Protein AF-A0A7S3GQJ8-F1 (afdb_monomer_lite)

Radius of gyration: 24.55 Å; chains: 1; bounding box: 57×50×90 Å

Sequence (407 aa):
QQAPPASVTNMIQCAKVCIGAYTANCIKSTAESLAAAGSDSSPLVTLELAQLIYNLKPQGLDMITKSSITDWSFYKIDVTPMLPLECIANPFRLHSCMQQLSETLVMDAISIGSVMGYSLNDNNVAESAAIIASLMEVGIAYVTSESGKLMGLLPMERSLLVLNDPANIDREMGSTQTNNVWVDTSAATQSTTNATAVTAITGTEVPFVIPPALRKRSKDMLRVFRNNVKQPLSLRLNTNFDLAIQKLHEHHGTDCWVGLALQKVWKCMMQTSPPQLLIFELWYGEEMIAADFAHPVCNGRSVYVATRFNDRSAQYRNLMPGFMLALVVTKYFQEHGCCVWDLGTVNLCPLMRYKLDLTGEPLSRPVAQYELMRAHHTYISNDSVSKMGNLAAGVLISEISTAHLLS

Foldseek 3Di:
DDDPPPVVVVVLVVVLVCLLVVVVVVQVVVVVVCVVVVHPDDDLDDPVNSVLLSPQDADDQPDDDPVVVVVVVVPDPPDDPDDPPVLVVDVVSVVLVVVVVVVVSVVVSQVVVLSRWDAQDPVCLVVVLVNQQSCVQQVWFWFAAQRRTIHTHDFQWWQKAFQDDVVVVVVVVVVVPPPDPPDDDDDDDDDDDDDPDPPPPPDPQDDGDQGPLCPVVLVVLLVLCVPQQPAFKFKAKPPDLVVQVVQQCVQCPPNRRCYPSNSSSQVVQCPDQQRQWIWTFIDGHNDTFKIFTWGQYLLNLEIETNDMGGHCDPSCVSSVVVSLSVLLVSRVSVSLNRGMYIPTHDDPDPVRVVSCSRRPDIDGPSVVSVSSVVSNVVPPPDPPPPRSSCVRVVNDPDRPGSVVSSD

InterPro domains:
  IPR016181 Acyl-CoA N-acyltransferase [SSF55729] (265-362)
  IPR042203 Leucyl/phenylalanyl-tRNA-protein transferase, C-terminal [G3DSA:3.40.630.70] (208-390)

pLDDT: mean 70.15, std 23.51, range [29.27, 98.56]

Organism: NCBI:txid89044

Structure (mmCIF, N/CA/C/O backbone):
data_AF-A0A7S3GQJ8-F1
#
_entry.id   AF-A0A7S3GQJ8-F1
#
loop_
_atom_site.group_PDB
_atom_site.id
_atom_site.type_symbol
_atom_site.label_atom_id
_atom_site.label_alt_id
_atom_site.label_comp_id
_atom_site.label_asym_id
_atom_site.label_entity_id
_atom_site.label_seq_id
_atom_site.pdbx_PDB_ins_code
_atom_site.Cartn_x
_atom_site.Cartn_y
_atom_site.Cartn_z
_atom_site.occupancy
_atom_site.B_iso_or_equiv
_atom_site.auth_seq_id
_atom_site.auth_comp_id
_atom_site.auth_asym_id
_atom_site.auth_atom_id
_atom_site.pdbx_PDB_model_num
ATOM 1 N N . GLN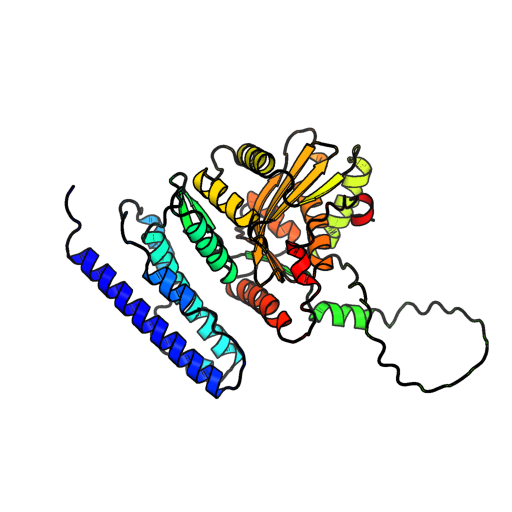 A 1 1 ? -10.091 5.442 -41.449 1.00 37.09 1 GLN A N 1
ATOM 2 C CA . GLN A 1 1 ? -8.892 5.030 -40.691 1.00 37.09 1 GLN A CA 1
ATOM 3 C C . GLN A 1 1 ? -7.687 5.247 -41.595 1.00 37.09 1 GLN A C 1
ATOM 5 O O . GLN A 1 1 ? -7.547 4.527 -42.573 1.00 37.09 1 GLN A O 1
ATOM 10 N N . GLN A 1 2 ? -6.905 6.304 -41.365 1.00 29.27 2 GLN A N 1
ATOM 11 C CA . GLN A 1 2 ? -5.643 6.519 -42.082 1.00 29.27 2 GLN A CA 1
ATOM 12 C C . GLN A 1 2 ? -4.543 5.733 -41.360 1.00 29.27 2 GLN A C 1
ATOM 14 O O . GLN A 1 2 ? -4.473 5.771 -40.133 1.00 29.27 2 GLN A O 1
ATOM 19 N N . ALA A 1 3 ? -3.730 4.987 -42.109 1.00 30.25 3 ALA A N 1
ATOM 20 C CA . ALA A 1 3 ? -2.567 4.302 -41.556 1.00 30.25 3 ALA A CA 1
ATOM 21 C C . ALA A 1 3 ? -1.566 5.338 -41.002 1.00 30.25 3 ALA A C 1
ATOM 23 O O . ALA A 1 3 ? -1.416 6.405 -41.607 1.00 30.25 3 ALA A O 1
ATOM 24 N N . PRO A 1 4 ? -0.888 5.058 -39.875 1.00 34.38 4 PRO A N 1
ATOM 25 C CA . PRO A 1 4 ? 0.094 5.980 -39.320 1.00 34.38 4 PRO A CA 1
ATOM 26 C C . PRO A 1 4 ? 1.238 6.214 -40.324 1.00 34.38 4 PRO A C 1
ATOM 28 O O . PRO A 1 4 ? 1.606 5.294 -41.061 1.00 34.38 4 PRO A O 1
ATOM 31 N N . PRO A 1 5 ? 1.809 7.432 -40.385 1.00 33.25 5 PRO A N 1
ATOM 32 C CA . PRO A 1 5 ? 2.881 7.749 -41.320 1.00 33.25 5 PRO A CA 1
ATOM 33 C C . PRO A 1 5 ? 4.102 6.860 -41.054 1.00 33.25 5 PRO A C 1
ATOM 35 O O . PRO A 1 5 ? 4.524 6.689 -39.909 1.00 33.25 5 PRO A O 1
ATOM 38 N N . ALA A 1 6 ? 4.695 6.330 -42.128 1.00 35.00 6 ALA A N 1
ATOM 39 C CA . ALA A 1 6 ? 5.816 5.384 -42.104 1.00 35.00 6 ALA A CA 1
ATOM 40 C C . ALA A 1 6 ? 7.031 5.838 -41.259 1.00 35.00 6 ALA A C 1
ATOM 42 O O . ALA A 1 6 ? 7.840 5.009 -40.847 1.00 35.00 6 ALA A O 1
ATOM 43 N N . SER A 1 7 ? 7.156 7.134 -40.947 1.00 42.56 7 SER A N 1
ATOM 44 C CA . SER A 1 7 ? 8.208 7.669 -40.075 1.00 42.56 7 SER A CA 1
ATOM 45 C C . SER A 1 7 ? 8.065 7.239 -38.610 1.00 42.56 7 SER A C 1
ATOM 47 O O . SER A 1 7 ? 9.073 6.986 -37.956 1.00 42.56 7 SER A O 1
ATOM 49 N N . VAL A 1 8 ? 6.841 7.097 -38.092 1.00 35.19 8 VAL A N 1
ATOM 50 C CA . VAL A 1 8 ? 6.598 6.745 -36.682 1.00 35.19 8 VAL A CA 1
ATOM 51 C C . VAL A 1 8 ? 6.840 5.257 -36.443 1.00 35.19 8 VAL A C 1
ATOM 53 O O . VAL A 1 8 ? 7.496 4.887 -35.474 1.00 35.19 8 VAL A O 1
ATOM 56 N N . THR A 1 9 ? 6.408 4.398 -37.368 1.00 37.81 9 THR A N 1
ATOM 57 C CA . THR A 1 9 ? 6.686 2.955 -37.320 1.00 37.81 9 THR A CA 1
ATOM 58 C C . THR A 1 9 ? 8.188 2.667 -37.387 1.00 37.81 9 THR A C 1
ATOM 60 O O . THR A 1 9 ? 8.684 1.836 -36.628 1.00 37.81 9 THR A O 1
ATOM 63 N N . ASN A 1 10 ? 8.933 3.407 -38.216 1.00 39.09 10 ASN A N 1
ATOM 64 C CA . ASN A 1 10 ? 10.389 3.283 -38.302 1.00 39.09 10 ASN A CA 1
ATOM 65 C C . ASN A 1 10 ? 11.099 3.795 -37.038 1.00 39.09 10 ASN A C 1
ATOM 67 O O . ASN A 1 10 ? 12.054 3.165 -36.592 1.00 39.09 10 ASN A O 1
ATOM 71 N N . MET A 1 11 ? 10.614 4.874 -36.412 1.00 37.44 11 MET A N 1
ATOM 72 C CA . MET A 1 11 ? 11.146 5.346 -35.124 1.00 37.44 11 MET A CA 1
ATOM 73 C C . MET A 1 11 ? 10.888 4.350 -33.988 1.00 37.44 11 MET A C 1
ATOM 75 O O . MET A 1 11 ? 11.790 4.093 -33.196 1.00 37.44 11 MET A O 1
ATOM 79 N N . ILE A 1 12 ? 9.702 3.735 -33.938 1.00 38.81 12 ILE A N 1
ATOM 80 C CA . ILE A 1 12 ? 9.365 2.696 -32.952 1.00 38.81 12 ILE A CA 1
ATOM 81 C C . ILE A 1 12 ? 10.253 1.464 -33.144 1.00 38.81 12 ILE A C 1
ATOM 83 O O . ILE A 1 12 ? 10.786 0.933 -32.171 1.00 38.81 12 ILE A O 1
ATOM 87 N N . GLN A 1 13 ? 10.462 1.029 -34.389 1.00 40.69 13 GLN A N 1
ATOM 88 C CA . GLN A 1 13 ? 11.328 -0.111 -34.681 1.00 40.69 13 GLN A CA 1
ATOM 89 C C . GLN A 1 13 ? 12.792 0.187 -34.330 1.00 40.69 13 GLN A C 1
ATOM 91 O O . GLN A 1 13 ? 13.471 -0.661 -33.758 1.00 40.69 13 GLN A O 1
ATOM 96 N N . CYS A 1 14 ? 13.262 1.407 -34.598 1.00 37.97 14 CYS A N 1
ATOM 97 C CA . CYS A 1 14 ? 14.612 1.832 -34.246 1.00 37.97 14 CYS A CA 1
ATOM 98 C C . CYS A 1 14 ? 14.796 1.934 -32.724 1.00 37.97 14 CYS A C 1
ATOM 100 O O . CYS A 1 14 ? 15.797 1.454 -32.206 1.00 37.97 14 CYS A O 1
ATOM 102 N N . ALA A 1 15 ? 13.813 2.465 -31.988 1.00 40.78 15 ALA A N 1
ATOM 103 C CA . ALA A 1 15 ? 13.836 2.507 -30.526 1.00 40.78 15 ALA A CA 1
ATOM 104 C C . ALA A 1 15 ? 13.839 1.097 -29.914 1.00 40.78 15 ALA A C 1
ATOM 106 O O . ALA A 1 15 ? 14.634 0.827 -29.020 1.00 40.78 15 ALA A O 1
ATOM 107 N N . LYS A 1 16 ? 13.030 0.166 -30.441 1.00 39.97 16 LYS A N 1
ATOM 108 C CA . LYS A 1 16 ? 13.031 -1.244 -30.012 1.00 39.97 16 LYS A CA 1
ATOM 109 C C . LYS A 1 16 ? 14.378 -1.929 -30.252 1.00 39.97 16 LYS A C 1
ATOM 111 O O . LYS A 1 16 ? 14.843 -2.662 -29.384 1.00 39.97 16 LYS A O 1
ATOM 116 N N . VAL A 1 17 ? 15.011 -1.690 -31.403 1.00 42.97 17 VAL A N 1
ATOM 117 C CA . VAL A 1 17 ? 16.341 -2.239 -31.723 1.00 42.97 17 VAL A CA 1
ATOM 118 C C . VAL A 1 17 ? 17.420 -1.617 -30.838 1.00 42.97 17 VAL A C 1
ATOM 120 O O . VAL A 1 17 ? 18.250 -2.346 -30.304 1.00 42.97 17 VAL A O 1
ATOM 123 N N . CYS A 1 18 ? 17.389 -0.300 -30.625 1.00 40.06 18 CYS A N 1
ATOM 124 C CA . CYS A 1 18 ? 18.363 0.393 -29.787 1.00 40.06 18 CYS A CA 1
ATOM 125 C C . CYS A 1 18 ? 18.232 0.005 -28.311 1.00 40.06 18 CYS A C 1
ATOM 127 O O . CYS A 1 18 ? 19.244 -0.304 -27.697 1.00 40.06 18 CYS A O 1
ATOM 129 N N . ILE A 1 19 ? 17.017 -0.051 -27.757 1.00 45.09 19 ILE A N 1
ATOM 130 C CA . ILE A 1 19 ? 16.779 -0.477 -26.369 1.00 45.09 19 ILE A CA 1
ATOM 131 C C . ILE A 1 19 ? 17.127 -1.955 -26.211 1.00 45.09 19 ILE A C 1
ATOM 133 O O . ILE A 1 19 ? 17.882 -2.300 -25.315 1.00 45.09 19 ILE A O 1
ATOM 137 N N . GLY A 1 20 ? 16.676 -2.827 -27.118 1.00 40.81 20 GLY A N 1
ATOM 138 C CA . GLY A 1 20 ? 17.004 -4.254 -27.066 1.00 40.81 20 GLY A CA 1
ATOM 139 C C . GLY A 1 20 ? 18.512 -4.518 -27.128 1.00 40.81 20 GLY A C 1
ATOM 140 O O . GLY A 1 20 ? 19.038 -5.267 -26.309 1.00 40.81 20 GLY A O 1
ATOM 141 N N . ALA A 1 21 ? 19.229 -3.865 -28.047 1.00 41.81 21 ALA A N 1
ATOM 142 C CA . ALA A 1 21 ? 20.677 -4.014 -28.177 1.00 41.81 21 ALA A CA 1
ATOM 143 C C . ALA A 1 21 ? 21.441 -3.375 -27.009 1.00 41.81 21 ALA A C 1
ATOM 145 O O . ALA A 1 21 ? 22.426 -3.940 -26.538 1.00 41.81 21 ALA A O 1
ATOM 146 N N . TYR A 1 22 ? 20.996 -2.216 -26.522 1.00 43.28 22 TYR A N 1
ATOM 147 C CA . TYR A 1 22 ? 21.638 -1.513 -25.416 1.00 43.28 22 TYR A CA 1
ATOM 148 C C . TYR A 1 22 ? 21.417 -2.242 -24.087 1.00 43.28 22 TYR A C 1
ATOM 150 O O . TYR A 1 22 ? 22.380 -2.521 -23.382 1.00 43.28 22 TYR A O 1
ATOM 158 N N . THR A 1 23 ? 20.184 -2.651 -23.781 1.00 45.12 23 THR A N 1
ATOM 159 C CA . THR A 1 23 ? 19.853 -3.442 -22.590 1.00 45.12 23 THR A CA 1
ATOM 160 C C . THR A 1 23 ? 20.551 -4.802 -22.619 1.00 45.12 23 THR A C 1
ATOM 162 O O . THR A 1 23 ? 21.147 -5.179 -21.617 1.00 45.12 23 THR A O 1
ATOM 165 N N . ALA A 1 24 ? 20.589 -5.505 -23.758 1.00 44.28 24 ALA A N 1
ATOM 166 C CA . ALA A 1 24 ? 21.317 -6.773 -23.868 1.00 44.28 24 ALA A CA 1
ATOM 167 C C . ALA A 1 24 ? 22.834 -6.606 -23.671 1.00 44.28 24 ALA A C 1
ATOM 169 O O . ALA A 1 24 ? 23.455 -7.414 -22.983 1.00 44.28 24 ALA A O 1
ATOM 170 N N . ASN A 1 25 ? 23.434 -5.547 -24.225 1.00 46.03 25 ASN A N 1
ATOM 171 C CA . ASN A 1 25 ? 24.866 -5.284 -24.070 1.00 46.03 25 ASN A CA 1
ATOM 172 C C . ASN A 1 25 ? 25.227 -4.782 -22.666 1.00 46.03 25 ASN A C 1
ATOM 174 O O . ASN A 1 25 ? 26.259 -5.188 -22.137 1.00 46.03 25 ASN A O 1
ATOM 178 N N . CYS A 1 26 ? 24.385 -3.959 -22.035 1.00 46.25 26 CYS A N 1
ATOM 179 C CA . CYS A 1 26 ? 24.565 -3.538 -20.647 1.00 46.25 26 CYS A CA 1
ATOM 180 C C . CYS A 1 26 ? 24.399 -4.714 -19.685 1.00 46.25 26 CYS A C 1
ATOM 182 O O . CYS A 1 26 ? 25.276 -4.922 -18.858 1.00 46.25 26 CYS A O 1
ATOM 184 N N . ILE A 1 27 ? 23.353 -5.535 -19.833 1.00 46.38 27 ILE A N 1
ATOM 185 C CA . ILE A 1 27 ? 23.165 -6.743 -19.013 1.00 46.38 27 ILE A CA 1
ATOM 186 C C . ILE A 1 27 ? 24.356 -7.688 -19.185 1.00 46.38 27 ILE A C 1
ATOM 188 O O . ILE A 1 27 ? 24.891 -8.167 -18.190 1.00 46.38 27 ILE A O 1
ATOM 192 N N . LYS A 1 28 ? 24.824 -7.911 -20.420 1.00 47.88 28 LYS A N 1
ATOM 193 C CA . LYS A 1 28 ? 25.994 -8.755 -20.693 1.00 47.88 28 LYS A CA 1
ATOM 194 C C . LYS A 1 28 ? 27.273 -8.194 -20.066 1.00 47.88 28 LYS A C 1
ATOM 196 O O . LYS A 1 28 ? 27.967 -8.920 -19.368 1.00 47.88 28 LYS A O 1
ATOM 201 N N . SER A 1 29 ? 27.558 -6.908 -20.258 1.00 48.19 29 SER A N 1
ATOM 202 C CA . SER A 1 29 ? 28.765 -6.263 -19.727 1.00 48.19 29 SER A CA 1
ATOM 203 C C . SER A 1 29 ? 28.752 -6.168 -18.197 1.00 48.19 29 SER A C 1
ATOM 205 O O . SER A 1 29 ? 29.781 -6.384 -17.553 1.00 48.19 29 SER A O 1
ATOM 207 N N . THR A 1 30 ? 27.589 -5.910 -17.592 1.00 46.25 30 THR A N 1
ATOM 208 C CA . THR A 1 30 ? 27.402 -5.942 -16.138 1.00 46.25 30 THR A CA 1
ATOM 209 C C . THR A 1 30 ? 27.531 -7.364 -15.599 1.00 46.25 30 THR A C 1
ATOM 211 O O . THR A 1 30 ? 28.243 -7.553 -14.621 1.00 46.25 30 THR A O 1
ATOM 214 N N . ALA A 1 31 ? 26.943 -8.374 -16.247 1.00 47.28 31 ALA A N 1
ATOM 215 C CA . ALA A 1 31 ? 27.097 -9.775 -15.850 1.00 47.28 31 ALA A CA 1
ATOM 216 C C . ALA A 1 31 ? 28.557 -10.249 -15.946 1.00 47.28 31 ALA A C 1
ATOM 218 O O . ALA A 1 31 ? 29.050 -10.893 -15.026 1.00 47.28 31 ALA A O 1
ATOM 219 N N . GLU A 1 32 ? 29.277 -9.877 -17.007 1.00 52.59 32 GLU A N 1
ATOM 220 C CA . GLU A 1 32 ? 30.709 -10.168 -17.171 1.00 52.59 32 GLU A CA 1
ATOM 221 C C . GLU A 1 32 ? 31.560 -9.467 -16.098 1.00 52.59 32 GLU A C 1
ATOM 223 O O . GLU A 1 32 ? 32.479 -10.070 -15.544 1.00 52.59 32 GLU A O 1
ATOM 228 N N . SER A 1 33 ? 31.223 -8.222 -15.746 1.00 47.28 33 SER A N 1
ATOM 229 C CA . SER A 1 33 ? 31.928 -7.456 -14.707 1.00 47.28 33 SER A CA 1
ATOM 230 C C . SER A 1 33 ? 31.644 -7.976 -13.292 1.00 47.28 33 SER A C 1
ATOM 232 O O . SER A 1 33 ? 32.557 -8.044 -12.473 1.00 47.28 33 SER A O 1
ATOM 234 N N . LEU A 1 34 ? 30.404 -8.382 -13.002 1.00 44.59 34 LEU A N 1
ATOM 235 C CA . LEU A 1 34 ? 30.009 -8.985 -11.723 1.00 44.59 34 LEU A CA 1
ATOM 236 C C . LEU A 1 34 ? 30.600 -10.391 -11.553 1.00 44.59 34 LEU A C 1
ATOM 238 O O . LEU A 1 34 ? 31.079 -10.720 -10.467 1.00 44.59 34 LEU A O 1
ATOM 242 N N . ALA A 1 35 ? 30.654 -11.178 -12.634 1.00 48.69 35 ALA A N 1
ATOM 243 C CA . ALA A 1 35 ? 31.332 -12.473 -12.667 1.00 48.69 35 ALA A CA 1
ATOM 244 C C . ALA A 1 35 ? 32.847 -12.331 -12.447 1.00 48.69 35 ALA A C 1
ATOM 246 O O . ALA A 1 35 ? 33.436 -13.108 -11.699 1.00 48.69 35 ALA A O 1
ATOM 247 N N . ALA A 1 36 ? 33.479 -11.309 -13.036 1.00 50.16 36 ALA A N 1
ATOM 248 C CA . ALA A 1 36 ? 34.891 -11.004 -12.805 1.00 50.16 36 ALA A CA 1
ATOM 249 C C . ALA A 1 36 ? 35.170 -10.493 -11.378 1.00 50.16 36 ALA A C 1
ATOM 251 O O . ALA A 1 36 ? 36.250 -10.731 -10.841 1.00 50.16 36 ALA A O 1
ATOM 252 N N . ALA A 1 37 ? 34.202 -9.812 -10.758 1.00 44.97 37 ALA A N 1
ATOM 253 C CA . ALA A 1 37 ? 34.295 -9.317 -9.386 1.00 44.97 37 ALA A CA 1
ATOM 254 C C . ALA A 1 37 ? 33.976 -10.382 -8.318 1.00 44.97 37 ALA A C 1
ATOM 256 O O . ALA A 1 37 ? 34.126 -10.104 -7.129 1.00 44.97 37 ALA A O 1
ATOM 257 N N . GLY A 1 38 ? 33.533 -11.582 -8.716 1.00 42.88 38 GLY A N 1
ATOM 258 C CA . GLY A 1 38 ? 33.189 -12.672 -7.799 1.00 42.88 38 GLY A CA 1
ATOM 259 C C . GLY A 1 38 ? 32.014 -12.358 -6.867 1.00 42.88 38 GLY A C 1
ATOM 260 O O . GLY A 1 38 ? 31.935 -12.930 -5.783 1.00 42.88 38 GLY A O 1
ATOM 261 N N . SER A 1 39 ? 31.132 -11.425 -7.243 1.00 41.59 39 SER A N 1
ATOM 262 C CA . SER A 1 39 ? 29.978 -11.054 -6.420 1.00 41.59 39 SER A CA 1
ATOM 263 C C . SER A 1 39 ? 28.720 -11.768 -6.913 1.00 41.59 39 SER A C 1
ATOM 265 O O . SER A 1 39 ? 28.329 -11.576 -8.064 1.00 41.59 39 SER A O 1
ATOM 267 N N . ASP A 1 40 ? 28.032 -12.495 -6.032 1.00 43.78 40 ASP A N 1
ATOM 268 C CA . ASP A 1 40 ? 26.753 -13.178 -6.309 1.00 43.78 40 ASP A CA 1
ATOM 269 C C . ASP A 1 40 ? 25.550 -12.215 -6.441 1.00 43.78 40 ASP A C 1
ATOM 271 O O . ASP A 1 40 ? 24.396 -12.575 -6.200 1.00 43.78 40 ASP A O 1
ATOM 275 N N . SER A 1 41 ? 25.786 -10.949 -6.798 1.00 41.81 41 SER A N 1
ATOM 276 C CA . SER A 1 41 ? 24.701 -9.985 -6.972 1.00 41.81 41 SER A CA 1
ATOM 277 C C . SER A 1 41 ? 24.017 -10.199 -8.326 1.00 41.81 41 SER A C 1
ATOM 279 O O . SER A 1 41 ? 24.631 -10.104 -9.386 1.00 41.81 41 SER A O 1
ATOM 281 N N . SER A 1 42 ? 22.725 -10.527 -8.294 1.00 43.62 42 SER A N 1
ATOM 282 C CA . SER A 1 42 ? 21.911 -10.634 -9.508 1.00 43.62 42 SER A CA 1
ATOM 283 C C . SER A 1 42 ? 21.639 -9.235 -10.083 1.00 43.62 42 SER A C 1
ATOM 285 O O . SER A 1 42 ? 21.399 -8.305 -9.309 1.00 43.62 42 SER A O 1
ATOM 287 N N . PRO A 1 43 ? 21.671 -9.047 -11.416 1.00 47.81 43 PRO A N 1
ATOM 288 C CA . PRO A 1 43 ? 21.394 -7.751 -12.028 1.00 47.81 43 PRO A CA 1
ATOM 289 C C . PRO A 1 43 ? 19.955 -7.289 -11.740 1.00 47.81 43 PRO A C 1
ATOM 291 O O . PRO A 1 43 ? 19.019 -8.083 -11.782 1.00 47.81 43 PRO A O 1
ATOM 294 N N . LEU A 1 44 ? 19.786 -5.982 -11.495 1.00 43.09 44 LEU A N 1
ATOM 295 C CA . LEU A 1 44 ? 18.501 -5.335 -11.168 1.00 43.09 44 LEU A CA 1
ATOM 296 C C . LEU A 1 44 ? 17.456 -5.432 -12.300 1.00 43.09 44 LEU A C 1
ATOM 298 O O . LEU A 1 44 ? 16.264 -5.252 -12.071 1.00 43.09 44 LEU A O 1
ATOM 302 N N . VAL A 1 45 ? 17.913 -5.686 -13.529 1.00 45.12 45 VAL A N 1
ATOM 303 C CA . VAL A 1 45 ? 17.081 -5.880 -14.720 1.00 45.12 45 VAL A CA 1
ATOM 304 C C . VAL A 1 45 ? 17.321 -7.294 -15.226 1.00 45.12 45 VAL A C 1
ATOM 306 O O . VAL A 1 45 ? 18.410 -7.614 -15.706 1.00 45.12 45 VAL A O 1
ATOM 309 N N . THR A 1 46 ? 16.301 -8.141 -15.112 1.00 50.28 46 THR A N 1
ATOM 310 C CA . THR A 1 46 ? 16.344 -9.505 -15.637 1.00 50.28 46 THR A CA 1
ATOM 311 C C . THR A 1 46 ? 16.116 -9.503 -17.149 1.00 50.28 46 THR A C 1
ATOM 313 O O . THR A 1 46 ? 15.487 -8.595 -17.707 1.00 50.28 46 THR A O 1
ATOM 316 N N . LEU A 1 47 ? 16.625 -10.529 -17.835 1.00 48.34 47 LEU A N 1
ATOM 317 C CA . LEU A 1 47 ? 16.377 -10.714 -19.266 1.00 48.34 47 LEU A CA 1
ATOM 318 C C . LEU A 1 47 ? 14.870 -10.847 -19.534 1.00 48.34 47 LEU A C 1
ATOM 320 O O . LEU A 1 47 ? 14.366 -10.313 -20.517 1.00 48.34 47 LEU A O 1
ATOM 324 N N . GLU A 1 48 ? 14.146 -11.490 -18.621 1.00 48.16 48 GLU A N 1
ATOM 325 C CA . GLU A 1 48 ? 12.700 -11.676 -18.656 1.00 48.16 48 GLU A CA 1
ATOM 326 C C . GLU A 1 48 ? 11.952 -10.338 -18.636 1.00 48.16 48 GLU A C 1
ATOM 328 O O . GLU A 1 48 ? 11.062 -10.134 -19.462 1.00 48.16 48 GLU A O 1
ATOM 333 N N . LEU A 1 49 ? 12.338 -9.402 -17.759 1.00 47.69 49 LEU A N 1
ATOM 334 C CA . LEU A 1 49 ? 11.734 -8.067 -17.699 1.00 47.69 49 LEU A CA 1
ATOM 335 C C . LEU A 1 49 ? 12.007 -7.279 -18.986 1.00 47.69 49 LEU A C 1
ATOM 337 O O . LEU A 1 49 ? 11.097 -6.672 -19.551 1.00 47.69 49 LEU A O 1
ATOM 341 N N . ALA A 1 50 ? 13.241 -7.331 -19.491 1.00 48.38 50 ALA A N 1
ATOM 342 C CA . ALA A 1 50 ? 13.599 -6.685 -20.752 1.00 48.38 50 ALA A CA 1
ATOM 343 C C . ALA A 1 50 ? 12.796 -7.257 -21.938 1.00 48.38 50 ALA A C 1
ATOM 345 O O . ALA A 1 50 ? 12.288 -6.501 -22.771 1.00 48.38 50 ALA A O 1
ATOM 346 N N . GLN A 1 51 ? 12.620 -8.580 -21.988 1.00 49.88 51 GLN A N 1
ATOM 347 C CA . GLN A 1 51 ? 11.837 -9.265 -23.016 1.00 49.88 51 GLN A CA 1
ATOM 348 C C . GLN A 1 51 ? 10.342 -8.906 -22.927 1.00 49.88 51 GLN A C 1
ATOM 350 O O . GLN A 1 51 ? 9.694 -8.691 -23.954 1.00 49.88 51 GLN A O 1
ATOM 355 N N . LEU A 1 52 ? 9.798 -8.802 -21.709 1.00 48.25 52 LEU A N 1
ATOM 356 C CA . LEU A 1 52 ? 8.410 -8.417 -21.444 1.00 48.25 52 LEU A CA 1
ATOM 357 C C . LEU A 1 52 ? 8.119 -7.001 -21.967 1.00 48.25 52 LEU A C 1
ATOM 359 O O . LEU A 1 52 ? 7.148 -6.793 -22.693 1.00 48.25 52 LEU A O 1
ATOM 363 N N . ILE A 1 53 ? 9.011 -6.050 -21.670 1.00 46.28 53 ILE A N 1
ATOM 364 C CA . ILE A 1 53 ? 8.933 -4.658 -22.139 1.00 46.28 53 ILE A CA 1
ATOM 365 C C . ILE A 1 53 ? 9.042 -4.598 -23.673 1.00 46.28 53 ILE A C 1
ATOM 367 O O . ILE A 1 53 ? 8.273 -3.889 -24.325 1.00 46.28 53 ILE A O 1
ATOM 371 N N . TYR A 1 54 ? 9.953 -5.370 -24.278 1.00 47.00 54 TYR A N 1
ATOM 372 C CA . TYR A 1 54 ? 10.153 -5.410 -25.734 1.00 47.00 54 TYR A CA 1
ATOM 373 C C . TYR A 1 54 ? 8.898 -5.868 -26.507 1.00 47.00 54 TYR A C 1
ATOM 375 O O . TYR A 1 54 ? 8.584 -5.344 -27.589 1.00 47.00 54 TYR A O 1
ATOM 383 N N . ASN A 1 55 ? 8.156 -6.818 -25.933 1.00 49.69 55 ASN A N 1
ATOM 384 C CA . ASN A 1 55 ? 6.992 -7.455 -26.551 1.00 49.69 55 ASN A CA 1
ATOM 385 C C . ASN A 1 55 ? 5.702 -6.611 -26.514 1.00 49.69 55 ASN A C 1
ATOM 387 O O . ASN A 1 55 ? 4.718 -6.984 -27.158 1.00 49.69 55 ASN A O 1
ATOM 391 N N . LEU A 1 56 ? 5.692 -5.456 -25.838 1.00 44.22 56 LEU A N 1
ATOM 392 C CA . LEU A 1 56 ? 4.526 -4.568 -25.786 1.00 44.22 56 LEU A CA 1
ATOM 393 C C . LEU A 1 56 ? 4.136 -4.061 -27.196 1.00 44.22 56 LEU A C 1
ATOM 395 O O . LEU A 1 56 ? 4.984 -3.642 -28.003 1.00 44.22 56 LEU A O 1
ATOM 399 N N . LYS A 1 57 ? 2.834 -4.136 -27.524 1.00 43.56 57 LYS A N 1
ATOM 400 C CA . LYS A 1 57 ? 2.286 -3.765 -28.842 1.00 43.56 57 LYS A CA 1
ATOM 401 C C . LYS A 1 57 ? 2.039 -2.248 -28.942 1.00 43.56 57 LYS A C 1
ATOM 403 O O . LYS A 1 57 ? 1.393 -1.691 -28.064 1.00 43.56 57 LYS A O 1
ATOM 408 N N . PRO A 1 58 ? 2.476 -1.585 -30.029 1.00 40.38 58 PRO A N 1
ATOM 409 C CA . PRO A 1 58 ? 2.363 -0.137 -30.189 1.00 40.38 58 PRO A CA 1
ATOM 410 C C . PRO A 1 58 ? 1.031 0.261 -30.842 1.00 40.38 58 PRO A C 1
ATOM 412 O O . PRO A 1 58 ? 0.949 0.321 -32.068 1.00 40.38 58 PRO A O 1
ATOM 415 N N . GLN A 1 59 ? -0.020 0.534 -30.065 1.00 40.38 59 GLN A N 1
ATOM 416 C CA . GLN A 1 59 ? -1.239 1.167 -30.595 1.00 40.38 59 GLN A CA 1
ATOM 417 C C . GLN A 1 59 ? -1.861 2.130 -29.572 1.00 40.38 59 GLN A C 1
ATOM 419 O O . GLN A 1 59 ? -2.246 1.712 -28.487 1.00 40.38 59 GLN A O 1
ATOM 424 N N . GLY A 1 60 ? -2.010 3.408 -29.954 1.00 36.31 60 GLY A N 1
ATOM 425 C CA . GLY A 1 60 ? -2.824 4.401 -29.234 1.00 36.31 60 GLY A CA 1
ATOM 426 C C . GLY A 1 60 ? -2.100 5.703 -28.873 1.00 36.31 60 GLY A C 1
ATOM 427 O O . GLY A 1 60 ? -2.004 6.031 -27.695 1.00 36.31 60 GLY A O 1
ATOM 428 N N . LEU A 1 61 ? -1.620 6.439 -29.883 1.00 33.12 61 LEU A N 1
ATOM 429 C CA . LEU A 1 61 ? -0.780 7.644 -29.761 1.00 33.12 61 LEU A CA 1
ATOM 430 C C . LEU A 1 61 ? -1.549 8.978 -29.882 1.00 33.12 61 LEU A C 1
ATOM 432 O O . LEU A 1 61 ? -0.976 9.976 -30.302 1.00 33.12 61 LEU A O 1
ATOM 436 N N . ASP A 1 62 ? -2.821 9.023 -29.491 1.00 35.03 62 ASP A N 1
ATOM 437 C CA . ASP A 1 62 ? -3.596 10.269 -29.471 1.00 35.03 62 ASP A CA 1
ATOM 438 C C . ASP A 1 62 ? -3.975 10.611 -28.031 1.00 35.03 62 ASP A C 1
ATOM 440 O O . ASP A 1 62 ? -4.980 10.123 -27.524 1.00 35.03 62 ASP A O 1
ATOM 444 N N . MET A 1 63 ? -3.111 11.383 -27.362 1.00 35.16 63 MET A N 1
ATOM 445 C CA . MET A 1 63 ? -3.402 12.363 -26.297 1.00 35.16 63 MET A CA 1
ATOM 446 C C . MET A 1 63 ? -2.162 12.567 -25.418 1.00 35.16 63 MET A C 1
ATOM 448 O O . MET A 1 63 ? -2.010 11.923 -24.384 1.00 35.16 63 MET A O 1
ATOM 452 N N . ILE A 1 64 ? -1.297 13.511 -25.794 1.00 37.88 64 ILE A N 1
ATOM 453 C CA . ILE A 1 64 ? -0.392 14.163 -24.839 1.00 37.88 64 ILE A CA 1
ATOM 454 C C . ILE A 1 64 ? -0.465 15.670 -25.077 1.00 37.88 64 ILE A C 1
ATOM 456 O O . ILE A 1 64 ? -0.178 16.167 -26.166 1.00 37.88 64 ILE A O 1
ATOM 460 N N . THR A 1 65 ? -0.875 16.403 -24.043 1.00 37.56 65 THR A N 1
ATOM 461 C CA . THR A 1 65 ? -0.794 17.862 -23.989 1.00 37.56 65 THR A CA 1
ATOM 462 C C . THR A 1 65 ? 0.651 18.287 -23.740 1.00 37.56 65 THR A C 1
ATOM 464 O O . THR A 1 65 ? 1.335 17.722 -22.891 1.00 37.56 65 THR A O 1
ATOM 467 N N . LYS A 1 66 ? 1.099 19.325 -24.459 1.00 34.00 66 LYS A N 1
ATOM 468 C CA . LYS A 1 66 ? 2.456 19.909 -24.426 1.00 34.00 66 LYS A CA 1
ATOM 469 C C . LYS A 1 66 ? 3.050 20.161 -23.027 1.00 34.00 66 LYS A C 1
ATOM 471 O O . LYS A 1 66 ? 4.267 20.232 -22.923 1.00 34.00 66 LYS A O 1
ATOM 476 N N . SER A 1 67 ? 2.230 20.283 -21.982 1.00 33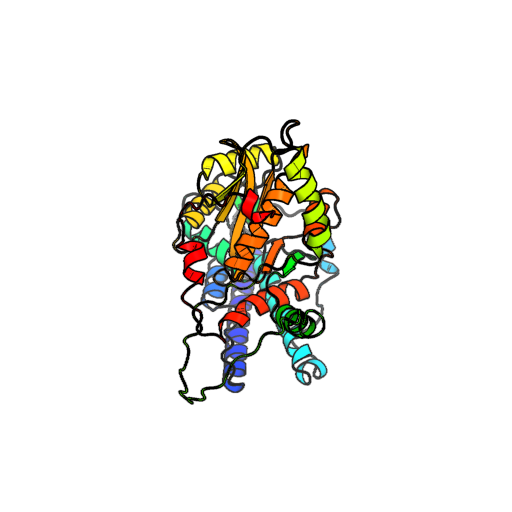.47 67 SER A N 1
ATOM 477 C CA . SER A 1 67 ? 2.656 20.600 -20.614 1.00 33.47 67 SER A CA 1
ATOM 478 C C . SER A 1 67 ? 3.565 19.540 -19.981 1.00 33.47 67 SER A C 1
ATOM 480 O O . SER A 1 67 ? 4.535 19.904 -19.327 1.00 33.47 67 SER A O 1
ATOM 482 N N . SER A 1 68 ? 3.325 18.245 -20.222 1.00 35.19 68 SER A N 1
ATOM 483 C CA . SER A 1 68 ? 4.126 17.163 -19.619 1.00 35.19 68 SER A CA 1
ATOM 484 C C . SER A 1 68 ? 5.539 17.043 -20.201 1.00 35.19 68 SER A C 1
ATOM 486 O O . SER A 1 68 ? 6.413 16.457 -19.575 1.00 35.19 68 SER A O 1
ATOM 488 N N . ILE A 1 69 ? 5.774 17.599 -21.394 1.00 36.50 69 ILE A N 1
ATOM 489 C CA . ILE A 1 69 ? 7.078 17.560 -22.071 1.00 36.50 69 ILE A CA 1
ATOM 490 C C . ILE A 1 69 ? 7.970 18.726 -21.612 1.00 36.50 69 ILE A C 1
ATOM 492 O O . ILE A 1 69 ? 9.187 18.578 -21.543 1.00 36.50 69 ILE A O 1
ATOM 496 N N . THR A 1 70 ? 7.383 19.874 -21.262 1.00 37.50 70 THR A N 1
ATOM 497 C CA . THR A 1 70 ? 8.129 21.085 -20.877 1.00 37.50 70 THR A CA 1
ATOM 498 C C . THR A 1 70 ? 8.769 21.029 -19.490 1.00 37.50 70 THR A C 1
ATOM 500 O O . THR A 1 70 ? 9.804 21.658 -19.296 1.00 37.50 70 THR A O 1
ATOM 503 N N . ASP A 1 71 ? 8.230 20.254 -18.547 1.00 37.03 71 ASP A N 1
ATOM 504 C CA . ASP A 1 71 ? 8.830 20.139 -17.204 1.00 37.03 71 ASP A CA 1
ATOM 505 C C . ASP A 1 71 ? 9.988 19.125 -17.160 1.00 37.03 71 ASP A C 1
ATOM 507 O O . ASP A 1 71 ? 10.854 19.181 -16.287 1.00 37.03 71 ASP A O 1
ATOM 511 N N . TRP A 1 72 ? 10.059 18.222 -18.142 1.00 36.06 72 TRP A N 1
ATOM 512 C CA . TRP A 1 72 ? 11.068 17.160 -18.196 1.00 36.06 72 TRP A CA 1
ATOM 513 C C . TRP A 1 72 ? 12.409 17.609 -18.792 1.00 36.06 72 TRP A C 1
ATOM 515 O O . TRP A 1 72 ? 13.440 16.984 -18.547 1.00 36.06 72 TRP A O 1
ATOM 525 N N . SER A 1 73 ? 12.441 18.733 -19.515 1.00 41.00 73 SER A N 1
ATOM 526 C CA . SER A 1 73 ? 13.682 19.279 -20.080 1.00 41.00 73 SER A CA 1
ATOM 527 C C . SER A 1 73 ? 14.681 19.787 -19.033 1.00 41.00 73 SER A C 1
ATOM 529 O O . SER A 1 73 ? 15.829 20.035 -19.384 1.00 41.00 73 SER A O 1
ATOM 531 N N . PHE A 1 74 ? 14.284 19.934 -17.763 1.00 36.91 74 PHE A N 1
ATOM 532 C CA . PHE A 1 74 ? 15.142 20.493 -16.710 1.00 36.91 74 PHE A CA 1
ATOM 533 C C . PHE A 1 74 ? 15.975 19.461 -15.932 1.00 36.91 74 PHE A C 1
ATOM 535 O O . PHE A 1 74 ? 16.923 19.851 -15.257 1.00 36.91 74 PHE A O 1
ATOM 542 N N . TYR A 1 75 ? 15.669 18.162 -16.042 1.00 37.81 75 TYR A N 1
ATOM 543 C CA . TYR A 1 75 ? 16.373 17.086 -15.317 1.00 37.81 75 TYR A CA 1
ATOM 544 C C . TYR A 1 75 ? 17.052 16.067 -16.232 1.00 37.81 75 TYR A C 1
ATOM 546 O O . TYR A 1 75 ? 17.472 14.998 -15.791 1.00 37.81 75 TYR A O 1
ATOM 554 N N . LYS A 1 76 ? 17.169 16.390 -17.519 1.00 36.19 76 LYS A N 1
ATOM 555 C CA . LYS A 1 76 ? 17.865 15.544 -18.475 1.00 36.19 76 LYS A CA 1
ATOM 556 C C . LYS A 1 76 ? 19.344 15.468 -18.085 1.00 36.19 76 LYS A C 1
ATOM 558 O O . LYS A 1 76 ? 20.019 16.491 -17.994 1.00 36.19 76 LYS A O 1
ATOM 563 N N . ILE A 1 77 ? 19.859 14.257 -17.878 1.00 35.69 77 ILE A N 1
ATOM 564 C CA . ILE A 1 77 ? 21.302 14.025 -17.941 1.00 35.69 77 ILE A CA 1
ATOM 565 C C . ILE A 1 77 ? 21.679 14.283 -19.402 1.00 35.69 77 ILE A C 1
ATOM 567 O O . ILE A 1 77 ? 21.511 13.422 -20.259 1.00 35.69 77 ILE A O 1
ATOM 571 N N . ASP A 1 78 ? 22.162 15.485 -19.709 1.00 36.81 78 ASP A N 1
ATOM 572 C CA . ASP A 1 78 ? 22.710 15.835 -21.029 1.00 36.81 78 ASP A CA 1
ATOM 573 C C . ASP A 1 78 ? 24.084 15.178 -21.283 1.00 36.81 78 ASP A C 1
ATOM 575 O O . ASP A 1 78 ? 24.869 15.621 -22.120 1.00 36.81 78 ASP A O 1
ATOM 579 N N . VAL A 1 79 ? 24.403 14.101 -20.564 1.00 35.78 79 VAL A N 1
ATOM 580 C CA . VAL A 1 79 ? 25.750 13.547 -20.492 1.00 35.78 79 VAL A CA 1
ATOM 581 C C . VAL A 1 79 ? 25.775 12.140 -21.079 1.00 35.78 79 VAL A C 1
ATOM 583 O O . VAL A 1 79 ? 25.062 11.233 -20.663 1.00 35.78 79 VAL A O 1
ATOM 586 N N . THR A 1 80 ? 26.610 12.039 -22.103 1.00 36.19 80 THR A N 1
ATOM 587 C CA . THR A 1 80 ? 27.131 10.884 -22.835 1.00 36.19 80 THR A CA 1
ATOM 588 C C . THR A 1 80 ? 27.320 9.587 -22.023 1.00 36.19 80 THR A C 1
ATOM 590 O O . THR A 1 80 ? 27.486 9.629 -20.808 1.00 36.19 80 THR A O 1
ATOM 593 N N . PRO A 1 81 ? 27.402 8.413 -22.692 1.00 44.88 81 PRO A N 1
ATOM 594 C CA . PRO A 1 81 ? 27.532 7.083 -22.072 1.00 44.88 81 PRO A CA 1
ATOM 595 C C . PRO A 1 81 ? 28.918 6.815 -21.444 1.00 44.88 81 PRO A C 1
ATOM 597 O O . PRO A 1 81 ? 29.419 5.694 -21.483 1.00 44.88 81 PRO A O 1
ATOM 600 N N . MET A 1 82 ? 29.583 7.838 -20.907 1.00 43.47 82 MET A N 1
ATOM 601 C CA . MET A 1 82 ? 30.906 7.727 -20.304 1.00 43.47 82 MET A CA 1
ATOM 602 C C . MET A 1 82 ? 30.852 8.123 -18.832 1.00 43.47 82 MET A C 1
ATOM 604 O O . MET A 1 82 ? 30.584 9.272 -18.491 1.00 43.47 82 MET A O 1
ATOM 608 N N . LEU A 1 83 ? 31.134 7.153 -17.960 1.00 46.81 83 LEU A N 1
ATOM 609 C CA . LEU A 1 83 ? 31.305 7.379 -16.529 1.00 46.81 83 LEU A CA 1
ATOM 610 C C . LEU A 1 83 ? 32.604 8.170 -16.288 1.00 46.81 83 LEU A C 1
ATOM 612 O O . LEU A 1 83 ? 33.655 7.757 -16.788 1.00 46.81 83 LEU A O 1
ATOM 616 N N . PRO A 1 84 ? 32.583 9.270 -15.513 1.00 55.00 84 PRO A N 1
ATOM 617 C CA . PRO A 1 84 ? 33.804 9.970 -15.127 1.00 55.00 84 PRO A CA 1
ATOM 618 C C . PRO A 1 84 ? 34.780 9.025 -14.411 1.00 55.00 84 PRO A C 1
ATOM 620 O O . PRO A 1 84 ? 34.371 8.238 -13.555 1.00 55.00 84 PRO A O 1
ATOM 623 N N . LEU A 1 85 ? 36.079 9.132 -14.709 1.00 58.62 85 LEU A N 1
ATOM 624 C CA . LEU A 1 85 ? 37.145 8.319 -14.091 1.00 58.62 85 LEU A CA 1
ATOM 625 C C . LEU A 1 85 ? 37.107 8.352 -12.554 1.00 58.62 85 LEU A C 1
ATOM 627 O O . LEU A 1 85 ? 37.358 7.348 -11.895 1.00 58.62 85 LEU A O 1
ATOM 631 N N . GLU A 1 86 ? 36.723 9.490 -11.984 1.00 58.03 86 GLU A N 1
ATOM 632 C CA . GLU A 1 86 ? 36.560 9.703 -10.542 1.00 58.03 86 GLU A CA 1
ATOM 633 C C . GLU A 1 86 ? 35.434 8.861 -9.925 1.00 58.03 86 GLU A C 1
ATOM 635 O O . GLU A 1 86 ? 35.484 8.526 -8.740 1.00 58.03 86 GLU A O 1
ATOM 640 N N . CYS A 1 87 ? 34.407 8.532 -10.712 1.00 55.53 87 CYS A N 1
ATOM 641 C CA . CYS A 1 87 ? 33.332 7.642 -10.289 1.00 55.53 87 CYS A CA 1
ATOM 642 C C . CYS A 1 87 ? 33.800 6.190 -10.352 1.00 55.53 87 CYS A C 1
ATOM 644 O O . CYS A 1 87 ? 33.551 5.451 -9.413 1.00 55.53 87 CYS A O 1
ATOM 646 N N . ILE A 1 88 ? 34.554 5.811 -11.389 1.00 59.38 88 ILE A N 1
ATOM 647 C CA . ILE A 1 88 ? 35.128 4.462 -11.544 1.00 59.38 88 ILE A CA 1
ATOM 648 C C . ILE A 1 88 ? 36.134 4.151 -10.425 1.00 59.38 88 ILE A C 1
ATOM 650 O O . ILE A 1 88 ? 36.157 3.042 -9.899 1.00 59.38 88 ILE A O 1
ATOM 654 N N . ALA A 1 89 ? 36.940 5.136 -10.024 1.00 66.00 89 ALA A N 1
ATOM 655 C CA . ALA A 1 89 ? 37.952 4.977 -8.981 1.00 66.00 89 ALA A CA 1
ATOM 656 C C . ALA A 1 89 ? 37.374 4.829 -7.558 1.00 66.00 89 ALA A C 1
ATOM 658 O O . ALA A 1 89 ? 38.098 4.442 -6.642 1.00 66.00 89 ALA A O 1
ATOM 659 N N . ASN A 1 90 ? 36.092 5.147 -7.348 1.00 70.31 90 ASN A N 1
ATOM 660 C CA . ASN A 1 90 ? 35.440 5.072 -6.046 1.00 70.31 90 ASN A CA 1
ATOM 661 C C . ASN A 1 90 ? 34.214 4.140 -6.116 1.00 70.31 90 ASN A C 1
ATOM 663 O O . ASN A 1 90 ? 33.193 4.540 -6.676 1.00 70.31 90 ASN A O 1
ATOM 667 N N . PRO A 1 91 ? 34.257 2.948 -5.489 1.00 60.03 91 PRO A N 1
ATOM 668 C CA . PRO A 1 91 ? 33.174 1.964 -5.562 1.00 60.03 91 PRO A CA 1
ATOM 669 C C . PRO A 1 91 ? 31.786 2.510 -5.195 1.00 60.03 91 PRO A C 1
ATOM 671 O O . PRO A 1 91 ? 30.801 2.158 -5.840 1.00 60.03 91 PRO A O 1
ATOM 674 N N . PHE A 1 92 ? 31.697 3.419 -4.218 1.00 58.44 92 PHE A N 1
ATOM 675 C CA . PHE A 1 92 ? 30.426 4.035 -3.821 1.00 58.44 92 PHE A CA 1
ATOM 676 C C . PHE A 1 92 ? 29.877 4.977 -4.896 1.00 58.44 92 PHE A C 1
ATOM 678 O O . PHE A 1 92 ? 28.676 4.984 -5.166 1.00 58.44 92 PHE A O 1
ATOM 685 N N . ARG A 1 93 ? 30.749 5.767 -5.534 1.00 56.97 93 ARG A N 1
ATOM 686 C CA . ARG A 1 93 ? 30.344 6.667 -6.624 1.00 56.97 93 ARG A CA 1
ATOM 687 C C . ARG A 1 93 ? 29.989 5.887 -7.884 1.00 56.97 93 ARG A C 1
ATOM 689 O O . ARG A 1 93 ? 28.995 6.216 -8.519 1.00 56.97 93 ARG A O 1
ATOM 696 N N . LEU A 1 94 ? 30.745 4.837 -8.205 1.00 64.19 94 LEU A N 1
ATOM 697 C CA . LEU A 1 94 ? 30.443 3.945 -9.322 1.00 64.19 94 LEU A CA 1
ATOM 698 C C . LEU A 1 94 ? 29.071 3.294 -9.154 1.00 64.19 94 LEU A C 1
ATOM 700 O O . LEU A 1 94 ? 28.267 3.330 -10.080 1.00 64.19 94 LEU A O 1
ATOM 704 N N . HIS A 1 95 ? 28.793 2.747 -7.968 1.00 56.50 95 HIS A N 1
ATOM 705 C CA . HIS A 1 95 ? 27.499 2.147 -7.659 1.00 56.50 95 HIS A CA 1
ATOM 706 C C . HIS A 1 95 ? 26.359 3.158 -7.828 1.00 56.50 95 HIS A C 1
ATOM 708 O O . HIS A 1 95 ? 25.397 2.877 -8.534 1.00 56.50 95 HIS A O 1
ATOM 714 N N . SER A 1 96 ? 26.516 4.368 -7.280 1.00 58.50 96 SER A N 1
ATOM 715 C CA . SER A 1 96 ? 25.531 5.448 -7.413 1.00 58.50 96 SER A CA 1
ATOM 716 C C . SER A 1 96 ? 25.300 5.864 -8.874 1.00 58.50 96 SER A C 1
ATOM 718 O O . SER A 1 96 ? 24.157 5.989 -9.310 1.00 58.50 96 SER A O 1
ATOM 720 N N . CYS A 1 97 ? 26.360 6.002 -9.678 1.00 56.78 97 CYS A N 1
ATOM 721 C CA . CYS A 1 97 ? 26.228 6.326 -11.100 1.00 56.78 97 CYS A CA 1
ATOM 722 C C . CYS A 1 97 ? 25.578 5.196 -11.908 1.00 56.78 97 CYS A C 1
ATOM 724 O O . CYS A 1 97 ? 24.719 5.463 -12.743 1.00 56.78 97 CYS A O 1
ATOM 726 N N . MET A 1 98 ? 25.954 3.938 -11.664 1.00 60.44 98 MET A N 1
ATOM 727 C CA . MET A 1 98 ? 25.338 2.780 -12.323 1.00 60.44 98 MET A CA 1
ATOM 728 C C . MET A 1 98 ? 23.861 2.647 -11.955 1.00 60.44 98 MET A C 1
ATOM 730 O O . MET A 1 98 ? 23.041 2.320 -12.815 1.00 60.44 98 MET A O 1
ATOM 734 N N . GLN A 1 99 ? 23.514 2.951 -10.704 1.00 59.56 99 GLN A N 1
ATOM 735 C CA . GLN A 1 99 ? 22.137 3.004 -10.238 1.00 59.56 99 GLN A CA 1
ATOM 736 C C . GLN A 1 99 ? 21.360 4.106 -10.972 1.00 59.56 99 GLN A C 1
ATOM 738 O O . GLN A 1 99 ? 20.337 3.807 -11.577 1.00 59.56 99 GLN A O 1
ATOM 743 N N . GLN A 1 100 ? 21.881 5.337 -11.033 1.00 56.94 100 GLN A N 1
ATOM 744 C CA . GLN A 1 100 ? 21.250 6.446 -11.765 1.00 56.94 100 GLN A CA 1
ATOM 745 C C . GLN A 1 100 ? 21.082 6.166 -13.262 1.00 56.94 100 GLN A C 1
ATOM 747 O O . GLN A 1 100 ? 20.062 6.527 -13.851 1.00 56.94 100 GLN A O 1
ATOM 752 N N . LEU A 1 101 ? 22.064 5.523 -13.896 1.00 59.12 101 LEU A N 1
ATOM 753 C CA . LEU A 1 101 ? 21.995 5.175 -15.314 1.00 59.12 101 LEU A CA 1
ATOM 754 C C . LEU A 1 101 ? 20.939 4.090 -15.561 1.00 59.12 101 LEU A C 1
ATOM 756 O O . LEU A 1 101 ? 20.118 4.221 -16.464 1.00 59.12 101 LEU A O 1
ATOM 760 N N . SER A 1 102 ? 20.915 3.054 -14.717 1.00 56.38 102 SER A N 1
ATOM 761 C CA . SER A 1 102 ? 19.904 1.989 -14.761 1.00 56.38 102 SER A CA 1
ATOM 762 C C . SER A 1 102 ? 18.506 2.548 -14.510 1.00 56.38 102 SER A C 1
ATOM 764 O O . SER A 1 102 ? 17.572 2.223 -15.239 1.00 56.38 102 SER A O 1
ATOM 766 N N . GLU A 1 103 ? 18.373 3.448 -13.535 1.00 54.62 103 GLU A N 1
ATOM 767 C CA . GLU A 1 103 ? 17.150 4.200 -13.282 1.00 54.62 103 GLU A CA 1
ATOM 768 C C . GLU A 1 103 ? 16.747 4.989 -14.526 1.00 54.62 103 GLU A C 1
ATOM 770 O O . GLU A 1 103 ? 15.621 4.836 -14.969 1.00 54.62 103 GLU A O 1
ATOM 775 N N . THR A 1 104 ? 17.647 5.757 -15.144 1.00 55.53 104 THR A N 1
ATOM 776 C CA . THR A 1 104 ? 17.358 6.547 -16.358 1.00 55.53 104 THR A CA 1
ATOM 777 C C . THR A 1 104 ? 16.899 5.667 -17.523 1.00 55.53 104 THR A C 1
ATOM 779 O O . THR A 1 104 ? 15.940 5.997 -18.208 1.00 55.53 104 THR A O 1
ATOM 782 N N . LEU A 1 105 ? 17.501 4.496 -17.716 1.00 58.06 105 LEU A N 1
ATOM 783 C CA . LEU A 1 105 ? 17.106 3.568 -18.780 1.00 58.06 105 LEU A CA 1
ATOM 784 C C . LEU A 1 105 ? 15.749 2.917 -18.516 1.00 58.06 105 LEU A C 1
ATOM 786 O O . LEU A 1 105 ? 14.948 2.754 -19.435 1.00 58.06 105 LEU A O 1
ATOM 790 N N . VAL A 1 106 ? 15.468 2.565 -17.261 1.00 53.66 106 VAL A N 1
ATOM 791 C CA . VAL A 1 106 ? 14.148 2.080 -16.838 1.00 53.66 106 VAL A CA 1
ATOM 792 C C . VAL A 1 106 ? 13.113 3.203 -16.954 1.00 53.66 106 VAL A C 1
ATOM 794 O O . VAL A 1 106 ? 11.989 2.955 -17.376 1.00 53.66 106 VAL A O 1
ATOM 797 N N . MET A 1 107 ? 13.493 4.447 -16.657 1.00 53.66 107 MET A N 1
ATOM 798 C CA . MET A 1 107 ? 12.665 5.642 -16.833 1.00 53.66 107 MET A CA 1
ATOM 799 C C . MET A 1 107 ? 12.335 5.884 -18.293 1.00 53.66 107 MET A C 1
ATOM 801 O O . MET A 1 107 ? 11.179 6.152 -18.603 1.00 53.66 107 MET A O 1
ATOM 805 N N . ASP A 1 108 ? 13.310 5.756 -19.182 1.00 54.47 108 ASP A N 1
ATOM 806 C CA . ASP A 1 108 ? 13.099 5.862 -20.616 1.00 54.47 108 ASP A CA 1
ATOM 807 C C . ASP A 1 108 ? 12.212 4.714 -21.096 1.00 54.47 108 ASP A C 1
ATOM 809 O O . ASP A 1 108 ? 11.235 4.958 -21.794 1.00 54.47 108 ASP A O 1
ATOM 813 N N . ALA A 1 109 ? 12.445 3.478 -20.648 1.00 55.38 109 ALA A N 1
ATOM 814 C CA . ALA A 1 109 ? 11.619 2.325 -21.002 1.00 55.38 109 ALA A CA 1
ATOM 815 C C . ALA A 1 109 ? 10.171 2.438 -20.495 1.00 55.38 109 ALA A C 1
ATOM 817 O O . ALA A 1 109 ? 9.243 2.072 -21.211 1.00 55.38 109 ALA A O 1
ATOM 818 N N . ILE A 1 110 ? 9.954 2.974 -19.293 1.00 51.16 110 ILE A N 1
ATOM 819 C CA . ILE A 1 110 ? 8.622 3.181 -18.706 1.00 51.16 110 ILE A CA 1
ATOM 820 C C . ILE A 1 110 ? 7.955 4.407 -19.282 1.00 51.16 110 ILE A C 1
ATOM 822 O O . ILE A 1 110 ? 6.754 4.368 -19.503 1.00 51.16 110 ILE A O 1
ATOM 826 N N . SER A 1 111 ? 8.691 5.471 -19.575 1.00 52.88 111 SER A N 1
ATOM 827 C CA . SER A 1 111 ? 8.147 6.623 -20.292 1.00 52.88 111 SER A CA 1
ATOM 828 C C . SER A 1 111 ? 7.723 6.190 -21.689 1.00 52.88 111 SER A C 1
ATOM 830 O O . SER A 1 111 ? 6.603 6.468 -22.098 1.00 52.88 111 SER A O 1
ATOM 832 N N . ILE A 1 112 ? 8.542 5.391 -22.375 1.00 51.72 112 ILE A N 1
ATOM 833 C CA . ILE A 1 112 ? 8.207 4.773 -23.661 1.00 51.72 112 ILE A CA 1
ATOM 834 C C . ILE A 1 112 ? 7.021 3.807 -23.512 1.00 51.72 112 ILE A C 1
ATOM 836 O O . ILE A 1 112 ? 6.099 3.864 -24.316 1.00 51.72 112 ILE A O 1
ATOM 840 N N . GLY A 1 113 ? 6.971 2.979 -22.468 1.00 51.19 113 GLY A N 1
ATOM 841 C CA . GLY A 1 113 ? 5.879 2.035 -22.195 1.00 51.19 113 GLY A CA 1
ATOM 842 C C . GLY A 1 113 ? 4.553 2.707 -21.819 1.00 51.19 113 GLY A C 1
ATOM 843 O O . GLY A 1 113 ? 3.490 2.304 -22.286 1.00 51.19 113 GLY A O 1
ATOM 844 N N . SER A 1 114 ? 4.617 3.790 -21.047 1.00 50.06 114 SER A N 1
ATOM 845 C CA . SER A 1 114 ? 3.484 4.641 -20.662 1.00 50.06 114 SER A CA 1
ATOM 846 C C . SER A 1 114 ? 2.977 5.443 -21.864 1.00 50.06 114 SER A C 1
ATOM 848 O O . SER A 1 114 ? 1.772 5.612 -22.029 1.00 50.06 114 SER A O 1
ATOM 850 N N . VAL A 1 115 ? 3.882 5.849 -22.764 1.00 47.53 115 VAL A N 1
ATOM 851 C CA . VAL A 1 115 ? 3.559 6.374 -24.102 1.00 47.53 115 VAL A CA 1
ATOM 852 C C . VAL A 1 115 ? 2.971 5.278 -25.014 1.00 47.53 115 VAL A C 1
ATOM 854 O O . VAL A 1 115 ? 2.212 5.595 -25.927 1.00 47.53 115 VAL A O 1
ATOM 857 N N . MET A 1 116 ? 3.252 3.993 -24.759 1.00 51.81 116 MET A N 1
ATOM 858 C CA . MET A 1 116 ? 2.790 2.848 -25.563 1.00 51.81 116 MET A CA 1
ATOM 859 C C . MET A 1 116 ? 1.500 2.161 -25.068 1.00 51.81 116 MET A C 1
ATOM 861 O O . MET A 1 116 ? 0.989 1.299 -25.777 1.00 51.81 116 MET A O 1
ATOM 865 N N . GLY A 1 117 ? 0.914 2.575 -23.937 1.00 63.44 117 GLY A N 1
ATOM 866 C CA . GLY A 1 117 ? -0.496 2.311 -23.614 1.00 63.44 117 GLY A CA 1
ATOM 867 C C . GLY A 1 117 ? -0.868 0.855 -23.312 1.00 63.44 117 GLY A C 1
ATOM 868 O O . GLY A 1 117 ? -1.798 0.330 -23.925 1.00 63.44 117 GLY A O 1
ATOM 869 N N . TYR A 1 118 ? -0.211 0.206 -22.344 1.00 81.38 118 TYR A N 1
ATOM 870 C CA . TYR A 1 118 ? -0.695 -1.091 -21.855 1.00 81.38 118 TYR A CA 1
ATOM 871 C C . TYR A 1 118 ? -2.077 -0.929 -21.201 1.00 81.38 118 TYR A C 1
ATOM 873 O O . TYR A 1 118 ? -2.221 -0.272 -20.169 1.00 81.38 118 TYR A O 1
ATOM 881 N N . SER A 1 119 ? -3.104 -1.507 -21.822 1.00 90.25 119 SER A N 1
ATOM 882 C CA . SER A 1 119 ? -4.480 -1.470 -21.328 1.00 90.25 119 SER A CA 1
ATOM 883 C C . SER A 1 119 ? -4.823 -2.753 -20.587 1.00 90.25 119 SER A C 1
ATOM 885 O O . SER A 1 119 ? -4.832 -3.837 -21.174 1.00 90.25 119 SER A O 1
ATOM 887 N N . LEU A 1 120 ? -5.179 -2.604 -19.318 1.00 91.38 120 LEU A N 1
ATOM 888 C CA . LEU A 1 120 ? -5.792 -3.642 -18.507 1.00 91.38 120 LEU A CA 1
ATOM 889 C C . LEU A 1 120 ? -7.168 -3.979 -19.085 1.00 91.38 120 LEU A C 1
ATOM 891 O O . LEU A 1 120 ? -8.008 -3.098 -19.271 1.00 91.38 120 LEU A O 1
ATOM 895 N N . ASN A 1 121 ? -7.407 -5.251 -19.374 1.00 93.38 121 ASN A N 1
ATOM 896 C CA . ASN A 1 121 ? -8.695 -5.748 -19.832 1.00 93.38 121 ASN A CA 1
ATOM 897 C C . ASN A 1 121 ? -8.893 -7.212 -19.418 1.00 93.38 121 ASN A C 1
ATOM 899 O O . ASN A 1 121 ? -8.007 -7.865 -18.872 1.00 93.38 121 ASN A O 1
ATOM 903 N N . ASP A 1 122 ? -10.078 -7.740 -19.700 1.00 94.19 122 ASP A N 1
ATOM 904 C CA . ASP A 1 122 ? -10.475 -9.079 -19.258 1.00 94.19 122 ASP A CA 1
ATOM 905 C C . ASP A 1 122 ? -9.623 -10.201 -19.869 1.00 94.19 122 ASP A C 1
ATOM 907 O O . ASP A 1 122 ? -9.526 -11.280 -19.290 1.00 94.19 122 ASP A O 1
ATOM 911 N N . ASN A 1 123 ? -8.959 -9.949 -21.001 1.00 94.50 123 ASN A N 1
ATOM 912 C CA . ASN A 1 123 ? -8.165 -10.955 -21.704 1.00 94.50 123 ASN A CA 1
ATOM 913 C C . ASN A 1 123 ? -6.704 -11.022 -21.233 1.00 94.50 123 ASN A C 1
ATOM 915 O O . ASN A 1 123 ? -5.998 -11.948 -21.622 1.00 94.50 123 ASN A O 1
ATOM 919 N N . ASN A 1 124 ? -6.227 -10.060 -20.434 1.00 92.44 124 ASN A N 1
ATOM 920 C CA . ASN A 1 124 ? -4.820 -9.977 -20.021 1.00 92.44 124 ASN A CA 1
ATOM 921 C C . ASN A 1 124 ? -4.626 -9.809 -18.508 1.00 92.44 124 ASN A C 1
ATOM 923 O O . ASN A 1 124 ? -3.594 -9.308 -18.071 1.00 92.44 124 ASN A O 1
ATOM 927 N N . VAL A 1 125 ? -5.586 -10.258 -17.695 1.00 95.50 125 VAL A N 1
ATOM 928 C CA . VAL A 1 125 ? -5.559 -10.104 -16.229 1.00 95.50 125 VAL A CA 1
ATOM 929 C C . VAL A 1 125 ? -4.287 -10.689 -15.594 1.00 95.50 125 VAL A C 1
ATOM 931 O O . VAL A 1 125 ? -3.649 -10.024 -14.782 1.00 95.50 125 VAL A O 1
ATOM 934 N N . ALA A 1 126 ? -3.885 -11.904 -15.982 1.00 92.00 126 ALA A N 1
ATOM 935 C CA . ALA A 1 126 ? -2.699 -12.562 -15.422 1.00 92.00 126 ALA A CA 1
ATOM 936 C C . ALA A 1 126 ? -1.383 -11.887 -15.854 1.00 92.00 126 ALA A C 1
ATOM 938 O O . ALA A 1 126 ? -0.485 -11.692 -15.037 1.00 92.00 126 ALA A O 1
ATOM 939 N N . GLU A 1 127 ? -1.280 -11.485 -17.124 1.00 88.00 127 GLU A N 1
ATOM 940 C CA . GLU A 1 127 ? -0.129 -10.725 -17.632 1.00 88.00 127 GLU A CA 1
ATOM 941 C C . GLU A 1 127 ? -0.031 -9.357 -16.939 1.00 88.00 127 GLU A C 1
ATOM 943 O O . GLU A 1 127 ? 1.041 -8.953 -16.497 1.00 88.00 127 GLU A O 1
ATOM 948 N N . SER A 1 128 ? -1.170 -8.686 -16.758 1.00 90.69 128 SER A N 1
ATOM 949 C CA . SER A 1 128 ? -1.276 -7.415 -16.043 1.00 90.69 128 SER A CA 1
ATOM 950 C C . SER A 1 128 ? -0.803 -7.527 -14.596 1.00 90.69 128 SER A C 1
ATOM 952 O O . SER A 1 128 ? -0.065 -6.664 -14.125 1.00 90.69 128 SER A O 1
ATOM 954 N N . ALA A 1 129 ? -1.199 -8.595 -13.895 1.00 92.44 129 ALA A N 1
ATOM 955 C CA . ALA A 1 129 ? -0.742 -8.879 -12.538 1.00 92.44 129 ALA A CA 1
ATOM 956 C C . ALA A 1 129 ? 0.788 -9.029 -12.485 1.00 92.44 129 ALA A C 1
ATOM 958 O O . ALA A 1 129 ? 1.436 -8.407 -11.645 1.00 92.44 129 ALA A O 1
ATOM 959 N N . ALA A 1 130 ? 1.373 -9.777 -13.428 1.00 85.25 130 ALA A N 1
ATOM 960 C CA . ALA A 1 130 ? 2.820 -9.966 -13.521 1.00 85.25 130 ALA A CA 1
ATOM 961 C C . ALA A 1 130 ? 3.575 -8.660 -13.829 1.00 85.25 130 ALA A C 1
ATOM 963 O O . ALA A 1 130 ? 4.629 -8.408 -13.241 1.00 85.25 130 ALA A O 1
ATOM 964 N N . ILE A 1 131 ? 3.033 -7.809 -14.709 1.00 84.81 131 ILE A N 1
ATOM 965 C CA . ILE A 1 131 ? 3.593 -6.483 -15.008 1.00 84.81 131 ILE A CA 1
ATOM 966 C C . ILE A 1 131 ? 3.570 -5.604 -13.758 1.00 84.81 131 ILE A C 1
ATOM 968 O O . ILE A 1 131 ? 4.596 -5.030 -13.405 1.00 84.81 131 ILE A O 1
ATOM 972 N N . ILE A 1 132 ? 2.425 -5.511 -13.073 1.00 89.81 132 ILE A N 1
ATOM 973 C CA . ILE A 1 132 ? 2.297 -4.704 -11.855 1.00 89.81 132 ILE A CA 1
ATOM 974 C C . ILE A 1 132 ? 3.268 -5.199 -10.782 1.00 89.81 132 ILE A C 1
ATOM 976 O O . ILE A 1 132 ? 4.010 -4.389 -10.236 1.00 89.81 132 ILE A O 1
ATOM 980 N N . ALA A 1 133 ? 3.320 -6.508 -10.519 1.00 86.50 133 ALA A N 1
ATOM 981 C CA . ALA A 1 133 ? 4.259 -7.082 -9.557 1.00 86.50 133 ALA A CA 1
ATOM 982 C C . ALA A 1 133 ? 5.715 -6.728 -9.910 1.00 86.50 133 ALA A C 1
ATOM 984 O O . ALA A 1 133 ? 6.471 -6.286 -9.051 1.00 86.50 133 ALA A O 1
ATOM 985 N N . SER A 1 134 ? 6.077 -6.822 -11.192 1.00 81.25 134 SER A N 1
ATOM 986 C CA . SER A 1 134 ? 7.420 -6.486 -11.675 1.00 81.25 134 SER A CA 1
ATOM 987 C C . SER A 1 134 ? 7.754 -4.999 -11.503 1.00 81.25 134 SER A C 1
ATOM 989 O O . SER A 1 134 ? 8.873 -4.673 -11.120 1.00 81.25 134 SER A O 1
ATOM 991 N N . LEU A 1 135 ? 6.793 -4.092 -11.734 1.00 83.00 135 LEU A N 1
ATOM 992 C CA . LEU A 1 135 ? 6.952 -2.660 -11.446 1.00 83.00 135 LEU A CA 1
ATOM 993 C C . LEU A 1 135 ? 7.212 -2.417 -9.951 1.00 83.00 135 LEU A C 1
ATOM 995 O O . LEU A 1 135 ? 8.066 -1.601 -9.606 1.00 83.00 135 LEU A O 1
ATOM 999 N N . MET A 1 136 ? 6.523 -3.144 -9.065 1.00 85.25 136 MET A N 1
ATOM 1000 C CA . MET A 1 136 ? 6.744 -3.053 -7.615 1.00 85.25 136 MET A CA 1
ATOM 1001 C C . MET A 1 136 ? 8.133 -3.527 -7.210 1.00 85.25 136 MET A C 1
ATOM 1003 O O . MET A 1 136 ? 8.785 -2.824 -6.443 1.00 85.25 136 MET A O 1
ATOM 1007 N N . GLU A 1 137 ? 8.607 -4.648 -7.759 1.00 78.31 137 GLU A N 1
ATOM 1008 C CA . GLU A 1 137 ? 9.947 -5.188 -7.475 1.00 78.31 137 GLU A CA 1
ATOM 1009 C C . GLU A 1 137 ? 11.068 -4.201 -7.817 1.00 78.31 137 GLU A C 1
ATOM 1011 O O . GLU A 1 137 ? 12.060 -4.108 -7.098 1.00 78.31 137 GLU A O 1
ATOM 1016 N N . VAL A 1 138 ? 10.887 -3.379 -8.854 1.00 73.88 138 VAL A N 1
ATOM 1017 C CA . VAL A 1 138 ? 11.846 -2.316 -9.205 1.00 73.88 138 VAL A CA 1
ATOM 1018 C C . VAL A 1 138 ? 11.564 -0.974 -8.512 1.00 73.88 138 VAL A C 1
ATOM 1020 O O . VAL A 1 138 ? 12.179 0.039 -8.844 1.00 73.88 138 VAL A O 1
ATOM 1023 N N . GLY A 1 139 ? 10.642 -0.936 -7.545 1.00 75.81 139 GLY A N 1
ATOM 1024 C CA . GLY A 1 139 ? 10.329 0.253 -6.747 1.00 75.81 139 GLY A CA 1
ATOM 1025 C C . GLY A 1 139 ? 9.500 1.314 -7.478 1.00 75.81 139 GLY A C 1
ATOM 1026 O O . GLY A 1 139 ? 9.5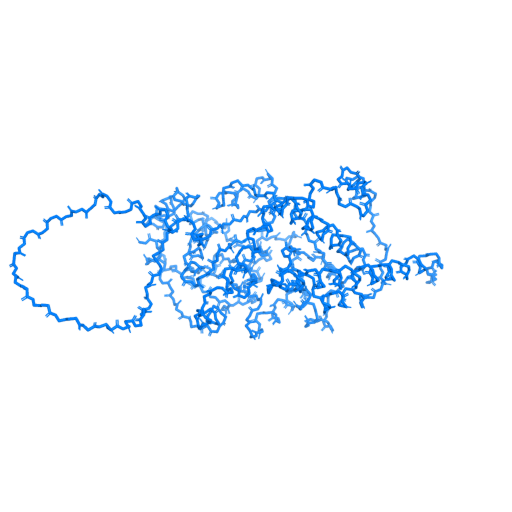73 2.499 -7.142 1.00 75.81 139 GLY A O 1
ATOM 1027 N N . ILE A 1 140 ? 8.715 0.931 -8.486 1.00 80.81 140 ILE A N 1
ATOM 1028 C CA . ILE A 1 140 ? 7.980 1.866 -9.344 1.00 80.81 140 ILE A CA 1
ATOM 1029 C C . ILE A 1 140 ? 6.492 1.745 -9.099 1.00 80.81 140 ILE A C 1
ATOM 1031 O O . ILE A 1 140 ? 5.862 0.829 -9.602 1.00 80.81 140 ILE A O 1
ATOM 1035 N N . ALA A 1 141 ? 5.927 2.713 -8.374 1.00 86.44 141 ALA A N 1
ATOM 1036 C CA . ALA A 1 141 ? 4.487 2.830 -8.137 1.00 86.44 141 ALA A CA 1
ATOM 1037 C C . ALA A 1 141 ? 3.679 2.803 -9.453 1.00 86.44 141 ALA A C 1
ATOM 1039 O O . ALA A 1 141 ? 4.216 3.050 -10.529 1.00 86.44 141 ALA A O 1
ATOM 1040 N N . TYR A 1 142 ? 2.373 2.558 -9.384 1.00 89.88 142 TYR A N 1
ATOM 1041 C CA . TYR A 1 142 ? 1.510 2.589 -10.566 1.00 89.88 142 TYR A CA 1
ATOM 1042 C C . TYR A 1 142 ? 0.149 3.202 -10.254 1.00 89.88 142 TYR A C 1
ATOM 1044 O O . TYR A 1 142 ? -0.269 3.274 -9.100 1.00 89.88 142 TYR A O 1
ATOM 1052 N N . VAL A 1 143 ? -0.540 3.615 -11.312 1.00 90.50 143 VAL A N 1
ATOM 1053 C CA . VAL A 1 143 ? -1.961 3.976 -11.321 1.00 90.50 143 VAL A CA 1
ATOM 1054 C C . VAL A 1 143 ? -2.601 3.496 -12.615 1.00 90.50 143 VAL A C 1
ATOM 1056 O O . VAL A 1 143 ? -1.914 3.119 -13.568 1.00 90.50 143 VAL A O 1
ATOM 1059 N N . THR A 1 144 ? -3.927 3.540 -12.669 1.00 90.81 144 THR A N 1
ATOM 1060 C CA . THR A 1 144 ? -4.688 3.245 -13.881 1.00 90.81 144 THR A CA 1
ATOM 1061 C C . THR A 1 144 ? -5.579 4.413 -14.261 1.00 90.81 144 THR A C 1
ATOM 1063 O O . THR A 1 144 ? -6.141 5.072 -13.390 1.00 90.81 144 THR A O 1
ATOM 1066 N N . SER A 1 145 ? -5.719 4.676 -15.559 1.00 87.88 145 SER A N 1
ATOM 1067 C CA . SER A 1 145 ? -6.768 5.571 -16.052 1.00 87.88 145 SER A CA 1
ATOM 1068 C C . SER A 1 145 ? -8.144 4.907 -15.943 1.00 87.88 145 SER A C 1
ATOM 1070 O O . SER A 1 145 ? -8.253 3.685 -15.835 1.00 87.88 145 SER A O 1
ATOM 1072 N N . GLU A 1 146 ? -9.206 5.701 -16.085 1.00 83.12 146 GLU A N 1
ATOM 1073 C CA . GLU A 1 146 ? -10.585 5.200 -16.193 1.00 83.12 146 GLU A CA 1
ATOM 1074 C C . GLU A 1 146 ? -10.753 4.198 -17.353 1.00 83.12 146 GLU A C 1
ATOM 1076 O O . GLU A 1 146 ? -11.443 3.190 -17.229 1.00 83.12 146 GLU A O 1
ATOM 1081 N N . SER A 1 147 ? -10.035 4.417 -18.460 1.00 86.00 147 SER A N 1
ATOM 1082 C CA . SER A 1 147 ? -9.985 3.507 -19.613 1.00 86.00 147 SER A CA 1
ATOM 1083 C C . SER A 1 147 ? -9.132 2.248 -19.399 1.00 86.00 147 SER A C 1
ATOM 1085 O O . SER A 1 147 ? -8.929 1.481 -20.339 1.00 86.00 147 SER A O 1
ATOM 1087 N N . GLY A 1 148 ? -8.601 2.041 -18.192 1.00 88.56 148 GLY A N 1
ATOM 1088 C CA . GLY A 1 148 ? -7.778 0.888 -17.842 1.00 88.56 148 GLY A CA 1
ATOM 1089 C C . GLY A 1 148 ? -6.340 0.965 -18.350 1.00 88.56 148 GLY A C 1
ATOM 1090 O O . GLY A 1 148 ? -5.664 -0.055 -18.371 1.00 88.56 148 GLY A O 1
ATOM 1091 N N . LYS A 1 149 ? -5.829 2.128 -18.773 1.00 90.00 149 LYS A N 1
ATOM 1092 C CA . LYS A 1 149 ? -4.407 2.254 -19.135 1.00 90.00 149 LYS A CA 1
ATOM 1093 C C . LYS A 1 149 ? -3.553 2.241 -17.874 1.00 90.00 149 LYS A C 1
ATOM 1095 O O . LYS A 1 149 ? -3.759 3.075 -16.995 1.00 90.00 149 LYS A O 1
ATOM 1100 N N . LEU A 1 150 ? -2.598 1.322 -17.805 1.00 87.50 150 LEU A N 1
ATOM 1101 C CA . LEU A 1 150 ? -1.621 1.239 -16.726 1.00 87.50 150 LEU A CA 1
ATOM 1102 C C . LEU A 1 150 ? -0.527 2.292 -16.933 1.00 87.50 150 LEU A C 1
ATOM 1104 O O . LEU A 1 150 ? 0.042 2.399 -18.018 1.00 87.50 150 LEU A O 1
ATOM 1108 N N . MET A 1 151 ? -0.229 3.058 -15.887 1.00 84.62 151 MET A N 1
ATOM 1109 C CA . MET A 1 151 ? 0.802 4.095 -15.891 1.00 84.62 151 MET A CA 1
ATOM 1110 C C . MET A 1 151 ? 1.739 3.889 -14.704 1.00 84.62 151 MET A C 1
ATOM 1112 O O . MET A 1 151 ? 1.285 3.794 -13.563 1.00 84.62 151 MET A O 1
ATOM 1116 N N . GLY A 1 152 ? 3.045 3.842 -14.970 1.00 81.19 152 GLY A N 1
ATOM 1117 C CA . GLY A 1 152 ? 4.064 3.860 -13.926 1.00 81.19 152 GLY A CA 1
ATOM 1118 C C . GLY A 1 152 ? 4.195 5.262 -13.331 1.00 81.19 152 GLY A C 1
ATOM 1119 O O . GLY A 1 152 ? 4.276 6.251 -14.056 1.00 81.19 152 GLY A O 1
ATOM 1120 N N . LEU A 1 153 ? 4.218 5.351 -12.006 1.00 77.12 153 LEU A N 1
ATOM 1121 C CA . LEU A 1 153 ? 4.464 6.575 -11.261 1.00 77.12 153 LEU A CA 1
ATOM 1122 C C . LEU A 1 153 ? 5.904 6.615 -10.772 1.00 77.12 153 LEU A C 1
ATOM 1124 O O . LEU A 1 153 ? 6.396 5.694 -10.121 1.00 77.12 153 LEU A O 1
ATOM 1128 N N . LEU A 1 154 ? 6.548 7.746 -11.033 1.00 68.06 154 LEU A N 1
ATOM 1129 C CA . LEU A 1 154 ? 7.961 7.968 -10.761 1.00 68.06 154 LEU A CA 1
ATOM 1130 C C . LEU A 1 154 ? 8.078 9.108 -9.749 1.00 68.06 154 LEU A C 1
ATOM 1132 O O . LEU A 1 154 ? 8.298 10.257 -10.134 1.00 68.06 154 LEU A O 1
ATOM 1136 N N . PRO A 1 155 ? 7.839 8.829 -8.455 1.00 64.69 155 PRO A N 1
ATOM 1137 C CA . PRO A 1 155 ? 7.944 9.848 -7.425 1.00 64.69 155 PRO A CA 1
ATOM 1138 C C . PRO A 1 155 ? 9.326 10.490 -7.406 1.00 64.69 155 PRO A C 1
ATOM 1140 O O . PRO A 1 155 ? 10.336 9.787 -7.395 1.00 64.69 155 PRO A O 1
ATOM 1143 N N . MET A 1 156 ? 9.363 11.819 -7.301 1.00 68.56 156 MET A N 1
ATOM 1144 C CA . MET A 1 156 ? 10.589 12.522 -6.908 1.00 68.56 156 MET A CA 1
ATOM 1145 C C . MET A 1 156 ? 10.930 12.232 -5.437 1.00 68.56 156 MET A C 1
ATOM 1147 O O . MET A 1 156 ? 12.101 12.090 -5.084 1.00 68.56 156 MET A O 1
ATOM 1151 N N . GLU A 1 157 ? 9.894 12.070 -4.608 1.00 86.38 157 GLU A N 1
ATOM 1152 C CA . GLU A 1 157 ? 9.989 11.824 -3.172 1.00 86.38 157 GLU A CA 1
ATOM 1153 C C . GLU A 1 157 ? 9.072 10.680 -2.724 1.00 86.38 157 GLU A C 1
ATOM 1155 O O . GLU A 1 157 ? 7.923 10.551 -3.169 1.00 86.38 157 GLU A O 1
ATOM 1160 N N . ARG A 1 158 ? 9.581 9.849 -1.813 1.00 89.50 158 ARG A N 1
ATOM 1161 C CA . ARG A 1 158 ? 8.871 8.701 -1.243 1.00 89.50 158 ARG A CA 1
ATOM 1162 C C . ARG A 1 158 ? 8.804 8.782 0.271 1.00 89.50 158 ARG A C 1
ATOM 1164 O O . ARG A 1 158 ? 9.726 9.246 0.933 1.00 89.50 158 ARG A O 1
ATOM 1171 N N . SER A 1 159 ? 7.699 8.298 0.817 1.00 94.06 159 SER A N 1
ATOM 1172 C CA . SER A 1 159 ? 7.503 8.151 2.254 1.00 94.06 159 SER A CA 1
ATOM 1173 C C . SER A 1 159 ? 7.720 6.689 2.619 1.00 94.06 159 SER A C 1
ATOM 1175 O O . SER A 1 159 ? 6.892 5.838 2.307 1.00 94.06 159 SER A O 1
ATOM 1177 N N . LEU A 1 160 ? 8.863 6.406 3.247 1.00 94.25 160 LEU A N 1
ATOM 1178 C CA . LEU A 1 160 ? 9.244 5.066 3.689 1.00 94.25 160 LEU A CA 1
ATOM 1179 C C . LEU A 1 160 ? 9.379 5.025 5.208 1.00 94.25 160 LEU A C 1
ATOM 1181 O O . LEU A 1 160 ? 10.004 5.903 5.801 1.00 94.25 160 LEU A O 1
ATOM 1185 N N . LEU A 1 161 ? 8.856 3.974 5.832 1.00 93.62 161 LEU A N 1
ATOM 1186 C CA . LEU A 1 161 ? 9.148 3.635 7.218 1.00 93.62 161 LEU A CA 1
ATOM 1187 C C . LEU A 1 161 ? 10.110 2.447 7.259 1.00 93.62 161 LEU A C 1
ATOM 1189 O O . LEU A 1 161 ? 9.751 1.338 6.864 1.00 93.62 161 LEU A O 1
ATOM 1193 N N . VAL A 1 162 ? 11.322 2.668 7.764 1.00 91.62 162 VAL A N 1
ATOM 1194 C CA . VAL A 1 162 ? 12.278 1.586 8.030 1.00 91.62 162 VAL A CA 1
ATOM 1195 C C . VAL A 1 162 ? 11.919 0.953 9.375 1.00 91.62 162 VAL A C 1
ATOM 1197 O O . VAL A 1 162 ? 11.936 1.618 10.410 1.00 91.62 162 VAL A O 1
ATOM 1200 N N . LEU A 1 163 ? 11.543 -0.323 9.345 1.00 89.88 163 LEU A N 1
ATOM 1201 C CA . LEU A 1 163 ? 10.968 -1.056 10.473 1.00 89.88 163 LEU A CA 1
ATOM 1202 C C . LEU A 1 163 ? 12.008 -1.849 11.262 1.00 89.88 163 LEU A C 1
ATOM 1204 O O . LEU A 1 163 ? 12.013 -1.810 12.488 1.00 89.88 163 LEU A O 1
ATOM 1208 N N . ASN A 1 164 ? 12.884 -2.558 10.555 1.00 79.88 164 ASN A N 1
ATOM 1209 C CA . ASN A 1 164 ? 13.878 -3.459 11.129 1.00 79.88 164 ASN A CA 1
ATOM 1210 C C . ASN A 1 164 ? 15.253 -3.115 10.548 1.00 79.88 164 ASN A C 1
ATOM 1212 O O . ASN A 1 164 ? 15.764 -3.841 9.698 1.00 79.88 164 ASN A O 1
ATOM 1216 N N . ASP A 1 165 ? 15.823 -1.977 10.957 1.00 74.00 165 ASP A N 1
ATOM 1217 C CA . ASP A 1 165 ? 17.199 -1.626 10.590 1.00 74.00 165 ASP A CA 1
ATOM 1218 C C . ASP A 1 165 ? 18.174 -2.397 11.495 1.00 74.00 165 ASP A C 1
ATOM 1220 O O . ASP A 1 165 ? 18.190 -2.131 12.704 1.00 74.00 165 ASP A O 1
ATOM 1224 N N . PRO A 1 166 ? 19.007 -3.308 10.956 1.00 65.81 166 PRO A N 1
ATOM 1225 C CA . PRO A 1 166 ? 20.002 -4.023 11.753 1.00 65.81 166 PRO A CA 1
ATOM 1226 C C . PRO A 1 166 ? 20.899 -3.070 12.556 1.00 65.81 166 PRO A C 1
ATOM 1228 O O . PRO A 1 166 ? 21.196 -3.329 13.719 1.00 65.81 166 PRO A O 1
ATOM 1231 N N . ALA A 1 167 ? 21.236 -1.903 11.993 1.00 65.75 167 ALA A N 1
ATOM 1232 C CA . ALA A 1 167 ? 22.080 -0.921 12.668 1.00 65.75 167 ALA A CA 1
ATOM 1233 C C . ALA A 1 167 ? 21.399 -0.259 13.882 1.00 65.75 167 ALA A C 1
ATOM 1235 O O . ALA A 1 167 ? 22.089 0.228 14.781 1.00 65.75 167 ALA A O 1
ATOM 1236 N N . ASN A 1 168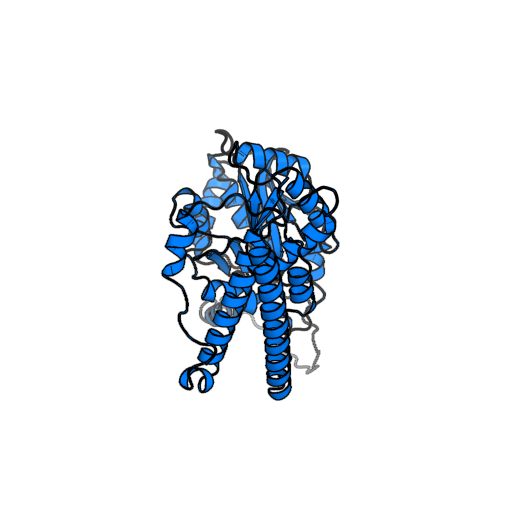 ? 20.062 -0.223 13.931 1.00 64.06 168 ASN A N 1
ATOM 1237 C CA . ASN A 1 168 ? 19.339 0.269 15.107 1.00 64.06 168 ASN A CA 1
ATOM 1238 C C . ASN A 1 168 ? 19.233 -0.799 16.194 1.00 64.06 168 ASN A C 1
ATOM 1240 O O . ASN A 1 168 ? 19.327 -0.456 17.372 1.00 64.06 168 ASN A O 1
ATOM 1244 N N . ILE A 1 169 ? 19.103 -2.072 15.809 1.00 63.25 169 ILE A N 1
ATOM 1245 C CA . ILE A 1 169 ? 19.064 -3.194 16.752 1.00 63.25 169 ILE A CA 1
ATOM 1246 C C . ILE A 1 169 ? 20.369 -3.245 17.560 1.00 63.25 169 ILE A C 1
ATOM 1248 O O . ILE A 1 169 ? 20.326 -3.292 18.789 1.00 63.25 169 ILE A O 1
ATOM 1252 N N . ASP A 1 170 ? 21.523 -3.121 16.899 1.00 62.19 170 ASP A N 1
ATOM 1253 C CA . ASP A 1 170 ? 22.826 -3.143 17.575 1.00 62.19 170 ASP A CA 1
ATOM 1254 C C . ASP A 1 170 ? 23.032 -1.937 18.508 1.00 62.19 170 ASP A C 1
ATOM 1256 O O . ASP A 1 170 ? 23.590 -2.069 19.601 1.00 62.19 170 ASP A O 1
ATOM 1260 N N . ARG A 1 171 ? 22.542 -0.750 18.119 1.00 60.56 171 ARG A N 1
ATOM 1261 C CA . ARG A 1 171 ? 22.614 0.462 18.955 1.00 60.56 171 ARG A CA 1
ATOM 1262 C C . ARG A 1 171 ? 21.749 0.354 20.204 1.00 60.56 171 ARG A C 1
ATOM 1264 O O . ARG A 1 171 ? 22.203 0.732 21.284 1.00 60.56 171 ARG A O 1
ATOM 1271 N N . GLU A 1 172 ? 20.519 -0.138 20.077 1.00 60.41 172 GLU A N 1
ATOM 1272 C CA . GLU A 1 172 ? 19.623 -0.278 21.226 1.00 60.41 172 GLU A CA 1
ATOM 1273 C C . GLU A 1 172 ? 20.098 -1.405 22.154 1.00 60.41 172 GLU A C 1
ATOM 1275 O O . GLU A 1 172 ? 20.228 -1.169 23.361 1.00 60.41 172 GLU A O 1
ATOM 1280 N N . MET A 1 173 ? 20.500 -2.565 21.617 1.00 59.31 173 MET A N 1
ATOM 1281 C CA . MET A 1 173 ? 21.080 -3.650 22.422 1.00 59.31 173 MET A CA 1
ATOM 1282 C C . MET A 1 173 ? 22.370 -3.224 23.140 1.00 59.31 173 MET A C 1
ATOM 1284 O O . MET A 1 173 ? 22.540 -3.539 24.318 1.00 59.31 173 MET A O 1
ATOM 1288 N N . GLY A 1 174 ? 23.231 -2.428 22.496 1.00 57.28 174 GLY A N 1
ATOM 1289 C CA . GLY A 1 174 ? 24.428 -1.865 23.130 1.00 57.28 174 GLY A CA 1
ATOM 1290 C C . GLY A 1 174 ? 24.130 -0.821 24.215 1.00 57.28 174 GLY A C 1
ATOM 1291 O O . GLY A 1 174 ? 24.881 -0.698 25.181 1.00 57.28 174 GLY A O 1
ATOM 1292 N N . SER A 1 175 ? 23.017 -0.087 24.102 1.00 54.00 175 SER A N 1
ATOM 1293 C CA . SER A 1 175 ? 22.633 0.951 25.073 1.00 54.00 175 SER A CA 1
ATOM 1294 C C . SER A 1 175 ? 21.950 0.408 26.334 1.00 54.00 175 SER A C 1
ATOM 1296 O O . SER A 1 175 ? 21.953 1.069 27.372 1.00 54.00 175 SER A O 1
ATOM 1298 N N . THR A 1 176 ? 21.391 -0.805 26.276 1.00 49.50 176 THR A N 1
ATOM 1299 C CA . THR A 1 176 ? 20.590 -1.366 27.379 1.00 49.50 176 THR A CA 1
ATOM 1300 C C . THR A 1 176 ? 21.448 -2.040 28.463 1.00 49.50 176 THR A C 1
ATOM 1302 O O . THR A 1 176 ? 20.944 -2.362 29.537 1.00 49.50 176 THR A O 1
ATOM 1305 N N . GLN A 1 177 ? 22.759 -2.207 28.246 1.00 45.41 177 GLN A N 1
ATOM 1306 C CA . GLN A 1 177 ? 23.652 -2.873 29.206 1.00 45.41 177 GLN A CA 1
ATOM 1307 C C . GLN A 1 177 ? 24.167 -1.999 30.364 1.00 45.41 177 GLN A C 1
ATOM 1309 O O . GLN A 1 177 ? 24.875 -2.521 31.221 1.00 45.41 177 GLN A O 1
ATOM 1314 N N . THR A 1 178 ? 23.817 -0.711 30.465 1.00 46.28 178 THR A N 1
ATOM 1315 C CA . THR A 1 178 ? 24.404 0.159 31.509 1.00 46.28 178 THR A CA 1
ATOM 1316 C C . THR A 1 178 ? 23.475 0.631 32.624 1.00 46.28 178 THR A C 1
ATOM 1318 O O . THR A 1 178 ? 23.996 1.226 33.558 1.00 46.28 178 THR A O 1
ATOM 1321 N N . ASN A 1 179 ? 22.159 0.362 32.624 1.00 40.34 179 ASN A N 1
ATOM 1322 C CA . ASN A 1 179 ? 21.280 1.009 33.622 1.00 40.34 179 ASN A CA 1
ATOM 1323 C C . ASN A 1 179 ? 20.156 0.190 34.275 1.00 40.34 179 ASN A C 1
ATOM 1325 O O . ASN A 1 179 ? 19.329 0.784 34.954 1.00 40.34 179 ASN A O 1
ATOM 1329 N N . ASN A 1 180 ? 20.137 -1.141 34.188 1.00 38.19 180 ASN A N 1
ATOM 1330 C CA . ASN A 1 180 ? 19.237 -1.944 35.030 1.00 38.19 180 ASN A CA 1
ATOM 1331 C C . ASN A 1 180 ? 19.950 -3.172 35.609 1.00 38.19 180 ASN A C 1
ATOM 1333 O O . ASN A 1 180 ? 19.633 -4.311 35.282 1.00 38.19 180 ASN A O 1
ATOM 1337 N N . VAL A 1 181 ? 20.901 -2.928 36.515 1.00 33.38 181 VAL A N 1
ATOM 1338 C CA . VAL A 1 181 ? 21.238 -3.909 37.553 1.00 33.38 181 VAL A CA 1
ATOM 1339 C C . VAL A 1 181 ? 20.249 -3.687 38.694 1.00 33.38 181 VAL A C 1
ATOM 1341 O O . VAL A 1 181 ? 20.496 -2.901 39.606 1.00 33.38 181 VAL A O 1
ATOM 1344 N N . TRP A 1 182 ? 19.101 -4.358 38.628 1.00 30.98 182 TRP A N 1
ATOM 1345 C CA . TRP A 1 182 ? 18.378 -4.684 39.851 1.00 30.98 182 TRP A CA 1
ATOM 1346 C C . TRP A 1 182 ? 19.174 -5.790 40.540 1.00 30.98 182 TRP A C 1
ATOM 1348 O O . TRP A 1 182 ? 19.242 -6.923 40.069 1.00 30.98 182 TRP A O 1
ATOM 1358 N N . VAL A 1 183 ? 19.873 -5.400 41.604 1.00 33.81 183 VAL A N 1
ATOM 1359 C CA . VAL A 1 183 ? 20.583 -6.306 42.503 1.00 33.81 183 VAL A CA 1
ATOM 1360 C C . VAL A 1 183 ? 19.532 -7.096 43.272 1.00 33.81 183 VAL A C 1
ATOM 1362 O O . VAL A 1 183 ? 18.968 -6.580 44.231 1.00 33.81 183 VAL A O 1
ATOM 1365 N N . ASP A 1 184 ? 19.303 -8.346 42.879 1.00 30.89 184 ASP A N 1
ATOM 1366 C CA . ASP A 1 184 ? 18.786 -9.352 43.802 1.00 30.89 184 ASP A CA 1
ATOM 1367 C C . ASP A 1 184 ? 19.966 -10.154 44.351 1.00 30.89 184 ASP A C 1
ATOM 1369 O O . ASP A 1 184 ? 20.515 -11.067 43.735 1.00 30.89 184 ASP A O 1
ATOM 1373 N N . THR A 1 185 ? 20.389 -9.763 45.548 1.00 37.12 185 THR A N 1
ATOM 1374 C CA . THR A 1 185 ? 21.235 -10.571 46.421 1.00 37.12 185 THR A CA 1
ATOM 1375 C C . THR A 1 185 ? 20.420 -11.723 46.992 1.00 37.12 185 THR A C 1
ATOM 1377 O O . THR A 1 185 ? 19.653 -11.535 47.932 1.00 37.12 185 THR A O 1
ATOM 1380 N N . SER A 1 186 ? 20.660 -12.942 46.517 1.00 34.22 186 SER A N 1
ATOM 1381 C CA . SER A 1 186 ? 20.709 -14.106 47.407 1.00 34.22 186 SER A CA 1
ATOM 1382 C C . SER A 1 186 ? 21.532 -15.239 46.792 1.00 34.22 186 SER A C 1
ATOM 1384 O O . SER A 1 186 ? 21.458 -15.553 45.609 1.00 34.22 186 SER A O 1
ATOM 1386 N N . ALA A 1 187 ? 22.410 -15.779 47.629 1.00 39.88 187 ALA A N 1
ATOM 1387 C CA . ALA A 1 187 ? 23.434 -16.753 47.307 1.00 39.88 187 ALA A CA 1
ATOM 1388 C C . ALA A 1 187 ? 22.877 -18.178 47.176 1.00 39.88 187 ALA A C 1
ATOM 1390 O O . ALA A 1 187 ? 22.046 -18.566 47.991 1.00 39.88 187 ALA A O 1
ATOM 1391 N N . ALA A 1 188 ? 23.433 -18.975 46.254 1.00 36.91 188 ALA A N 1
ATOM 1392 C CA . ALA A 1 188 ? 23.872 -20.356 46.510 1.00 36.91 188 ALA A CA 1
ATOM 1393 C C . ALA A 1 188 ? 24.533 -20.998 45.270 1.00 36.91 188 ALA A C 1
ATOM 1395 O O . ALA A 1 188 ? 23.889 -21.258 44.263 1.00 36.91 188 ALA A O 1
ATOM 1396 N N . THR A 1 189 ? 25.827 -21.283 45.433 1.00 38.00 189 THR A N 1
ATOM 1397 C CA . THR A 1 189 ? 26.529 -22.543 45.116 1.00 38.00 189 THR A CA 1
ATOM 1398 C C . THR A 1 189 ? 26.627 -23.060 43.668 1.00 38.00 189 THR A C 1
ATOM 1400 O O . THR A 1 189 ? 25.662 -23.376 42.986 1.00 38.00 189 THR A O 1
ATOM 1403 N N . GLN A 1 190 ? 27.891 -23.227 43.275 1.00 40.44 190 GLN A N 1
ATOM 1404 C CA . GLN A 1 190 ? 28.452 -23.709 42.014 1.00 40.44 190 GLN A CA 1
ATOM 1405 C C . GLN A 1 190 ? 28.089 -25.162 41.655 1.00 40.44 190 GLN A C 1
ATOM 1407 O O . GLN A 1 190 ? 28.072 -26.034 42.521 1.00 40.44 190 GLN A O 1
ATOM 1412 N N . SER A 1 191 ? 27.997 -25.445 40.351 1.00 36.09 191 SER A N 1
ATOM 1413 C CA . SER A 1 191 ? 28.530 -26.679 39.753 1.00 36.09 191 SER A CA 1
ATOM 1414 C C . SER A 1 191 ? 28.791 -26.471 38.259 1.00 36.09 191 SER A C 1
ATOM 1416 O O . SER A 1 191 ? 27.884 -26.222 37.468 1.00 36.09 191 SER A O 1
ATOM 1418 N N . THR A 1 192 ? 30.066 -26.536 37.895 1.00 41.44 192 THR A N 1
ATOM 1419 C CA . THR A 1 192 ? 30.616 -26.461 36.544 1.00 41.44 192 THR A CA 1
ATOM 1420 C C . THR A 1 192 ? 30.519 -27.820 35.854 1.00 41.44 192 THR A C 1
ATOM 1422 O O . THR A 1 192 ? 31.185 -28.771 36.254 1.00 41.44 192 THR A O 1
ATOM 1425 N N . THR A 1 193 ? 29.772 -27.901 34.751 1.00 38.34 193 THR A N 1
ATOM 1426 C CA . THR A 1 193 ? 29.997 -28.925 33.719 1.00 38.34 193 THR A CA 1
ATOM 1427 C C . THR A 1 193 ? 29.977 -28.269 32.343 1.00 38.34 193 THR A C 1
ATOM 1429 O O . THR A 1 193 ? 28.985 -27.689 31.911 1.00 38.34 193 THR A O 1
ATOM 1432 N N . ASN A 1 194 ? 31.129 -28.325 31.675 1.00 43.62 194 ASN A N 1
ATOM 1433 C CA . ASN A 1 194 ? 31.312 -27.876 30.303 1.00 43.62 194 ASN A CA 1
ATOM 1434 C C . ASN A 1 194 ? 30.712 -28.924 29.363 1.00 43.62 194 ASN A C 1
ATOM 1436 O O . ASN A 1 194 ? 31.336 -29.948 29.095 1.00 43.62 194 ASN A O 1
ATOM 1440 N N . ALA A 1 195 ? 29.516 -28.649 28.853 1.00 36.56 195 ALA A N 1
ATOM 1441 C CA . ALA A 1 195 ? 28.976 -29.298 27.671 1.00 36.56 195 ALA A CA 1
ATOM 1442 C C . ALA A 1 195 ? 28.714 -28.208 26.631 1.00 36.56 195 ALA A C 1
ATOM 1444 O O . ALA A 1 195 ? 27.866 -27.339 26.825 1.00 36.56 195 ALA A O 1
ATOM 1445 N N . THR A 1 196 ? 29.472 -28.237 25.536 1.00 42.28 196 THR A N 1
ATOM 1446 C CA . THR A 1 196 ? 29.262 -27.395 24.356 1.00 42.28 196 THR A CA 1
ATOM 1447 C C . THR A 1 196 ? 28.001 -27.881 23.643 1.00 42.28 196 THR A C 1
ATOM 1449 O O . THR A 1 196 ? 28.055 -28.582 22.636 1.00 42.28 196 THR A O 1
ATOM 1452 N N . ALA A 1 197 ? 26.843 -27.570 24.220 1.00 34.66 197 ALA A N 1
ATOM 1453 C CA . ALA A 1 197 ? 25.568 -27.701 23.551 1.00 34.66 197 ALA A CA 1
ATOM 1454 C C . ALA A 1 197 ? 25.475 -26.563 22.531 1.00 34.66 197 ALA A C 1
ATOM 1456 O O . ALA A 1 197 ? 25.434 -25.389 22.893 1.00 34.66 197 ALA A O 1
ATOM 1457 N N . VAL A 1 198 ? 25.459 -26.915 21.246 1.00 36.53 198 VAL A N 1
ATOM 1458 C CA . VAL A 1 198 ? 24.929 -26.038 20.203 1.00 36.53 198 VAL A CA 1
ATOM 1459 C C . VAL A 1 198 ? 23.432 -25.952 20.469 1.00 36.53 198 VAL A C 1
ATOM 1461 O O . VAL A 1 198 ? 22.644 -26.767 19.993 1.00 36.53 198 VAL A O 1
ATOM 1464 N N . THR A 1 199 ? 23.047 -25.016 21.331 1.00 32.53 199 THR A N 1
ATOM 1465 C CA . THR A 1 199 ? 21.654 -24.657 21.548 1.00 32.53 199 THR A CA 1
ATOM 1466 C C . THR A 1 199 ? 21.167 -24.087 20.227 1.00 32.53 199 THR A C 1
ATOM 1468 O O . THR A 1 199 ? 21.553 -22.984 19.838 1.00 32.53 199 THR A O 1
ATOM 1471 N N . ALA A 1 200 ? 20.362 -24.859 19.497 1.00 36.53 200 ALA A N 1
ATOM 1472 C CA . ALA A 1 200 ? 19.549 -24.313 18.427 1.00 36.53 200 ALA A CA 1
ATOM 1473 C C . ALA A 1 200 ? 18.830 -23.094 19.012 1.00 36.53 200 ALA A C 1
ATOM 1475 O O . ALA A 1 200 ? 18.110 -23.226 20.002 1.00 36.53 200 ALA A O 1
ATOM 1476 N N . ILE A 1 201 ? 19.099 -21.908 18.462 1.00 37.31 201 ILE A N 1
ATOM 1477 C CA . ILE A 1 201 ? 18.446 -20.663 18.859 1.00 37.31 201 ILE A CA 1
ATOM 1478 C C . ILE A 1 201 ? 16.979 -20.819 18.455 1.00 37.31 201 ILE A C 1
ATOM 1480 O O . ILE A 1 201 ? 16.565 -20.488 17.345 1.00 37.31 201 ILE A O 1
ATOM 1484 N N . THR A 1 202 ? 16.190 -21.423 19.338 1.00 40.06 202 THR A N 1
ATOM 1485 C CA . THR A 1 202 ? 14.745 -21.512 19.218 1.00 40.06 202 THR A CA 1
ATOM 1486 C C . THR A 1 202 ? 14.206 -20.106 19.405 1.00 40.06 202 THR A C 1
ATOM 1488 O O . THR A 1 202 ? 14.024 -19.651 20.527 1.00 40.06 202 THR A O 1
ATOM 1491 N N . GLY A 1 203 ? 14.040 -19.416 18.276 1.00 47.19 203 GLY A N 1
ATOM 1492 C CA . GLY A 1 203 ? 13.197 -18.241 18.092 1.00 47.19 203 GLY A CA 1
ATOM 1493 C C . GLY A 1 203 ? 13.234 -17.224 19.223 1.00 47.19 203 GLY A C 1
ATOM 1494 O O . GLY A 1 203 ? 12.242 -17.078 19.924 1.00 47.19 203 GLY A O 1
ATOM 1495 N N . THR A 1 204 ? 14.326 -16.471 19.350 1.00 54.50 204 THR A N 1
ATOM 1496 C CA . THR A 1 204 ? 14.260 -15.183 20.044 1.00 54.50 204 THR A CA 1
ATOM 1497 C C . THR A 1 204 ? 13.249 -14.319 19.296 1.00 54.50 204 THR A C 1
ATOM 1499 O O . THR A 1 204 ? 13.501 -13.917 18.156 1.00 54.50 204 THR A O 1
ATOM 1502 N N . GLU A 1 205 ? 12.072 -14.116 19.889 1.00 65.88 205 GLU A N 1
ATOM 1503 C CA . GLU A 1 205 ? 11.107 -13.132 19.411 1.00 65.88 205 GLU A CA 1
ATOM 1504 C C . GLU A 1 205 ? 11.838 -11.794 19.309 1.00 65.88 205 GLU A C 1
ATOM 1506 O O . GLU A 1 205 ? 12.426 -11.320 20.283 1.00 65.88 205 GLU A O 1
ATOM 1511 N N . VAL A 1 206 ? 11.887 -11.226 18.103 1.00 67.31 206 VAL A N 1
ATOM 1512 C CA . VAL A 1 206 ? 12.464 -9.897 17.918 1.00 67.31 206 VAL A CA 1
ATOM 1513 C C . VAL A 1 206 ? 11.534 -8.936 18.657 1.00 67.31 206 VAL A C 1
ATOM 1515 O O . VAL A 1 206 ? 10.347 -8.892 18.324 1.00 67.31 206 VAL A O 1
ATOM 1518 N N . PRO A 1 207 ? 12.013 -8.206 19.679 1.00 77.94 207 PRO A N 1
ATOM 1519 C CA . PRO A 1 207 ? 11.150 -7.317 20.436 1.00 77.94 207 PRO A CA 1
ATOM 1520 C C . PRO A 1 207 ? 10.575 -6.249 19.504 1.00 77.94 207 PRO A C 1
ATOM 1522 O O . PRO A 1 207 ? 11.295 -5.645 18.709 1.00 77.94 207 PRO A O 1
ATOM 1525 N N . PHE A 1 208 ? 9.269 -6.006 19.606 1.00 83.06 208 PHE A N 1
ATOM 1526 C CA . PHE A 1 208 ? 8.615 -4.926 18.876 1.00 83.06 208 PHE A CA 1
ATOM 1527 C C . PHE A 1 208 ? 9.156 -3.573 19.357 1.00 83.06 208 PHE A C 1
ATOM 1529 O O . PHE A 1 208 ? 8.976 -3.195 20.517 1.00 83.06 208 PHE A O 1
ATOM 1536 N N . VAL A 1 209 ? 9.790 -2.822 18.455 1.00 85.75 209 VAL A N 1
ATOM 1537 C CA . VAL A 1 209 ? 10.301 -1.475 18.731 1.00 85.75 209 VAL A CA 1
ATOM 1538 C C . VAL A 1 209 ? 9.515 -0.467 17.910 1.00 85.75 209 VAL A C 1
ATOM 1540 O O . VAL A 1 209 ? 9.594 -0.456 16.683 1.00 85.75 209 VAL A O 1
ATOM 1543 N N . ILE A 1 210 ? 8.796 0.435 18.586 1.00 85.62 210 ILE A N 1
ATOM 1544 C CA . ILE A 1 210 ? 8.069 1.520 17.917 1.00 85.62 210 ILE A CA 1
ATOM 1545 C C . ILE A 1 210 ? 9.079 2.450 17.223 1.00 85.62 210 ILE A C 1
ATOM 1547 O O . ILE A 1 210 ? 9.889 3.088 17.920 1.00 85.62 210 ILE A O 1
ATOM 1551 N N . PRO A 1 211 ? 8.986 2.619 15.888 1.00 86.75 211 PRO A N 1
ATOM 1552 C CA . PRO A 1 211 ? 9.849 3.531 15.152 1.00 86.75 211 PRO A CA 1
ATOM 1553 C C . PRO A 1 211 ? 9.821 4.944 15.752 1.00 86.75 211 PRO A C 1
ATOM 1555 O O . PRO A 1 211 ? 8.745 5.421 16.129 1.00 86.75 211 PRO A O 1
ATOM 1558 N N . PRO A 1 212 ? 10.962 5.655 15.837 1.00 85.56 212 PRO A N 1
ATOM 1559 C CA . PRO A 1 212 ? 11.032 6.980 16.455 1.00 85.56 212 PRO A CA 1
ATOM 1560 C C . PRO A 1 212 ? 9.971 7.968 15.951 1.00 85.56 212 PRO A C 1
ATOM 1562 O O . PRO A 1 212 ? 9.349 8.655 16.764 1.00 85.56 212 PRO A O 1
ATOM 1565 N N . ALA A 1 213 ? 9.698 7.968 14.640 1.00 84.75 213 ALA A N 1
ATOM 1566 C CA . ALA A 1 213 ? 8.669 8.796 14.004 1.00 84.75 213 ALA A CA 1
ATOM 1567 C C . ALA A 1 213 ? 7.256 8.549 14.573 1.00 84.75 213 ALA A C 1
ATOM 1569 O O . ALA A 1 213 ? 6.458 9.478 14.707 1.00 84.75 213 ALA A O 1
ATOM 1570 N N . LEU A 1 214 ? 6.964 7.318 15.004 1.00 87.44 214 LEU A N 1
ATOM 1571 C CA . LEU A 1 214 ? 5.655 6.911 15.510 1.00 87.44 214 LEU A CA 1
ATOM 1572 C C . LEU A 1 214 ? 5.498 7.074 17.027 1.00 87.44 214 LEU A C 1
ATOM 1574 O O . LEU A 1 214 ? 4.369 7.059 17.508 1.00 87.44 214 LEU A O 1
ATOM 1578 N N . ARG A 1 215 ? 6.571 7.289 17.804 1.00 89.94 215 ARG A N 1
ATOM 1579 C CA . ARG A 1 215 ? 6.515 7.311 19.287 1.00 89.94 215 ARG A CA 1
ATOM 1580 C C . ARG A 1 215 ? 5.561 8.360 19.864 1.00 89.94 215 ARG A C 1
ATOM 1582 O O . ARG A 1 215 ? 4.924 8.128 20.890 1.00 89.94 215 ARG A O 1
ATOM 1589 N N . LYS A 1 216 ? 5.467 9.540 19.243 1.00 89.19 216 LYS A N 1
ATOM 1590 C CA . LYS A 1 216 ? 4.513 10.578 19.674 1.00 89.19 216 LYS A CA 1
ATOM 1591 C C . LYS A 1 216 ? 3.082 10.170 19.322 1.00 89.19 216 LYS A C 1
ATOM 1593 O O . LYS A 1 216 ? 2.191 10.245 20.165 1.00 89.19 216 LYS A O 1
ATOM 1598 N N . ARG A 1 217 ? 2.882 9.700 18.088 1.00 89.00 217 ARG A N 1
ATOM 1599 C CA . ARG A 1 217 ? 1.573 9.289 17.573 1.00 89.00 217 ARG A CA 1
ATOM 1600 C C . ARG A 1 217 ? 1.026 8.058 18.292 1.00 89.00 217 ARG A C 1
ATOM 1602 O O . ARG A 1 217 ? -0.170 8.019 18.544 1.00 89.00 217 ARG A O 1
ATOM 1609 N N . SER A 1 218 ? 1.866 7.111 18.704 1.00 90.88 218 SER A N 1
ATOM 1610 C CA . SER A 1 218 ? 1.435 5.932 19.462 1.00 90.88 218 SER A CA 1
ATOM 1611 C C . SER A 1 218 ? 0.829 6.309 20.816 1.00 90.88 218 SER A C 1
ATOM 1613 O O . SER A 1 218 ? -0.245 5.822 21.161 1.00 90.88 218 SER A O 1
ATOM 1615 N N . LYS A 1 219 ? 1.436 7.256 21.546 1.00 92.06 219 LYS A N 1
ATOM 1616 C CA . LYS A 1 219 ? 0.875 7.789 22.802 1.00 92.06 219 LYS A CA 1
ATOM 1617 C C . LYS A 1 219 ? -0.472 8.478 22.583 1.00 92.06 219 LYS A C 1
ATOM 1619 O O . LYS A 1 219 ? -1.406 8.271 23.359 1.00 92.06 219 LYS A O 1
ATOM 1624 N N . ASP A 1 220 ? -0.582 9.273 21.520 1.00 92.62 220 ASP A N 1
ATOM 1625 C CA . ASP A 1 220 ? -1.844 9.919 21.155 1.00 92.62 220 ASP A CA 1
ATOM 1626 C C . ASP A 1 220 ? -2.924 8.885 20.810 1.00 92.62 220 ASP A C 1
ATOM 1628 O O . ASP A 1 220 ? -4.052 9.002 21.290 1.00 92.62 220 ASP A O 1
ATOM 1632 N N . MET A 1 221 ? -2.581 7.851 20.035 1.00 93.50 221 MET A N 1
ATOM 1633 C CA . MET A 1 221 ? -3.512 6.786 19.651 1.00 93.50 221 MET A CA 1
ATOM 1634 C C . MET A 1 221 ? -3.937 5.934 20.840 1.00 93.50 221 MET A C 1
ATOM 1636 O O . MET A 1 221 ? -5.106 5.577 20.927 1.00 93.50 221 MET A O 1
ATOM 1640 N N . LEU A 1 222 ? -3.055 5.696 21.811 1.00 92.06 222 LEU A N 1
ATOM 1641 C CA . LEU A 1 222 ? -3.419 5.023 23.057 1.00 92.06 222 LEU A CA 1
ATOM 1642 C C . LEU A 1 222 ? -4.472 5.816 23.847 1.00 92.06 222 LEU A C 1
ATOM 1644 O O . LEU A 1 222 ? -5.429 5.244 24.372 1.00 92.06 222 LEU A O 1
ATOM 1648 N N . ARG A 1 223 ? -4.341 7.148 23.903 1.00 95.12 223 ARG A N 1
ATOM 1649 C CA . ARG A 1 223 ? -5.362 8.021 24.504 1.00 95.12 223 ARG A CA 1
ATOM 1650 C C . ARG A 1 223 ? -6.672 7.972 23.716 1.00 95.12 223 ARG A C 1
ATOM 1652 O O . ARG A 1 223 ? -7.737 7.870 24.322 1.00 95.12 223 ARG A O 1
ATOM 1659 N N . VAL A 1 224 ? -6.603 8.047 22.385 1.00 94.31 224 VAL A N 1
ATOM 1660 C CA . VAL A 1 224 ? -7.788 7.960 21.519 1.00 94.31 224 VAL A CA 1
ATOM 1661 C C . VAL A 1 224 ? -8.507 6.630 21.726 1.00 94.31 224 VAL A C 1
ATOM 1663 O O . VAL A 1 224 ? -9.721 6.642 21.924 1.00 94.31 224 VAL A O 1
ATOM 1666 N N . PHE A 1 225 ? -7.766 5.522 21.751 1.00 93.06 225 PHE A N 1
ATOM 1667 C CA . PHE A 1 225 ? -8.284 4.178 21.971 1.00 93.06 225 PHE A CA 1
ATOM 1668 C C . PHE A 1 225 ? -9.071 4.103 23.281 1.00 93.06 225 PHE A C 1
ATOM 1670 O O . PHE A 1 225 ? -10.268 3.834 23.264 1.00 93.06 225 PHE A O 1
ATOM 1677 N N . ARG A 1 226 ? -8.439 4.458 24.409 1.00 93.94 226 ARG A N 1
ATOM 1678 C CA . ARG A 1 226 ? -9.067 4.408 25.744 1.00 93.94 226 ARG A CA 1
ATOM 1679 C C . ARG A 1 226 ? -10.360 5.219 25.836 1.00 93.94 226 ARG A C 1
ATOM 1681 O O . ARG A 1 226 ? -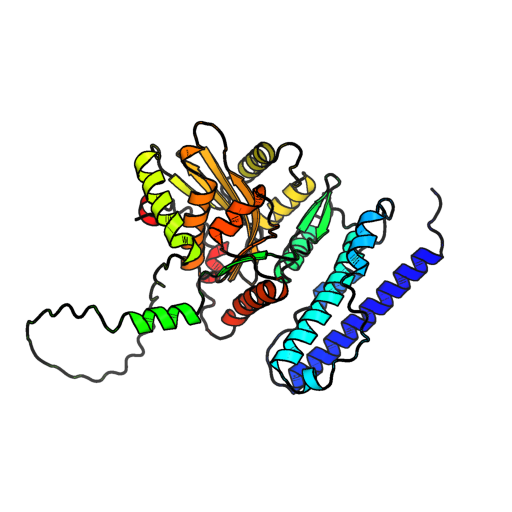11.308 4.801 26.495 1.00 93.94 226 ARG A O 1
ATOM 1688 N N . ASN A 1 227 ? -10.402 6.379 25.186 1.00 95.94 227 ASN A N 1
ATOM 1689 C CA . ASN A 1 227 ? -11.528 7.298 25.324 1.00 95.94 227 ASN A CA 1
ATOM 1690 C C . ASN A 1 227 ? -12.683 6.974 24.367 1.00 95.94 227 ASN A C 1
ATOM 1692 O O . ASN A 1 227 ? -13.850 7.124 24.744 1.00 95.94 227 ASN A O 1
ATOM 1696 N N . ASN A 1 228 ? -12.377 6.530 23.146 1.00 95.62 228 ASN A N 1
ATOM 1697 C CA . ASN A 1 228 ? -13.342 6.513 22.045 1.00 95.62 228 ASN A CA 1
ATOM 1698 C C . ASN A 1 228 ? -13.733 5.111 21.566 1.00 95.62 228 ASN A C 1
ATOM 1700 O O . ASN A 1 228 ? -14.806 4.967 20.991 1.00 95.62 228 ASN A O 1
ATOM 1704 N N . VAL A 1 229 ? -12.922 4.079 21.808 1.00 93.69 229 VAL A N 1
ATOM 1705 C CA . VAL A 1 229 ? -13.241 2.709 21.378 1.00 93.69 229 VAL A CA 1
ATOM 1706 C C . VAL A 1 229 ? -14.285 2.120 22.326 1.00 93.69 229 VAL A C 1
ATOM 1708 O O . VAL A 1 229 ? -14.059 2.019 23.531 1.00 93.69 229 VAL A O 1
ATOM 1711 N N . LYS A 1 230 ? -15.464 1.789 21.789 1.00 95.31 230 LYS A N 1
ATOM 1712 C CA . LYS A 1 230 ? -16.606 1.196 22.516 1.00 95.31 230 LYS A CA 1
ATOM 1713 C C . LYS A 1 230 ? -16.970 -0.205 22.032 1.00 95.31 230 LYS A C 1
ATOM 1715 O O . LYS A 1 230 ? -17.752 -0.879 22.691 1.00 95.31 230 LYS A O 1
ATOM 1720 N N . GLN A 1 231 ? -16.415 -0.630 20.903 1.00 95.19 231 GLN A N 1
ATOM 1721 C CA . GLN A 1 231 ? -16.552 -1.975 20.355 1.00 95.19 231 GLN A CA 1
ATOM 1722 C C . GLN A 1 231 ? -15.161 -2.579 20.129 1.00 95.19 231 GLN A C 1
ATOM 1724 O O . GLN A 1 231 ? -14.189 -1.823 20.026 1.00 95.19 231 GLN A O 1
ATOM 1729 N N . PRO A 1 232 ? -15.042 -3.915 20.061 1.00 94.31 232 PRO A N 1
ATOM 1730 C CA . PRO A 1 232 ? -13.780 -4.568 19.741 1.00 94.31 232 PRO A CA 1
ATOM 1731 C C . PRO A 1 232 ? -13.219 -4.076 18.404 1.00 94.31 232 PRO A C 1
ATOM 1733 O O . PRO A 1 232 ? -13.954 -3.937 17.428 1.00 94.31 232 PRO A O 1
ATOM 1736 N N . LEU A 1 233 ? -11.913 -3.824 18.369 1.00 95.31 233 LEU A N 1
ATOM 1737 C CA . LEU A 1 233 ? -11.176 -3.558 17.139 1.00 95.31 233 LEU A CA 1
ATOM 1738 C C . LEU A 1 233 ? -10.372 -4.810 16.768 1.00 95.31 233 LEU A C 1
ATOM 1740 O O . LEU A 1 233 ? -9.654 -5.342 17.621 1.00 95.31 233 LEU A O 1
ATOM 1744 N N . SER A 1 234 ? -10.437 -5.234 15.508 1.00 95.06 234 SER A N 1
ATOM 1745 C CA . SER A 1 234 ? -9.661 -6.366 14.983 1.00 95.06 234 SER A CA 1
ATOM 1746 C C . SER A 1 234 ? -8.968 -6.000 13.674 1.00 95.06 234 SER A C 1
ATOM 1748 O O . SER A 1 234 ? -9.578 -5.361 12.813 1.00 95.06 234 SER A O 1
ATOM 1750 N N . LEU A 1 235 ? -7.718 -6.437 13.514 1.00 96.12 235 LEU A N 1
ATOM 1751 C CA . LEU A 1 235 ? -7.049 -6.469 12.216 1.00 96.12 235 LEU A CA 1
ATOM 1752 C C . LEU A 1 235 ? -7.427 -7.773 11.510 1.00 96.12 235 LEU A C 1
ATOM 1754 O O . LEU A 1 235 ? -7.267 -8.847 12.086 1.00 96.12 235 LEU A O 1
ATOM 1758 N N . ARG A 1 236 ? -7.909 -7.678 10.274 1.00 96.38 236 ARG A N 1
ATOM 1759 C CA . ARG A 1 236 ? -8.180 -8.824 9.402 1.00 96.38 236 ARG A CA 1
ATOM 1760 C C . ARG A 1 236 ? -7.386 -8.668 8.100 1.00 96.38 236 ARG A C 1
ATOM 1762 O O . ARG A 1 236 ? -6.969 -7.561 7.761 1.00 96.38 236 ARG A O 1
ATOM 1769 N N . LEU A 1 237 ? -7.144 -9.768 7.392 1.00 95.81 237 LEU A N 1
ATOM 1770 C CA . LEU A 1 237 ? -6.346 -9.787 6.163 1.00 95.81 237 LEU A CA 1
ATOM 1771 C C . LEU A 1 237 ? -7.116 -10.501 5.052 1.00 95.81 237 LEU A C 1
ATOM 1773 O O . LEU A 1 237 ? -7.486 -11.660 5.228 1.00 95.81 237 LEU A O 1
ATOM 1777 N N . ASN A 1 238 ? -7.324 -9.826 3.917 1.00 96.38 238 ASN A N 1
ATOM 1778 C CA . ASN A 1 238 ? -7.971 -10.387 2.722 1.00 96.38 238 ASN A CA 1
ATOM 1779 C C . ASN A 1 238 ? -9.329 -11.072 3.002 1.00 96.38 238 ASN A C 1
ATOM 1781 O O . ASN A 1 238 ? -9.651 -12.078 2.369 1.00 96.38 238 ASN A O 1
ATOM 1785 N N . THR A 1 239 ? -10.132 -10.568 3.949 1.00 96.88 239 THR A N 1
ATOM 1786 C CA . THR A 1 239 ? -11.370 -11.263 4.350 1.00 96.88 239 THR A CA 1
ATOM 1787 C C . THR A 1 239 ? -12.567 -10.889 3.496 1.00 96.88 239 THR A C 1
ATOM 1789 O O . THR A 1 239 ? -13.434 -11.732 3.265 1.00 96.88 239 THR A O 1
ATOM 1792 N N . ASN A 1 240 ? -12.624 -9.653 2.987 1.00 97.25 240 ASN A N 1
ATOM 1793 C CA . ASN A 1 240 ? -13.723 -9.222 2.129 1.00 97.25 240 ASN A CA 1
ATOM 1794 C C . ASN A 1 240 ? -13.270 -8.212 1.064 1.00 97.25 240 ASN A C 1
ATOM 1796 O O . ASN A 1 240 ? -13.404 -6.997 1.225 1.00 97.25 240 ASN A O 1
ATOM 1800 N N . PHE A 1 241 ? -12.767 -8.741 -0.057 1.00 98.00 241 PHE A N 1
ATOM 1801 C CA . PHE A 1 241 ? -12.287 -7.948 -1.192 1.00 98.00 241 PHE A CA 1
ATOM 1802 C C . PHE A 1 241 ? -13.354 -6.996 -1.746 1.00 98.00 241 PHE A C 1
ATOM 1804 O O . PHE A 1 241 ? -13.083 -5.813 -1.940 1.00 98.00 241 PHE A O 1
ATOM 1811 N N . ASP A 1 242 ? -14.569 -7.498 -1.988 1.00 98.44 242 ASP A N 1
ATOM 1812 C CA . ASP A 1 242 ? -15.614 -6.720 -2.656 1.00 98.44 242 ASP A CA 1
ATOM 1813 C C . ASP A 1 242 ? -16.079 -5.545 -1.762 1.00 98.44 242 ASP A C 1
ATOM 1815 O O . ASP A 1 242 ? -16.221 -4.421 -2.249 1.00 98.44 242 ASP A O 1
ATOM 1819 N N . LEU A 1 243 ? -16.198 -5.754 -0.441 1.00 98.38 243 LEU A N 1
ATOM 1820 C CA . LEU A 1 243 ? -16.484 -4.679 0.521 1.00 98.38 243 LEU A CA 1
ATOM 1821 C C . LEU A 1 243 ? -15.343 -3.656 0.609 1.00 98.38 243 LEU A C 1
ATOM 1823 O O . LEU A 1 243 ? -15.603 -2.452 0.637 1.00 98.38 243 LEU A O 1
ATOM 1827 N N . ALA A 1 244 ? -14.085 -4.107 0.642 1.00 98.50 244 ALA A N 1
ATOM 1828 C CA . ALA A 1 244 ? -12.934 -3.207 0.690 1.00 98.50 244 ALA A CA 1
ATOM 1829 C C . ALA A 1 244 ? -12.875 -2.309 -0.557 1.00 98.50 244 ALA A C 1
ATOM 1831 O O . ALA A 1 244 ? -12.648 -1.104 -0.444 1.00 98.50 244 ALA A O 1
ATOM 1832 N N . ILE A 1 245 ? -13.134 -2.873 -1.744 1.00 98.31 245 ILE A N 1
ATOM 1833 C CA . ILE A 1 245 ? -13.234 -2.119 -2.998 1.00 98.31 245 ILE A CA 1
ATOM 1834 C C . ILE A 1 245 ? -14.395 -1.126 -2.953 1.00 98.31 245 ILE A C 1
ATOM 1836 O O . ILE A 1 245 ? -14.199 0.035 -3.314 1.00 98.31 245 ILE A O 1
ATOM 1840 N N . GLN A 1 246 ? -15.578 -1.534 -2.486 1.00 98.31 246 GLN A N 1
ATOM 1841 C CA . GLN A 1 246 ? -16.717 -0.625 -2.338 1.00 98.31 246 GLN A CA 1
ATOM 1842 C C . GLN A 1 246 ? -16.355 0.572 -1.444 1.00 98.31 246 GLN A C 1
ATOM 1844 O O . GLN A 1 246 ? -16.506 1.722 -1.855 1.00 98.31 246 GLN A O 1
ATOM 1849 N N . LYS A 1 247 ? -15.808 0.314 -0.251 1.00 98.38 247 LYS A N 1
ATOM 1850 C CA . LYS A 1 247 ? -15.393 1.354 0.701 1.00 98.38 247 LYS A CA 1
ATOM 1851 C C . LYS A 1 247 ? -14.295 2.264 0.148 1.00 98.38 247 LYS A C 1
ATOM 1853 O O . LYS A 1 247 ? -14.286 3.464 0.421 1.00 98.38 247 LYS A O 1
ATOM 1858 N N . LEU A 1 248 ? -13.387 1.718 -0.659 1.00 97.75 248 LEU A N 1
ATOM 1859 C CA . LEU A 1 248 ? -12.370 2.494 -1.363 1.00 97.75 248 LEU A CA 1
ATOM 1860 C C . LEU A 1 248 ? -12.994 3.472 -2.373 1.00 97.75 248 LEU A C 1
ATOM 1862 O O . LEU A 1 248 ? -12.581 4.632 -2.423 1.00 97.75 248 LEU A O 1
ATOM 1866 N N . HIS A 1 249 ? -14.002 3.041 -3.137 1.00 97.12 249 HIS A N 1
ATOM 1867 C CA . HIS A 1 249 ? -14.730 3.916 -4.065 1.00 97.12 249 HIS A CA 1
ATOM 1868 C C . HIS A 1 249 ? -15.523 4.989 -3.320 1.00 97.12 249 HIS A C 1
ATOM 1870 O O . HIS A 1 249 ? -15.467 6.154 -3.701 1.00 97.12 249 HIS A O 1
ATOM 1876 N N . GLU A 1 250 ? -16.203 4.633 -2.226 1.00 97.12 250 GLU A N 1
ATOM 1877 C CA . GLU A 1 250 ? -16.905 5.601 -1.369 1.00 97.12 250 GLU A CA 1
ATOM 1878 C C . GLU A 1 250 ? -15.949 6.677 -0.826 1.00 97.12 250 GLU A C 1
ATOM 1880 O O . GLU A 1 250 ? -16.301 7.854 -0.764 1.00 97.12 250 GLU A O 1
ATOM 1885 N N . HIS A 1 251 ? -14.725 6.288 -0.458 1.00 95.25 251 HIS A N 1
ATOM 1886 C CA . HIS A 1 251 ? -13.724 7.194 0.101 1.00 95.25 251 HIS A CA 1
ATOM 1887 C C . HIS A 1 251 ? -13.141 8.178 -0.917 1.00 95.25 251 HIS A C 1
ATOM 1889 O O . HIS A 1 251 ? -12.966 9.355 -0.593 1.00 95.25 251 HIS A O 1
ATOM 1895 N N . HIS A 1 252 ? -12.791 7.695 -2.112 1.00 91.88 252 HIS A N 1
ATOM 1896 C CA . HIS A 1 252 ? -12.165 8.516 -3.158 1.00 91.88 252 HIS A CA 1
ATOM 1897 C C . HIS A 1 252 ? -13.189 9.190 -4.082 1.00 91.88 252 HIS A C 1
ATOM 1899 O O . HIS A 1 252 ? -12.846 10.134 -4.787 1.00 91.88 252 HIS A O 1
ATOM 1905 N N . GLY A 1 253 ? -14.451 8.751 -4.068 1.00 94.25 253 GLY A N 1
ATOM 1906 C CA . GLY A 1 253 ? -15.517 9.314 -4.891 1.00 94.25 253 GLY A CA 1
ATOM 1907 C C . GLY A 1 253 ? -15.185 9.250 -6.382 1.00 94.25 253 GLY A C 1
ATOM 1908 O O . GLY A 1 253 ? -14.772 8.212 -6.897 1.00 94.25 253 GLY A O 1
ATOM 1909 N N . THR A 1 254 ? -15.345 10.378 -7.075 1.00 91.25 254 THR A N 1
ATOM 1910 C CA . THR A 1 254 ? -15.034 10.513 -8.509 1.00 91.25 254 THR A CA 1
ATOM 1911 C C . THR A 1 254 ? -13.544 10.424 -8.825 1.00 91.25 254 THR A C 1
ATOM 1913 O O . THR A 1 254 ? -13.189 10.172 -9.971 1.00 91.25 254 THR A O 1
ATOM 1916 N N . ASP A 1 255 ? -12.678 10.599 -7.825 1.00 89.19 255 ASP A N 1
ATOM 1917 C CA . ASP A 1 255 ? -11.222 10.584 -7.995 1.00 89.19 255 ASP A CA 1
ATOM 1918 C C . ASP A 1 255 ? -10.632 9.178 -7.779 1.00 89.19 255 ASP A C 1
ATOM 1920 O O . ASP A 1 255 ? -9.411 8.995 -7.749 1.00 89.19 255 ASP A O 1
ATOM 1924 N N . CYS A 1 256 ? -11.484 8.159 -7.607 1.00 92.94 256 CYS A N 1
ATOM 1925 C CA . CYS A 1 256 ? -11.033 6.784 -7.455 1.00 92.94 256 CYS A CA 1
ATOM 1926 C C . CYS A 1 256 ? -10.416 6.277 -8.765 1.00 92.94 256 CYS A C 1
ATOM 1928 O O . CYS A 1 256 ? -11.111 5.972 -9.730 1.00 92.94 256 CYS A O 1
ATOM 1930 N N . TRP A 1 257 ? -9.093 6.131 -8.783 1.00 93.38 257 TRP A N 1
ATOM 1931 C CA . TRP A 1 257 ? -8.354 5.634 -9.947 1.00 93.38 257 TRP A CA 1
ATOM 1932 C C . TRP A 1 257 ? -8.451 4.108 -10.133 1.00 93.38 257 TRP A C 1
ATOM 1934 O O . TRP A 1 257 ? -7.955 3.572 -11.124 1.00 93.38 257 TRP A O 1
ATOM 1944 N N . VAL A 1 258 ? -9.088 3.393 -9.199 1.00 95.62 258 VAL A N 1
ATOM 1945 C CA . VAL A 1 258 ? -9.199 1.926 -9.199 1.00 95.62 258 VAL A CA 1
ATOM 1946 C C . VAL A 1 258 ? -10.417 1.472 -10.007 1.00 95.62 258 VAL A C 1
ATOM 1948 O O . VAL A 1 258 ? -11.454 1.088 -9.469 1.00 95.62 258 VAL A O 1
ATOM 1951 N N . GLY A 1 259 ? -10.282 1.488 -11.333 1.00 95.00 259 GLY A N 1
ATOM 1952 C CA . GLY A 1 259 ? -11.332 1.033 -12.249 1.00 95.00 259 GLY A CA 1
ATOM 1953 C C . GLY A 1 259 ? -11.579 -0.484 -12.220 1.00 95.00 259 GLY A C 1
ATOM 1954 O O . GLY A 1 259 ? -10.773 -1.264 -11.710 1.00 95.00 259 GLY A O 1
ATOM 1955 N N . LEU A 1 260 ? -12.680 -0.925 -12.843 1.00 96.06 260 LEU A N 1
ATOM 1956 C CA . LEU A 1 260 ? -13.106 -2.336 -12.878 1.00 96.06 260 LEU A CA 1
ATOM 1957 C C . LEU A 1 260 ? -12.027 -3.297 -13.403 1.00 96.06 260 LEU A C 1
ATOM 1959 O O . LEU A 1 260 ? -11.886 -4.406 -12.892 1.00 96.06 260 LEU A O 1
ATOM 1963 N N . ALA A 1 261 ? -11.259 -2.883 -14.415 1.00 95.38 261 ALA A N 1
ATOM 1964 C CA . ALA A 1 261 ? -10.182 -3.705 -14.961 1.00 95.38 261 ALA A CA 1
ATOM 1965 C C . ALA A 1 261 ? -9.089 -3.964 -13.911 1.00 95.38 261 ALA A C 1
ATOM 1967 O O . ALA A 1 261 ? -8.668 -5.105 -13.729 1.00 95.38 261 ALA A O 1
ATOM 1968 N N . LEU A 1 262 ? -8.691 -2.932 -13.159 1.00 96.62 262 LEU A N 1
ATOM 1969 C CA . LEU A 1 262 ? -7.704 -3.081 -12.093 1.00 96.62 262 LEU A CA 1
ATOM 1970 C C . LEU A 1 262 ? -8.237 -3.938 -10.945 1.00 96.62 262 LEU A C 1
ATOM 1972 O O . LEU A 1 262 ? -7.500 -4.768 -10.429 1.00 96.62 262 LEU A O 1
ATOM 1976 N N . GLN A 1 263 ? -9.518 -3.811 -10.588 1.00 97.69 263 GLN A N 1
ATOM 1977 C CA . GLN A 1 263 ? -10.135 -4.659 -9.560 1.00 97.69 263 GLN A CA 1
ATOM 1978 C C . GLN A 1 263 ? -10.018 -6.149 -9.908 1.00 97.69 263 GLN A C 1
ATOM 1980 O O . GLN A 1 263 ? -9.705 -6.961 -9.039 1.00 97.69 263 GLN A O 1
ATOM 1985 N N . LYS A 1 264 ? -10.208 -6.521 -11.182 1.00 97.69 264 LYS A N 1
ATOM 1986 C CA . LYS A 1 264 ? -10.023 -7.908 -11.646 1.00 97.69 264 LYS A CA 1
ATOM 1987 C C . LYS A 1 264 ? -8.568 -8.361 -11.509 1.00 97.69 264 LYS A C 1
ATOM 1989 O O . LYS A 1 264 ? -8.321 -9.465 -11.028 1.00 97.69 264 LYS A O 1
ATOM 1994 N N . VAL A 1 265 ? -7.616 -7.501 -11.874 1.00 97.62 265 VAL A N 1
ATOM 1995 C CA . VAL A 1 265 ? -6.174 -7.763 -11.711 1.00 97.62 265 VAL A CA 1
ATOM 1996 C C . VAL A 1 265 ? -5.809 -7.928 -10.238 1.00 97.62 265 VAL A C 1
ATOM 1998 O O . VAL A 1 265 ? -5.166 -8.905 -9.875 1.00 97.62 265 VAL A O 1
ATOM 2001 N N . TRP A 1 266 ? -6.291 -7.048 -9.367 1.00 98.25 266 TRP A N 1
ATOM 2002 C CA . TRP A 1 266 ? -6.102 -7.125 -7.919 1.00 98.25 266 TRP A CA 1
ATOM 2003 C C . TRP A 1 266 ? -6.693 -8.387 -7.304 1.00 98.25 266 TRP A C 1
ATOM 2005 O O . TRP A 1 266 ? -6.031 -9.041 -6.502 1.00 98.25 266 TRP A O 1
ATOM 2015 N N . LYS A 1 267 ? -7.897 -8.784 -7.723 1.00 98.19 267 LYS A N 1
ATOM 2016 C CA . LYS A 1 267 ? -8.517 -10.039 -7.286 1.00 98.19 267 LYS A CA 1
ATOM 2017 C C . LYS A 1 267 ? -7.676 -11.248 -7.705 1.00 98.19 267 LYS A C 1
ATOM 2019 O O . LYS A 1 267 ? -7.482 -12.148 -6.895 1.00 98.19 267 LYS A O 1
ATOM 2024 N N . CYS A 1 268 ? -7.115 -11.231 -8.918 1.00 97.75 268 CYS A N 1
ATOM 2025 C CA . CYS A 1 268 ? -6.162 -12.243 -9.379 1.00 97.75 268 CYS A CA 1
ATOM 2026 C C . CYS A 1 268 ? -4.879 -12.250 -8.530 1.00 97.75 268 CYS A C 1
ATOM 2028 O O . CYS A 1 268 ? -4.463 -13.310 -8.076 1.00 97.75 268 CYS A O 1
ATOM 2030 N N . MET A 1 269 ? -4.277 -11.084 -8.263 1.00 97.62 269 MET A N 1
ATOM 2031 C CA . MET A 1 269 ? -3.069 -10.943 -7.431 1.00 97.62 269 MET A CA 1
ATOM 2032 C C . MET A 1 269 ? -3.287 -11.396 -5.981 1.00 97.62 269 MET A C 1
ATOM 2034 O O . MET A 1 269 ? -2.379 -11.930 -5.356 1.00 97.62 269 MET A O 1
ATOM 2038 N N . MET A 1 270 ? -4.486 -11.206 -5.432 1.00 96.75 270 MET A N 1
ATOM 2039 C CA . MET A 1 270 ? -4.843 -11.681 -4.091 1.00 96.75 270 MET A CA 1
ATOM 2040 C C . MET A 1 270 ? -4.927 -13.217 -4.021 1.00 96.75 270 MET A C 1
ATOM 2042 O O . MET A 1 270 ? -4.732 -13.798 -2.958 1.00 96.75 270 MET A O 1
ATOM 2046 N N . GLN A 1 271 ? -5.222 -13.875 -5.147 1.00 95.81 271 GLN A N 1
ATOM 2047 C CA . GLN A 1 271 ? -5.396 -15.329 -5.257 1.00 95.81 271 GLN A CA 1
ATOM 2048 C C . GLN A 1 271 ? -4.106 -16.081 -5.624 1.00 95.81 271 GLN A C 1
ATOM 2050 O O . GLN A 1 271 ? -4.117 -17.312 -5.670 1.00 95.81 271 GLN A O 1
ATOM 2055 N N . THR A 1 272 ? -3.002 -15.382 -5.909 1.00 93.31 272 THR A N 1
ATOM 2056 C CA . THR A 1 272 ? -1.715 -16.036 -6.179 1.00 93.31 272 THR A CA 1
ATOM 2057 C C . THR A 1 272 ? -1.149 -16.684 -4.913 1.00 93.31 272 THR A C 1
ATOM 2059 O O . THR A 1 272 ? -1.536 -16.353 -3.795 1.00 93.31 272 THR A O 1
ATOM 2062 N N . SER A 1 273 ? -0.201 -17.608 -5.078 1.00 91.19 273 SER A N 1
ATOM 2063 C CA . SER A 1 273 ? 0.519 -18.234 -3.966 1.00 91.19 273 SER A CA 1
ATOM 2064 C C . SER A 1 273 ? 2.027 -18.102 -4.200 1.00 91.19 273 SER A C 1
ATOM 2066 O O . SER A 1 273 ? 2.556 -18.830 -5.044 1.00 91.19 273 SER A O 1
ATOM 2068 N N . PRO A 1 274 ? 2.730 -17.205 -3.484 1.00 90.50 274 PRO A N 1
ATOM 2069 C CA . PRO A 1 274 ? 2.216 -16.290 -2.452 1.00 90.50 274 PRO A CA 1
ATOM 2070 C C . PRO A 1 274 ? 1.291 -15.180 -3.011 1.00 90.50 274 PRO A C 1
ATOM 2072 O O . PRO A 1 274 ? 1.434 -14.832 -4.189 1.00 90.50 274 PRO A O 1
ATOM 2075 N N . PRO A 1 275 ? 0.366 -14.597 -2.213 1.00 93.75 275 PRO A N 1
ATOM 2076 C CA . PRO A 1 275 ? -0.438 -13.454 -2.639 1.00 93.75 275 PRO A CA 1
ATOM 2077 C C . PRO A 1 275 ? 0.432 -12.240 -2.964 1.00 93.75 275 PRO A C 1
ATOM 2079 O O . PRO A 1 275 ? 1.314 -11.866 -2.194 1.00 93.75 275 PRO A O 1
ATOM 2082 N N . GLN A 1 276 ? 0.150 -11.606 -4.098 1.00 95.25 276 GLN A N 1
ATOM 2083 C CA . GLN A 1 276 ? 0.797 -10.372 -4.556 1.00 95.25 276 GLN A CA 1
ATOM 2084 C C . GLN A 1 276 ? -0.013 -9.114 -4.204 1.00 95.25 276 GLN A C 1
ATOM 2086 O O . GLN A 1 276 ? 0.422 -7.991 -4.470 1.00 95.25 276 GLN A O 1
ATOM 2091 N N . LEU A 1 277 ? -1.197 -9.288 -3.612 1.00 97.38 277 LEU A N 1
ATOM 2092 C CA . LEU A 1 277 ? -1.992 -8.226 -3.008 1.00 97.38 277 LEU A CA 1
ATOM 2093 C C . LEU A 1 277 ? -2.460 -8.661 -1.616 1.00 97.38 277 LEU A C 1
ATOM 2095 O O . LEU A 1 277 ? -3.027 -9.740 -1.433 1.00 97.38 277 LEU A O 1
ATOM 2099 N N . LEU A 1 278 ? -2.244 -7.774 -0.656 1.00 97.25 278 LEU A N 1
ATOM 2100 C CA . LEU A 1 278 ? -2.687 -7.865 0.723 1.00 97.25 278 LEU A CA 1
ATOM 2101 C C . LEU A 1 278 ? -3.609 -6.682 1.015 1.00 97.25 278 LEU A C 1
ATOM 2103 O O . LEU A 1 278 ? -3.291 -5.541 0.690 1.00 97.25 278 LEU A O 1
ATOM 2107 N N . ILE A 1 279 ? -4.743 -6.953 1.642 1.00 98.19 279 ILE A N 1
ATOM 2108 C CA . ILE A 1 279 ? -5.700 -5.961 2.110 1.00 98.19 279 ILE A CA 1
ATOM 2109 C C . ILE A 1 279 ? -5.730 -6.065 3.626 1.00 98.19 279 ILE A C 1
ATOM 2111 O O . ILE A 1 279 ? -6.313 -6.998 4.179 1.00 98.19 279 ILE A O 1
ATOM 2115 N N . PHE A 1 280 ? -5.064 -5.126 4.292 1.00 98.06 280 PHE A N 1
ATOM 2116 C CA . PHE A 1 280 ? -5.087 -5.018 5.748 1.00 98.06 280 PHE A CA 1
ATOM 2117 C C . PHE A 1 280 ? -6.325 -4.244 6.157 1.00 98.06 280 PHE A C 1
ATOM 2119 O O . PHE A 1 280 ? -6.440 -3.067 5.835 1.00 98.06 280 PHE A O 1
ATOM 2126 N N . GLU A 1 281 ? -7.240 -4.889 6.866 1.00 98.19 281 GLU A N 1
ATOM 2127 C CA . GLU A 1 281 ? -8.568 -4.366 7.160 1.00 98.19 281 GLU A CA 1
ATOM 2128 C C . GLU A 1 281 ? -8.701 -4.100 8.663 1.00 98.19 281 GLU A C 1
ATOM 2130 O O . GLU A 1 281 ? -8.511 -5.000 9.484 1.00 98.19 281 GLU A O 1
ATOM 2135 N N . LEU A 1 282 ? -9.061 -2.874 9.042 1.00 98.06 282 LEU A N 1
ATOM 2136 C CA . LEU A 1 282 ? -9.409 -2.532 10.419 1.00 98.06 282 LEU A CA 1
ATOM 2137 C C . LEU A 1 282 ? -10.924 -2.598 10.594 1.00 98.06 282 LEU A C 1
ATOM 2139 O O . LEU A 1 282 ? -11.658 -1.802 10.001 1.00 98.06 282 LEU A O 1
ATOM 2143 N N . TRP A 1 283 ? -11.371 -3.504 11.455 1.00 97.94 283 TRP A N 1
ATOM 2144 C CA . TRP A 1 283 ? -12.780 -3.710 11.779 1.00 97.94 283 TRP A CA 1
ATOM 2145 C C . TRP A 1 283 ? -13.097 -3.205 13.184 1.00 97.94 283 TRP A C 1
ATOM 2147 O O . TRP A 1 283 ? -12.297 -3.405 14.097 1.00 97.94 283 TRP A O 1
ATOM 2157 N N . TYR A 1 284 ? -14.253 -2.564 13.348 1.00 96.94 284 TYR A N 1
ATOM 2158 C CA . TYR A 1 284 ? -14.824 -2.107 14.615 1.00 96.94 284 TYR A CA 1
ATOM 2159 C C . TYR A 1 284 ? -16.178 -2.783 14.818 1.00 96.94 284 TYR A C 1
ATOM 2161 O O . TYR A 1 284 ? -17.157 -2.439 14.155 1.00 96.94 284 TYR A O 1
ATOM 2169 N N . GLY A 1 285 ? -16.205 -3.802 15.678 1.00 96.31 285 GLY A N 1
ATOM 2170 C CA . GLY A 1 285 ? -17.268 -4.804 15.650 1.00 96.31 285 GLY A CA 1
ATOM 2171 C C . GLY A 1 285 ? -17.304 -5.491 14.282 1.00 96.31 285 GLY A C 1
ATOM 2172 O O . GLY A 1 285 ? -16.290 -6.008 13.817 1.00 96.31 285 GLY A O 1
ATOM 2173 N N . GLU A 1 286 ? -18.453 -5.426 13.612 1.00 96.75 286 GLU A N 1
ATOM 2174 C CA . GLU A 1 286 ? -18.666 -6.006 12.278 1.00 96.75 286 GLU A CA 1
ATOM 2175 C C . GLU A 1 286 ? -18.531 -4.990 11.133 1.00 96.75 286 GLU A C 1
ATOM 2177 O O . GLU A 1 286 ? -18.880 -5.289 9.994 1.00 96.75 286 GLU A O 1
ATOM 2182 N N . GLU A 1 287 ? -18.025 -3.782 11.398 1.00 97.81 287 GLU A N 1
ATOM 2183 C CA . GLU A 1 287 ? -17.862 -2.749 10.372 1.00 97.81 287 GLU A CA 1
ATOM 2184 C C . GLU A 1 287 ? -16.389 -2.513 10.016 1.00 97.81 287 GLU A C 1
ATOM 2186 O O . GLU A 1 287 ? -15.570 -2.198 10.879 1.00 97.81 287 GLU A O 1
ATOM 2191 N N . MET A 1 288 ? -16.044 -2.609 8.727 1.00 98.25 288 MET A N 1
ATOM 2192 C CA . MET A 1 288 ? -14.718 -2.243 8.220 1.00 98.25 288 MET A CA 1
ATOM 2193 C C . MET A 1 288 ? -14.594 -0.715 8.132 1.00 98.25 288 MET A C 1
ATOM 2195 O O . MET A 1 288 ? -15.257 -0.072 7.315 1.00 98.25 288 MET A O 1
ATOM 2199 N N . ILE A 1 289 ? -13.717 -0.135 8.953 1.00 98.25 289 ILE A N 1
ATOM 2200 C CA . ILE A 1 289 ? -13.562 1.322 9.095 1.00 98.25 289 ILE A CA 1
ATOM 2201 C C . ILE A 1 289 ? -12.267 1.872 8.483 1.00 98.25 289 ILE A C 1
ATOM 2203 O O . ILE A 1 289 ? -12.111 3.089 8.367 1.00 98.25 289 ILE A O 1
ATOM 2207 N N . ALA A 1 290 ? -11.329 1.016 8.080 1.00 98.44 290 ALA A N 1
ATOM 2208 C CA . ALA A 1 290 ? -10.187 1.384 7.242 1.00 98.44 290 ALA A CA 1
ATOM 2209 C C . ALA A 1 290 ? -9.598 0.156 6.549 1.00 98.44 290 ALA A C 1
ATOM 2211 O O . ALA A 1 290 ? -9.704 -0.950 7.078 1.00 98.44 290 ALA A O 1
ATOM 2212 N N . ALA A 1 291 ? -8.927 0.365 5.416 1.00 98.56 291 ALA A N 1
ATOM 2213 C CA . ALA A 1 291 ? -8.071 -0.659 4.835 1.00 98.56 291 ALA A CA 1
ATOM 2214 C C . ALA A 1 291 ? -6.879 -0.090 4.056 1.00 98.56 291 ALA A C 1
ATOM 2216 O O . ALA A 1 291 ? -6.970 1.001 3.483 1.00 98.56 291 ALA A O 1
ATOM 2217 N N . ASP A 1 292 ? -5.800 -0.872 4.005 1.00 98.12 292 ASP A N 1
ATOM 2218 C CA . ASP A 1 292 ? -4.626 -0.660 3.154 1.00 98.12 292 ASP A CA 1
ATOM 2219 C C . ASP A 1 292 ? -4.557 -1.731 2.074 1.00 98.12 292 ASP A C 1
ATOM 2221 O O . ASP A 1 292 ? -4.538 -2.917 2.389 1.00 98.12 292 ASP A O 1
ATOM 2225 N N . PHE A 1 293 ? -4.454 -1.304 0.817 1.00 98.12 293 PHE A N 1
ATOM 2226 C CA . PHE A 1 293 ? -4.174 -2.167 -0.328 1.00 98.12 293 PHE A CA 1
ATOM 2227 C C . PHE A 1 293 ? -2.674 -2.146 -0.572 1.00 98.12 293 PHE A C 1
ATOM 2229 O O . PHE A 1 293 ? -2.112 -1.123 -0.976 1.00 98.12 293 PHE A O 1
ATOM 2236 N N . ALA A 1 294 ? -2.027 -3.263 -0.279 1.00 97.38 294 ALA A N 1
ATOM 2237 C CA . ALA A 1 294 ? -0.590 -3.356 -0.164 1.00 97.38 294 ALA A CA 1
ATOM 2238 C C . ALA A 1 294 ? -0.024 -4.503 -1.005 1.00 97.38 294 ALA A C 1
ATOM 2240 O O . ALA A 1 294 ? -0.591 -5.588 -1.080 1.00 97.38 294 ALA A O 1
ATOM 2241 N N . HIS A 1 295 ? 1.126 -4.268 -1.618 1.00 96.75 295 HIS A N 1
ATOM 2242 C CA . HIS A 1 295 ? 1.870 -5.237 -2.401 1.00 96.75 295 HIS A CA 1
ATOM 2243 C C . HIS A 1 295 ? 3.104 -5.656 -1.609 1.00 96.75 295 HIS A C 1
ATOM 2245 O O . HIS A 1 295 ? 3.950 -4.801 -1.336 1.00 96.75 295 HIS A O 1
ATOM 2251 N N . PRO A 1 296 ? 3.229 -6.931 -1.209 1.00 95.00 296 PRO A N 1
ATOM 2252 C CA . PRO A 1 296 ? 4.503 -7.443 -0.742 1.00 95.00 296 PRO A CA 1
ATOM 2253 C C . PRO A 1 296 ? 5.494 -7.439 -1.911 1.00 95.00 296 PRO A C 1
ATOM 2255 O O . PRO A 1 296 ? 5.151 -7.810 -3.031 1.00 95.00 296 PRO A O 1
ATOM 2258 N N . VAL A 1 297 ? 6.714 -6.998 -1.631 1.00 88.38 297 VAL A N 1
ATOM 2259 C CA . VAL A 1 297 ? 7.819 -6.839 -2.584 1.00 88.38 297 VAL A CA 1
ATOM 2260 C C . VAL A 1 297 ? 9.070 -7.465 -1.970 1.00 88.38 297 VAL A C 1
ATOM 2262 O O . VAL A 1 297 ? 9.161 -7.582 -0.738 1.00 88.38 297 VAL A O 1
ATOM 2265 N N . CYS A 1 298 ? 10.044 -7.875 -2.783 1.00 82.06 298 CYS A N 1
ATOM 2266 C CA . CYS A 1 298 ? 11.309 -8.427 -2.303 1.00 82.06 298 CYS A CA 1
ATOM 2267 C C . CYS A 1 298 ? 11.080 -9.638 -1.380 1.00 82.06 298 CYS A C 1
ATOM 2269 O O . CYS A 1 298 ? 11.610 -9.696 -0.267 1.00 82.06 298 CYS A O 1
ATOM 2271 N N . ASN A 1 299 ? 10.211 -10.570 -1.791 1.00 81.88 299 ASN A N 1
ATOM 2272 C CA . ASN A 1 299 ? 9.790 -11.726 -0.985 1.00 81.88 299 ASN A CA 1
ATOM 2273 C C . ASN A 1 299 ? 9.186 -11.352 0.390 1.00 81.88 299 ASN A C 1
ATOM 2275 O O . ASN A 1 299 ? 9.380 -12.061 1.376 1.00 81.88 299 ASN A O 1
ATOM 2279 N N . GLY A 1 300 ? 8.467 -10.226 0.473 1.00 83.94 300 GLY A N 1
ATOM 2280 C CA . GLY A 1 300 ? 7.799 -9.764 1.698 1.00 83.94 300 GLY A CA 1
ATOM 2281 C C . GLY A 1 300 ? 8.693 -8.980 2.664 1.00 83.94 300 GLY A C 1
ATOM 2282 O O . GLY A 1 300 ? 8.245 -8.601 3.746 1.00 83.94 300 GLY A O 1
ATOM 2283 N N . ARG A 1 301 ? 9.946 -8.693 2.285 1.00 87.50 301 ARG A N 1
ATOM 2284 C CA . ARG A 1 301 ? 10.854 -7.824 3.057 1.00 87.50 301 ARG A CA 1
ATOM 2285 C C . ARG A 1 301 ? 10.509 -6.351 2.932 1.00 87.50 301 ARG A C 1
ATOM 2287 O O . ARG A 1 301 ? 10.883 -5.561 3.800 1.00 87.50 301 ARG A O 1
ATOM 2294 N N . SER A 1 302 ? 9.813 -5.984 1.866 1.00 92.12 302 SER A N 1
ATOM 2295 C CA . SER A 1 302 ? 9.201 -4.676 1.743 1.00 92.12 302 SER A CA 1
ATOM 2296 C C . SER A 1 302 ? 7.725 -4.814 1.417 1.00 92.12 302 SER A C 1
ATOM 2298 O O . SER A 1 302 ? 7.285 -5.816 0.855 1.00 92.12 302 SER A O 1
ATOM 2300 N N . VAL A 1 303 ? 6.946 -3.811 1.800 1.00 95.69 303 VAL A N 1
ATOM 2301 C CA . VAL A 1 303 ? 5.531 -3.733 1.462 1.00 95.69 303 VAL A CA 1
ATOM 2302 C C . VAL A 1 303 ? 5.227 -2.341 0.936 1.00 95.69 303 VAL A C 1
ATOM 2304 O O . VAL A 1 303 ? 5.454 -1.362 1.642 1.00 95.69 303 VAL A O 1
ATOM 2307 N N . TYR A 1 304 ? 4.686 -2.256 -0.276 1.00 95.62 304 TYR A N 1
ATOM 2308 C CA . TYR A 1 304 ? 4.235 -1.013 -0.895 1.00 95.62 304 TYR A CA 1
ATOM 2309 C C . TYR A 1 304 ? 2.723 -0.843 -0.762 1.00 95.62 304 TYR A C 1
ATOM 2311 O O . TYR A 1 304 ? 1.963 -1.692 -1.213 1.00 95.62 304 TYR A O 1
ATOM 2319 N N . VAL A 1 305 ? 2.264 0.266 -0.188 1.00 96.25 305 VAL A N 1
ATOM 2320 C CA . VAL A 1 305 ? 0.837 0.603 -0.095 1.00 96.25 305 VAL A CA 1
ATOM 2321 C C . VAL A 1 305 ? 0.420 1.388 -1.331 1.00 96.25 305 VAL A C 1
ATOM 2323 O O . VAL A 1 305 ? 0.751 2.567 -1.475 1.00 96.25 305 VAL A O 1
ATOM 2326 N N . ALA A 1 306 ? -0.351 0.741 -2.204 1.00 95.38 306 ALA A N 1
ATOM 2327 C CA . ALA A 1 306 ? -0.895 1.358 -3.408 1.00 95.38 306 ALA A CA 1
ATOM 2328 C C . ALA A 1 306 ? -1.948 2.414 -3.063 1.00 95.38 306 ALA A C 1
ATOM 2330 O O . ALA A 1 306 ? -1.940 3.524 -3.597 1.00 95.38 306 ALA A O 1
ATOM 2331 N N . THR A 1 307 ? -2.861 2.084 -2.150 1.00 95.56 307 THR A N 1
ATOM 2332 C CA . THR A 1 307 ? -3.896 3.013 -1.702 1.00 95.56 307 THR A CA 1
ATOM 2333 C C . THR A 1 307 ? -4.436 2.628 -0.332 1.00 95.56 307 THR A C 1
ATOM 2335 O O . THR A 1 307 ? -4.273 1.502 0.138 1.00 95.56 307 THR A O 1
ATOM 2338 N N . ARG A 1 308 ? -5.087 3.594 0.306 1.00 95.88 308 ARG A N 1
ATOM 2339 C CA . ARG A 1 308 ? -5.741 3.469 1.604 1.00 95.88 308 ARG A CA 1
ATOM 2340 C C . ARG A 1 308 ? -7.150 4.021 1.483 1.00 95.88 308 ARG A C 1
ATOM 2342 O O . ARG A 1 308 ? -7.371 5.010 0.781 1.00 95.88 308 ARG A O 1
ATOM 2349 N N . PHE A 1 309 ? -8.071 3.449 2.243 1.00 96.00 309 PHE A N 1
ATOM 2350 C CA . PHE A 1 309 ? -9.272 4.165 2.644 1.00 96.00 309 PHE A CA 1
ATOM 2351 C C . PHE A 1 309 ? -9.392 4.185 4.163 1.00 96.00 309 PHE A C 1
ATOM 2353 O O . PHE A 1 309 ? -8.877 3.322 4.875 1.00 96.00 309 PHE A O 1
ATOM 2360 N N . ASN A 1 310 ? -10.110 5.180 4.661 1.00 96.31 310 ASN A N 1
ATOM 2361 C CA . ASN A 1 310 ? -10.580 5.199 6.033 1.00 96.31 310 ASN A CA 1
ATOM 2362 C C . ASN A 1 310 ? -11.943 5.890 6.102 1.00 96.31 310 ASN A C 1
ATOM 2364 O O . ASN A 1 310 ? -12.188 6.859 5.378 1.00 96.31 310 ASN A O 1
ATOM 2368 N N . ASP A 1 311 ? -12.822 5.405 6.967 1.00 96.75 311 ASP A N 1
ATOM 2369 C CA . ASP A 1 311 ? -14.149 5.974 7.151 1.00 96.75 311 ASP A CA 1
ATOM 2370 C C . ASP A 1 311 ? -14.035 7.350 7.837 1.00 96.75 311 ASP A C 1
ATOM 2372 O O . ASP A 1 311 ? -13.395 7.507 8.883 1.00 96.75 311 ASP A O 1
ATOM 2376 N N . ARG A 1 312 ? -14.600 8.380 7.192 1.00 94.00 312 ARG A N 1
ATOM 2377 C CA . ARG A 1 312 ? -14.554 9.790 7.630 1.00 94.00 312 ARG A CA 1
ATOM 2378 C C . ARG A 1 312 ? -15.885 10.276 8.215 1.00 94.00 312 ARG A C 1
ATOM 2380 O O . ARG A 1 312 ? -16.024 11.477 8.501 1.00 94.00 312 ARG A O 1
ATOM 2387 N N . SER A 1 313 ? -16.851 9.371 8.381 1.00 96.31 313 SER A N 1
ATOM 2388 C CA . SER A 1 313 ? -18.135 9.654 9.017 1.00 96.31 313 SER A CA 1
ATOM 2389 C C . SER A 1 313 ? -17.940 10.238 10.416 1.00 96.31 313 SER A C 1
ATOM 2391 O O . SER A 1 313 ? -16.908 10.059 11.072 1.00 96.31 313 SER A O 1
ATOM 2393 N N . ALA A 1 314 ? -18.947 10.975 10.889 1.00 95.56 314 ALA A N 1
ATOM 2394 C CA . ALA A 1 314 ? -18.910 11.590 12.214 1.00 95.56 314 ALA A CA 1
ATOM 2395 C C . ALA A 1 314 ? -18.709 10.553 13.334 1.00 95.56 314 ALA A C 1
ATOM 2397 O O . ALA A 1 314 ? -18.081 10.863 14.343 1.00 95.56 314 ALA A O 1
ATOM 2398 N N . GLN A 1 315 ? -19.186 9.324 13.120 1.00 95.62 315 GLN A N 1
ATOM 2399 C CA . GLN A 1 315 ? -19.061 8.206 14.050 1.00 95.62 315 GLN A CA 1
ATOM 2400 C C . GLN A 1 315 ? -17.601 7.784 14.268 1.00 95.62 315 GLN A C 1
ATOM 2402 O O . GLN A 1 315 ? -17.189 7.583 15.410 1.00 95.62 315 GLN A O 1
ATOM 2407 N N . TYR A 1 316 ? -16.801 7.696 13.199 1.00 96.50 316 TYR A N 1
ATOM 2408 C CA . TYR A 1 316 ? -15.448 7.125 13.258 1.00 96.50 316 TYR A CA 1
ATOM 2409 C C . TYR A 1 316 ? -14.318 8.148 13.212 1.00 96.50 316 TYR A C 1
ATOM 2411 O O . TYR A 1 316 ? -13.174 7.818 13.526 1.00 96.50 316 TYR A O 1
ATOM 2419 N N . ARG A 1 317 ? -14.612 9.414 12.899 1.00 94.56 317 ARG A N 1
ATOM 2420 C CA . ARG A 1 317 ? -13.604 10.482 12.808 1.00 94.56 317 ARG A CA 1
ATOM 2421 C C . ARG A 1 317 ? -12.717 10.584 14.051 1.00 94.56 317 ARG A C 1
ATOM 2423 O O . ARG A 1 317 ? -11.505 10.743 13.919 1.00 94.56 317 ARG A O 1
ATOM 2430 N N . ASN A 1 318 ? -13.306 10.450 15.239 1.00 95.25 318 ASN A N 1
ATOM 2431 C CA . ASN A 1 318 ? -12.580 10.549 16.507 1.00 95.25 318 ASN A CA 1
ATOM 2432 C C . ASN A 1 318 ? -11.684 9.337 16.792 1.00 95.25 318 ASN A C 1
ATOM 2434 O O . ASN A 1 318 ? -10.788 9.454 17.620 1.00 95.25 318 ASN A O 1
ATOM 2438 N N . LEU A 1 319 ? -11.892 8.201 16.114 1.00 95.69 319 LEU A N 1
ATOM 2439 C CA . LEU A 1 319 ? -11.017 7.030 16.221 1.00 95.69 319 LEU A CA 1
ATOM 2440 C C . LEU A 1 319 ? -9.727 7.193 15.415 1.00 95.69 319 LEU A C 1
ATOM 2442 O O . LEU A 1 319 ? -8.763 6.487 15.676 1.00 95.69 319 LEU A O 1
ATOM 2446 N N . MET A 1 320 ? -9.688 8.117 14.448 1.00 95.25 320 MET A N 1
ATOM 2447 C CA . MET A 1 320 ? -8.563 8.264 13.518 1.00 95.25 320 MET A CA 1
ATOM 2448 C C . MET A 1 320 ? -8.163 6.915 12.875 1.00 95.25 320 MET A C 1
ATOM 2450 O O . MET A 1 320 ? -6.998 6.514 12.951 1.00 95.25 320 MET A O 1
ATOM 2454 N N . PRO A 1 321 ? -9.104 6.200 12.226 1.00 96.56 321 PRO A N 1
ATOM 2455 C CA . PRO A 1 321 ? -8.937 4.786 11.881 1.00 96.56 321 PRO A CA 1
ATOM 2456 C C . PRO A 1 321 ? -7.728 4.496 10.988 1.00 96.56 321 PRO A C 1
ATOM 2458 O O . PRO A 1 321 ? -7.054 3.491 11.185 1.00 96.56 321 PRO A O 1
ATOM 2461 N N . GLY A 1 322 ? -7.372 5.407 10.076 1.00 95.19 322 GLY A N 1
ATOM 2462 C CA . GLY A 1 322 ? -6.171 5.253 9.249 1.00 95.19 322 GLY A CA 1
ATOM 2463 C C . GLY A 1 322 ? -4.859 5.237 10.050 1.00 95.19 322 GLY A C 1
ATOM 2464 O O . GLY A 1 322 ? -3.927 4.534 9.672 1.00 95.19 322 GLY A O 1
ATOM 2465 N N . PHE A 1 323 ? -4.774 5.970 11.167 1.00 94.12 323 PHE A N 1
ATOM 2466 C CA . PHE A 1 323 ? -3.601 5.933 12.051 1.00 94.12 323 PHE A CA 1
ATOM 2467 C C . PHE A 1 323 ? -3.600 4.699 12.954 1.00 94.12 323 PHE A C 1
ATOM 2469 O O . PHE A 1 323 ? -2.538 4.122 13.176 1.00 94.12 323 PHE A O 1
ATOM 2476 N N . MET A 1 324 ? -4.769 4.273 13.447 1.00 94.88 324 MET A N 1
ATOM 2477 C CA . MET A 1 324 ? -4.887 3.020 14.202 1.00 94.88 324 MET A CA 1
ATOM 2478 C C . MET A 1 324 ? -4.461 1.821 13.356 1.00 94.88 324 MET A C 1
ATOM 2480 O O . MET A 1 324 ? -3.611 1.049 13.796 1.00 94.88 324 MET A O 1
ATOM 2484 N N . LEU A 1 325 ? -4.990 1.718 12.129 1.00 96.12 325 LEU A N 1
ATOM 2485 C CA . LEU A 1 325 ? -4.588 0.696 11.166 1.00 96.12 325 LEU A CA 1
ATOM 2486 C C . LEU A 1 325 ? -3.073 0.730 10.972 1.00 96.12 325 LEU A C 1
ATOM 2488 O O . LEU A 1 325 ? -2.420 -0.301 11.079 1.00 96.12 325 LEU A O 1
ATOM 2492 N N . ALA A 1 326 ? -2.504 1.923 10.781 1.00 94.75 326 ALA A N 1
ATOM 2493 C CA . ALA A 1 326 ? -1.084 2.037 10.519 1.00 94.75 326 ALA A CA 1
ATOM 2494 C C . ALA A 1 326 ? -0.193 1.539 11.667 1.00 94.75 326 ALA A C 1
ATOM 2496 O O . ALA A 1 326 ? 0.785 0.846 11.417 1.00 94.75 326 ALA A O 1
ATOM 2497 N N . LEU A 1 327 ? -0.527 1.851 12.922 1.00 93.00 327 LEU A N 1
ATOM 2498 C CA . LEU A 1 327 ? 0.242 1.369 14.076 1.00 93.00 327 LEU A CA 1
ATOM 2499 C C . LEU A 1 327 ? 0.181 -0.153 14.222 1.00 93.00 327 LEU A C 1
ATOM 2501 O O . LEU A 1 327 ? 1.190 -0.790 14.514 1.00 93.00 327 LEU A O 1
ATOM 2505 N N . VAL A 1 328 ? -1.005 -0.720 14.020 1.00 93.56 328 VAL A N 1
ATOM 2506 C CA . VAL A 1 328 ? -1.234 -2.162 14.121 1.00 93.56 328 VAL A CA 1
ATOM 2507 C C . VAL A 1 328 ? -0.496 -2.907 13.002 1.00 93.56 328 VAL A C 1
ATOM 2509 O O . VAL A 1 328 ? 0.176 -3.903 13.264 1.00 93.56 328 VAL A O 1
ATOM 2512 N N . VAL A 1 329 ? -0.535 -2.375 11.778 1.00 94.81 329 VAL A N 1
ATOM 2513 C CA . VAL A 1 329 ? 0.181 -2.922 10.618 1.00 94.81 329 VAL A CA 1
ATOM 2514 C C . VAL A 1 329 ? 1.704 -2.819 10.780 1.00 94.81 329 VAL A C 1
ATOM 2516 O O . VAL A 1 329 ? 2.401 -3.773 10.450 1.00 94.81 329 VAL A O 1
ATOM 2519 N N . THR A 1 330 ? 2.237 -1.739 11.368 1.00 93.12 330 THR A N 1
ATOM 2520 C CA . THR A 1 330 ? 3.670 -1.637 11.722 1.00 93.12 330 THR A CA 1
ATOM 2521 C C . THR A 1 330 ? 4.121 -2.812 12.588 1.00 93.12 330 THR A C 1
ATOM 2523 O O . THR A 1 330 ? 5.146 -3.428 12.295 1.00 93.12 330 THR A O 1
ATOM 2526 N N . LYS A 1 331 ? 3.359 -3.134 13.644 1.00 91.06 331 LYS A N 1
ATOM 2527 C CA . LYS A 1 331 ? 3.675 -4.258 14.537 1.00 91.06 331 LYS A CA 1
ATOM 2528 C C . LYS A 1 331 ? 3.632 -5.585 13.791 1.00 91.06 331 LYS A C 1
ATOM 2530 O O . LYS A 1 331 ? 4.608 -6.329 13.840 1.00 91.06 331 LYS A O 1
ATOM 2535 N N . TYR A 1 332 ? 2.566 -5.812 13.024 1.00 92.62 332 TYR A N 1
ATOM 2536 C CA . TYR A 1 332 ? 2.436 -6.997 12.180 1.00 92.62 332 TYR A CA 1
ATOM 2537 C C . TYR A 1 332 ? 3.646 -7.165 11.244 1.00 92.62 332 TYR A C 1
ATOM 2539 O O . TYR A 1 332 ? 4.249 -8.234 11.191 1.00 92.62 332 TYR A O 1
ATOM 2547 N N . PHE A 1 333 ? 4.069 -6.105 10.555 1.00 92.88 333 PHE A N 1
ATOM 2548 C CA . PHE A 1 333 ? 5.229 -6.152 9.667 1.00 92.88 333 PHE A CA 1
ATOM 2549 C C . PHE A 1 333 ? 6.542 -6.454 10.390 1.00 92.88 333 PHE A C 1
ATOM 2551 O O . PHE A 1 333 ? 7.327 -7.261 9.889 1.00 92.88 333 PHE A O 1
ATOM 2558 N N . GLN A 1 334 ? 6.783 -5.859 11.559 1.00 90.00 334 GLN A N 1
ATOM 2559 C CA . GLN A 1 334 ? 7.994 -6.139 12.332 1.00 90.00 334 GLN A CA 1
ATOM 2560 C C . GLN A 1 334 ? 8.052 -7.598 12.796 1.00 90.00 334 GLN A C 1
ATOM 2562 O O . GLN A 1 334 ? 9.081 -8.245 12.599 1.00 90.00 334 GLN A O 1
ATOM 2567 N N . GLU A 1 335 ? 6.945 -8.129 13.323 1.00 87.75 335 GLU A N 1
ATOM 2568 C CA . GLU A 1 335 ? 6.829 -9.524 13.777 1.00 87.75 335 GLU A CA 1
ATOM 2569 C C . GLU A 1 335 ? 7.073 -10.532 12.646 1.00 87.75 335 GLU A C 1
ATOM 2571 O O . GLU A 1 335 ? 7.613 -11.615 12.876 1.00 87.75 335 GLU A O 1
ATOM 2576 N N . HIS A 1 336 ? 6.743 -10.155 11.408 1.00 86.81 336 HIS A N 1
ATOM 2577 C CA . HIS A 1 336 ? 6.939 -10.997 10.230 1.00 86.81 336 HIS A CA 1
ATOM 2578 C C . HIS A 1 336 ? 8.223 -10.683 9.442 1.00 86.81 336 HIS A C 1
ATOM 2580 O O . HIS A 1 336 ? 8.431 -11.204 8.346 1.00 86.81 336 HIS A O 1
ATOM 2586 N N . GLY A 1 337 ? 9.123 -9.868 9.999 1.00 87.69 337 GLY A N 1
ATOM 2587 C CA . GLY A 1 337 ? 10.451 -9.630 9.430 1.00 87.69 337 GLY A CA 1
ATOM 2588 C C . GLY A 1 337 ? 10.481 -8.718 8.199 1.00 87.69 337 GLY A C 1
ATOM 2589 O O . GLY A 1 337 ? 11.486 -8.713 7.480 1.00 87.69 337 GLY A O 1
ATOM 2590 N N . CYS A 1 338 ? 9.422 -7.938 7.966 1.00 91.50 338 CYS A N 1
ATOM 2591 C CA . CYS A 1 338 ? 9.429 -6.863 6.979 1.00 91.50 338 CYS A CA 1
ATOM 2592 C C . CYS A 1 338 ? 10.365 -5.740 7.455 1.00 91.50 338 CYS A C 1
ATOM 2594 O O . CYS A 1 338 ? 10.382 -5.356 8.626 1.00 91.50 338 CYS A O 1
ATOM 2596 N N . CYS A 1 339 ? 11.191 -5.242 6.542 1.00 91.25 339 CYS A N 1
ATOM 2597 C CA . CYS A 1 339 ? 12.229 -4.256 6.811 1.00 91.25 339 CYS A CA 1
ATOM 2598 C C . CYS A 1 339 ? 11.789 -2.845 6.427 1.00 91.25 339 CYS A C 1
ATOM 2600 O O . CYS A 1 339 ? 12.170 -1.892 7.105 1.00 91.25 339 CYS A O 1
ATOM 2602 N N . VAL A 1 340 ? 10.999 -2.706 5.358 1.00 93.50 340 VAL A N 1
ATOM 2603 C CA . VAL A 1 340 ? 10.621 -1.404 4.794 1.00 93.50 340 VAL A CA 1
ATOM 2604 C C . VAL A 1 340 ? 9.141 -1.380 4.449 1.00 93.50 340 VAL A C 1
ATOM 2606 O O . VAL A 1 340 ? 8.671 -2.162 3.624 1.00 93.50 340 VAL A O 1
ATOM 2609 N N . TRP A 1 341 ? 8.426 -0.416 5.015 1.00 95.69 341 TRP A N 1
ATOM 2610 C CA . TRP A 1 341 ? 7.049 -0.125 4.654 1.00 95.69 341 TRP A CA 1
ATOM 2611 C C . TRP A 1 341 ? 6.977 1.147 3.804 1.00 95.69 341 TRP A C 1
ATOM 2613 O O . TRP A 1 341 ? 7.217 2.254 4.284 1.00 95.69 341 TRP A O 1
ATOM 2623 N N . ASP A 1 342 ? 6.675 0.973 2.521 1.00 95.25 342 ASP A N 1
ATOM 2624 C CA . ASP A 1 342 ? 6.607 2.022 1.510 1.00 95.25 342 ASP A CA 1
ATOM 2625 C C . ASP A 1 342 ? 5.177 2.560 1.381 1.00 95.25 342 ASP A C 1
ATOM 2627 O O . ASP A 1 342 ? 4.284 1.897 0.858 1.00 95.25 342 ASP A O 1
ATOM 2631 N N . LEU A 1 343 ? 4.944 3.787 1.855 1.00 94.19 343 LEU A N 1
ATOM 2632 C CA . LEU A 1 343 ? 3.654 4.478 1.739 1.00 94.19 343 LEU A CA 1
ATOM 2633 C C . LEU A 1 343 ? 3.492 5.192 0.387 1.00 94.19 343 LEU A C 1
ATOM 2635 O O . LEU A 1 343 ? 2.520 5.923 0.171 1.00 94.19 343 LEU A O 1
ATOM 2639 N N . GLY A 1 344 ? 4.443 5.011 -0.525 1.00 91.00 344 GLY A N 1
ATOM 2640 C CA . GLY A 1 344 ? 4.452 5.543 -1.872 1.00 91.00 344 GLY A CA 1
ATOM 2641 C C . GLY A 1 344 ? 4.847 7.010 -1.959 1.00 91.00 344 GLY A C 1
ATOM 2642 O O . GLY A 1 344 ? 5.500 7.585 -1.086 1.00 91.00 344 GLY A O 1
ATOM 2643 N N . THR A 1 345 ? 4.430 7.625 -3.064 1.00 86.81 345 THR A N 1
ATOM 2644 C CA . THR A 1 345 ? 4.726 9.021 -3.379 1.00 86.81 345 THR A CA 1
ATOM 2645 C C . THR A 1 345 ? 4.173 9.958 -2.318 1.00 86.81 345 THR A C 1
ATOM 2647 O O . THR A 1 345 ? 3.016 9.837 -1.893 1.00 86.81 345 THR A O 1
ATOM 2650 N N . VAL A 1 346 ? 4.988 10.939 -1.958 1.00 86.50 346 VAL A N 1
ATOM 2651 C CA . VAL A 1 346 ? 4.565 12.124 -1.227 1.00 86.50 346 VAL A CA 1
ATOM 2652 C C . VAL A 1 346 ? 4.887 13.347 -2.060 1.00 86.50 346 VAL A C 1
ATOM 2654 O O . VAL A 1 346 ? 5.913 13.433 -2.721 1.00 86.50 346 VAL A O 1
ATOM 2657 N N . ASN A 1 347 ? 3.965 14.290 -2.035 1.00 76.31 347 ASN A N 1
ATOM 2658 C CA . ASN A 1 347 ? 4.250 15.680 -2.317 1.00 76.31 347 ASN A CA 1
ATOM 2659 C C . ASN A 1 347 ? 3.900 16.443 -1.036 1.00 76.31 347 ASN A C 1
ATOM 2661 O O . ASN A 1 347 ? 3.132 15.954 -0.204 1.00 76.31 347 ASN A O 1
ATOM 2665 N N . LEU A 1 348 ? 4.434 17.645 -0.850 1.00 72.56 348 LEU A N 1
ATOM 2666 C CA . LEU A 1 348 ? 4.157 18.461 0.339 1.00 72.56 348 LEU A CA 1
ATOM 2667 C C . LEU A 1 348 ? 2.696 18.968 0.404 1.00 72.56 348 LEU A C 1
ATOM 2669 O O . LEU A 1 348 ? 2.397 19.922 1.122 1.00 72.56 348 LEU A O 1
ATOM 2673 N N . CYS A 1 349 ? 1.764 18.352 -0.338 1.00 72.62 349 CYS A N 1
ATOM 2674 C CA . CYS A 1 349 ? 0.358 18.702 -0.271 1.00 72.62 349 CYS A CA 1
ATOM 2675 C C . CYS A 1 349 ? -0.247 18.263 1.079 1.00 72.62 349 CYS A C 1
ATOM 2677 O O . CYS A 1 349 ? 0.093 17.196 1.607 1.00 72.62 349 CYS A O 1
ATOM 2679 N N . PRO A 1 350 ? -1.198 19.036 1.635 1.00 75.31 350 PRO A N 1
ATOM 2680 C CA . PRO A 1 350 ? -1.841 18.698 2.904 1.00 75.31 350 PRO A CA 1
ATOM 2681 C C . PRO A 1 350 ? -2.490 17.305 2.937 1.00 75.31 350 PRO A C 1
ATOM 2683 O O . PRO A 1 350 ? -2.511 16.671 3.989 1.00 75.31 350 PRO A O 1
ATOM 2686 N N . LEU A 1 351 ? -2.974 16.797 1.795 1.00 73.69 351 LEU A N 1
ATOM 2687 C CA . LEU A 1 351 ? -3.608 15.475 1.702 1.00 73.69 351 LEU A CA 1
ATOM 2688 C C . LEU A 1 351 ? -2.625 14.320 1.937 1.00 73.69 351 LEU A C 1
ATOM 2690 O O . LEU A 1 351 ? -3.037 13.259 2.393 1.00 73.69 351 LEU A O 1
ATOM 2694 N N . MET A 1 352 ? -1.332 14.529 1.678 1.00 82.06 352 MET A N 1
ATOM 2695 C CA . MET A 1 352 ? -0.278 13.529 1.887 1.00 82.06 352 MET A CA 1
ATOM 2696 C C . MET A 1 352 ? 0.417 13.679 3.243 1.00 82.06 352 MET A C 1
ATOM 2698 O O . MET A 1 352 ? 1.276 12.868 3.591 1.00 82.06 352 MET A O 1
ATOM 2702 N N . ARG A 1 353 ? 0.031 14.678 4.052 1.00 86.19 353 ARG A N 1
ATOM 2703 C CA . ARG A 1 353 ? 0.681 14.961 5.339 1.00 86.19 353 ARG A CA 1
ATOM 2704 C C . ARG A 1 353 ? 0.641 13.773 6.296 1.00 86.19 353 ARG A C 1
ATOM 2706 O O . ARG A 1 353 ? 1.597 13.575 7.037 1.00 86.19 353 ARG A O 1
ATOM 2713 N N . TYR A 1 354 ? -0.412 12.958 6.240 1.00 88.12 354 TYR A N 1
ATOM 2714 C CA . TYR A 1 354 ? -0.526 11.770 7.087 1.00 88.12 354 TYR A CA 1
ATOM 2715 C C . TYR A 1 354 ? 0.608 10.760 6.845 1.00 88.12 354 TYR A C 1
ATOM 2717 O O . TYR A 1 354 ? 1.014 10.081 7.782 1.00 88.12 354 TYR A O 1
ATOM 2725 N N . LYS A 1 355 ? 1.135 10.661 5.614 1.00 91.88 355 LYS A N 1
ATOM 2726 C CA . LYS A 1 355 ? 2.268 9.781 5.300 1.00 91.88 355 LYS A CA 1
ATOM 2727 C C . LYS A 1 355 ? 3.522 10.265 6.022 1.00 91.88 355 LYS A C 1
ATOM 2729 O O . LYS A 1 355 ? 4.184 9.489 6.695 1.00 91.88 355 LYS A O 1
ATOM 2734 N N . LEU A 1 356 ? 3.761 11.577 5.997 1.00 90.81 356 LEU A N 1
ATOM 2735 C CA . LEU A 1 356 ? 4.868 12.214 6.717 1.00 90.81 356 LEU A CA 1
ATOM 2736 C C . LEU A 1 356 ? 4.687 12.158 8.242 1.00 90.81 356 LEU A C 1
ATOM 2738 O O . LEU A 1 356 ? 5.657 12.028 8.978 1.00 90.81 356 LEU A O 1
ATOM 2742 N N . ASP A 1 357 ? 3.449 12.193 8.740 1.00 90.06 357 ASP A N 1
ATOM 2743 C CA . ASP A 1 357 ? 3.168 11.939 10.160 1.00 90.06 357 ASP A CA 1
ATOM 2744 C C . ASP A 1 357 ? 3.526 10.504 10.589 1.00 90.06 357 ASP A C 1
ATOM 2746 O O . ASP A 1 357 ? 3.713 10.265 11.784 1.00 90.06 357 ASP A O 1
ATOM 2750 N N . LEU A 1 358 ? 3.592 9.558 9.643 1.00 90.50 358 LEU A N 1
ATOM 2751 C CA . LEU A 1 358 ? 3.996 8.173 9.887 1.00 90.50 358 LEU A CA 1
ATOM 2752 C C . LEU A 1 358 ? 5.503 7.966 9.688 1.00 90.50 358 LEU A C 1
ATOM 2754 O O . LEU A 1 358 ? 6.130 7.289 10.499 1.00 90.50 358 LEU A O 1
ATOM 2758 N N . THR A 1 359 ? 6.083 8.540 8.632 1.00 91.31 359 THR A N 1
ATOM 2759 C CA . THR A 1 359 ? 7.466 8.252 8.207 1.00 91.31 359 THR A CA 1
ATOM 2760 C C . THR A 1 359 ? 8.483 9.316 8.591 1.00 91.31 359 THR A C 1
ATOM 2762 O O . THR A 1 359 ? 9.678 9.043 8.577 1.00 91.31 359 THR A O 1
ATOM 2765 N N . GLY A 1 360 ? 8.040 10.524 8.939 1.00 89.88 360 GLY A N 1
ATOM 2766 C CA . GLY A 1 360 ? 8.908 11.692 9.058 1.00 89.88 360 GLY A CA 1
ATOM 2767 C C . GLY A 1 360 ? 9.136 12.370 7.707 1.00 89.88 360 GLY A C 1
ATOM 2768 O O . GLY A 1 360 ? 8.210 12.488 6.903 1.00 89.88 360 GLY A O 1
ATOM 2769 N N . GLU A 1 361 ? 10.358 12.846 7.479 1.00 90.25 361 GLU A N 1
ATOM 2770 C CA . GLU A 1 361 ? 10.726 13.567 6.257 1.00 90.25 361 GLU A CA 1
ATOM 2771 C C . GLU A 1 361 ? 10.655 12.668 5.009 1.00 90.25 361 GLU A C 1
ATOM 2773 O O . GLU A 1 361 ? 10.944 11.469 5.092 1.00 90.25 361 GLU A O 1
ATOM 2778 N N . PRO A 1 362 ? 10.269 13.225 3.846 1.00 91.00 362 PRO A N 1
ATOM 2779 C CA . PRO A 1 362 ? 10.312 12.495 2.589 1.00 91.00 362 PRO A CA 1
ATOM 2780 C C . PRO A 1 362 ? 11.751 12.099 2.236 1.00 91.00 362 PRO A C 1
ATOM 2782 O O . PRO A 1 362 ? 12.696 12.863 2.432 1.00 91.00 362 PRO A O 1
ATOM 2785 N N . LEU A 1 363 ? 11.914 10.909 1.667 1.00 88.25 363 LEU A N 1
ATOM 2786 C CA . LEU A 1 363 ? 13.183 10.459 1.110 1.00 88.25 363 LEU A CA 1
ATOM 2787 C C . LEU A 1 363 ? 13.235 10.794 -0.375 1.00 88.25 363 LEU A C 1
ATOM 2789 O O . LEU A 1 363 ? 12.273 10.549 -1.111 1.00 88.25 363 LEU A O 1
ATOM 2793 N N . SER A 1 364 ? 14.382 11.293 -0.833 1.00 82.19 364 SER A N 1
ATOM 2794 C CA . SER A 1 364 ? 14.647 11.388 -2.265 1.00 82.19 364 SER A CA 1
ATOM 2795 C C . SER A 1 364 ? 14.627 9.992 -2.885 1.00 82.19 364 SER A C 1
ATOM 2797 O O . SER A 1 364 ? 14.948 8.996 -2.229 1.00 82.19 364 SER A O 1
ATOM 2799 N N . ARG A 1 365 ? 14.267 9.905 -4.165 1.00 77.12 365 ARG A N 1
ATOM 2800 C CA . ARG A 1 365 ? 14.193 8.618 -4.862 1.00 77.12 365 ARG A CA 1
ATOM 2801 C C . ARG A 1 365 ? 15.458 7.747 -4.730 1.00 77.12 365 ARG A C 1
ATOM 2803 O O . ARG A 1 365 ? 15.280 6.584 -4.374 1.00 77.12 365 ARG A O 1
ATOM 2810 N N . PRO A 1 366 ? 16.696 8.245 -4.937 1.00 75.94 366 PRO A N 1
ATOM 2811 C CA . PRO A 1 366 ? 17.885 7.397 -4.809 1.00 75.94 366 PRO A CA 1
ATOM 2812 C C . PRO A 1 366 ? 18.040 6.797 -3.408 1.00 75.94 366 PRO A C 1
ATOM 2814 O O . PRO A 1 366 ? 18.415 5.635 -3.270 1.00 75.94 366 PRO A O 1
ATOM 2817 N N . VAL A 1 367 ? 17.699 7.565 -2.366 1.00 82.00 367 VAL A N 1
ATOM 2818 C CA . VAL A 1 367 ? 17.735 7.098 -0.972 1.00 82.00 367 VAL A CA 1
ATOM 2819 C C . VAL A 1 367 ? 16.639 6.062 -0.729 1.00 82.00 367 VAL A C 1
ATOM 2821 O O . VAL A 1 367 ? 16.903 5.011 -0.156 1.00 82.00 367 VAL A O 1
ATOM 2824 N N . ALA A 1 368 ? 15.423 6.314 -1.212 1.00 86.06 368 ALA A N 1
ATOM 2825 C CA . ALA A 1 368 ? 14.321 5.366 -1.096 1.00 86.06 368 ALA A CA 1
ATOM 2826 C C . ALA A 1 368 ? 14.629 4.029 -1.793 1.00 86.06 368 ALA A C 1
ATOM 2828 O O . ALA A 1 368 ? 14.373 2.963 -1.238 1.00 86.06 368 ALA A O 1
ATOM 2829 N N . GLN A 1 369 ? 15.217 4.078 -2.988 1.00 79.62 369 GLN A N 1
ATOM 2830 C CA . GLN A 1 369 ? 15.615 2.888 -3.734 1.00 79.62 369 GLN A CA 1
ATOM 2831 C C . GLN A 1 369 ? 16.753 2.135 -3.044 1.00 79.62 369 GLN A C 1
ATOM 2833 O O . GLN A 1 369 ? 16.695 0.911 -2.954 1.00 79.62 369 GLN A O 1
ATOM 2838 N N . TYR A 1 370 ? 17.737 2.850 -2.491 1.00 82.56 370 TYR A N 1
ATOM 2839 C CA . TYR A 1 370 ? 18.778 2.241 -1.666 1.00 82.56 370 TYR A CA 1
ATOM 2840 C C . TYR A 1 370 ? 18.180 1.457 -0.489 1.00 82.56 370 TYR A C 1
ATOM 2842 O O . TYR A 1 370 ? 18.568 0.315 -0.260 1.00 82.56 370 TYR A O 1
ATOM 2850 N N . GLU A 1 371 ? 17.196 2.017 0.219 1.00 85.56 371 GLU A N 1
ATOM 2851 C CA . GLU A 1 371 ? 16.535 1.328 1.335 1.00 85.56 371 GLU A CA 1
ATOM 2852 C C . GLU A 1 371 ? 15.765 0.075 0.894 1.00 85.56 371 GLU A C 1
ATOM 2854 O O . GLU A 1 371 ? 15.855 -0.971 1.542 1.00 85.56 371 GLU A O 1
ATOM 2859 N N . LEU A 1 372 ? 15.057 0.145 -0.236 1.00 83.88 372 LEU A N 1
ATOM 2860 C CA . LEU A 1 372 ? 14.350 -1.004 -0.815 1.00 83.88 372 LEU A CA 1
ATOM 2861 C C . LEU A 1 372 ? 15.323 -2.116 -1.247 1.00 83.88 372 LEU A C 1
ATOM 2863 O O . LEU A 1 372 ? 15.103 -3.289 -0.942 1.00 83.88 372 LEU A O 1
ATOM 2867 N N . MET A 1 373 ? 16.437 -1.755 -1.889 1.00 79.25 373 MET A N 1
ATOM 2868 C CA . MET A 1 373 ? 17.489 -2.703 -2.276 1.00 79.25 373 MET A CA 1
ATOM 2869 C C . MET A 1 373 ? 18.189 -3.301 -1.053 1.00 79.25 373 MET A C 1
ATOM 2871 O O . MET A 1 373 ? 18.439 -4.505 -1.001 1.00 79.25 373 MET A O 1
ATOM 2875 N N . ARG A 1 374 ? 18.470 -2.490 -0.030 1.00 81.50 374 ARG A N 1
ATOM 2876 C CA . ARG A 1 374 ? 19.045 -2.949 1.240 1.00 81.50 374 ARG A CA 1
ATOM 2877 C C . ARG A 1 374 ? 18.144 -3.991 1.908 1.00 81.50 374 ARG A C 1
ATOM 2879 O O . ARG A 1 374 ? 18.635 -5.039 2.338 1.00 81.50 374 ARG A O 1
ATOM 2886 N N . ALA A 1 375 ? 16.831 -3.751 1.932 1.00 82.00 375 ALA A N 1
ATOM 2887 C CA . ALA A 1 375 ? 15.846 -4.715 2.423 1.00 82.00 375 ALA A CA 1
ATOM 2888 C C . ALA A 1 375 ? 15.874 -6.037 1.635 1.00 82.00 375 ALA A C 1
ATOM 2890 O O . ALA A 1 375 ? 15.766 -7.105 2.236 1.00 82.00 375 ALA A O 1
ATOM 2891 N N . HIS A 1 376 ? 16.082 -5.973 0.315 1.00 76.00 376 HIS A N 1
ATOM 2892 C CA . HIS A 1 376 ? 16.227 -7.154 -0.538 1.00 76.00 376 HIS A CA 1
ATOM 2893 C C . HIS A 1 376 ? 17.513 -7.947 -0.225 1.00 76.00 376 HIS A C 1
ATOM 2895 O O . HIS A 1 376 ? 17.476 -9.167 -0.076 1.00 76.00 376 HIS A O 1
ATOM 2901 N N . HIS A 1 377 ? 18.659 -7.276 -0.066 1.00 70.44 377 HIS A N 1
ATOM 2902 C CA . HIS A 1 377 ? 19.956 -7.944 0.132 1.00 70.44 377 HIS A CA 1
ATOM 2903 C C . HIS A 1 377 ? 20.163 -8.565 1.518 1.00 70.44 377 HIS A C 1
ATOM 2905 O O . HIS A 1 377 ? 20.874 -9.563 1.629 1.00 70.44 377 HIS A O 1
ATOM 2911 N N . THR A 1 378 ? 19.509 -8.045 2.562 1.00 66.25 378 THR A N 1
ATOM 2912 C CA . THR A 1 378 ? 19.583 -8.601 3.933 1.00 66.25 378 THR A CA 1
ATOM 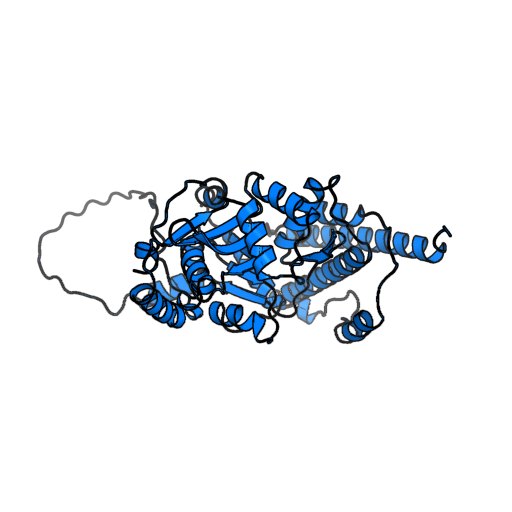2913 C C . THR A 1 378 ? 19.120 -10.073 4.005 1.00 66.25 378 THR A C 1
ATOM 2915 O O . THR A 1 378 ? 19.399 -10.777 4.971 1.00 66.25 378 THR A O 1
ATOM 2918 N N . TYR A 1 379 ? 18.433 -10.567 2.968 1.00 53.91 379 TYR A N 1
ATOM 2919 C CA . TYR A 1 379 ? 17.983 -11.952 2.836 1.00 53.91 379 TYR A CA 1
ATOM 2920 C C . TYR A 1 379 ? 19.109 -12.959 2.552 1.00 53.91 379 TYR A C 1
ATOM 2922 O O . TYR A 1 379 ? 19.043 -14.088 3.027 1.00 53.91 379 TYR A O 1
ATOM 2930 N N . ILE A 1 380 ? 20.144 -12.575 1.799 1.00 53.47 380 ILE A N 1
ATOM 2931 C CA . ILE A 1 380 ? 21.106 -13.547 1.247 1.00 53.47 380 ILE A CA 1
ATOM 2932 C C . ILE A 1 380 ? 22.075 -14.064 2.324 1.00 53.47 380 ILE A C 1
ATOM 2934 O O . ILE A 1 380 ? 22.645 -15.140 2.179 1.00 53.47 380 ILE A O 1
ATOM 2938 N N . SER A 1 381 ? 22.235 -13.346 3.439 1.00 51.28 381 SER A N 1
ATOM 2939 C CA . SER A 1 381 ? 23.253 -13.673 4.441 1.00 51.28 381 SER A CA 1
ATOM 2940 C C . SER A 1 381 ? 22.792 -14.582 5.586 1.00 51.28 381 SER A C 1
ATOM 2942 O O . SER A 1 381 ? 23.635 -14.958 6.391 1.00 51.28 381 SER A O 1
ATOM 2944 N N . ASN A 1 382 ? 21.501 -14.926 5.708 1.00 49.03 382 ASN A N 1
ATOM 2945 C CA . ASN A 1 382 ? 20.982 -15.695 6.850 1.00 49.03 382 ASN A CA 1
ATOM 2946 C C . ASN A 1 382 ? 19.968 -16.770 6.412 1.00 49.03 382 ASN A C 1
ATOM 2948 O O . ASN A 1 382 ? 18.908 -16.423 5.897 1.00 49.03 382 ASN A O 1
ATOM 2952 N N . ASP A 1 383 ? 20.237 -18.044 6.740 1.00 47.69 383 ASP A N 1
ATOM 2953 C CA . ASP A 1 383 ? 19.461 -19.297 6.519 1.00 47.69 383 ASP A CA 1
ATOM 2954 C C . ASP A 1 383 ? 18.007 -19.333 7.080 1.00 47.69 383 ASP A C 1
ATOM 2956 O O . ASP A 1 383 ? 17.398 -20.376 7.317 1.00 47.69 383 ASP A O 1
ATOM 2960 N N . SER A 1 384 ? 17.387 -18.178 7.291 1.00 49.41 384 SER A N 1
ATOM 2961 C CA . SER A 1 384 ? 16.058 -17.985 7.883 1.00 49.41 384 SER A CA 1
ATOM 2962 C C . SER A 1 384 ? 14.920 -17.985 6.846 1.00 49.41 384 SER A C 1
ATOM 2964 O O . SER A 1 384 ? 13.996 -17.176 6.908 1.00 49.41 384 SER A O 1
ATOM 2966 N N . VAL A 1 385 ? 14.965 -18.918 5.889 1.00 49.34 385 VAL A N 1
ATOM 2967 C CA . VAL A 1 385 ? 13.997 -19.035 4.774 1.00 49.34 385 VAL A CA 1
ATOM 2968 C C . VAL A 1 385 ? 12.598 -19.490 5.241 1.00 49.34 385 VAL A C 1
ATOM 2970 O O . VAL A 1 385 ? 11.595 -19.203 4.592 1.00 49.34 385 VAL A O 1
ATOM 2973 N N . SER A 1 386 ? 12.475 -20.150 6.399 1.00 53.31 386 SER A N 1
ATOM 2974 C CA . SER A 1 386 ? 11.236 -20.855 6.774 1.00 53.31 386 SER A CA 1
ATOM 2975 C C . SER A 1 386 ? 10.115 -19.997 7.377 1.00 53.31 386 SER A C 1
ATOM 2977 O O . SER A 1 386 ? 8.961 -20.419 7.344 1.00 53.31 386 SER A O 1
ATOM 2979 N N . LYS A 1 387 ? 10.396 -18.803 7.921 1.00 53.12 387 LYS A N 1
ATOM 2980 C CA . LYS A 1 387 ? 9.362 -17.996 8.607 1.00 53.12 387 LYS A CA 1
ATOM 2981 C C . LYS A 1 387 ? 8.582 -17.057 7.683 1.00 53.12 387 LYS A C 1
ATOM 2983 O O . LYS A 1 387 ? 7.454 -16.708 8.009 1.00 53.12 387 LYS A O 1
ATOM 2988 N N . MET A 1 388 ? 9.141 -16.664 6.538 1.00 49.53 388 MET A N 1
ATOM 2989 C CA . MET A 1 388 ? 8.582 -15.571 5.725 1.00 49.53 388 MET A CA 1
ATOM 2990 C C . MET A 1 388 ? 7.613 -16.023 4.633 1.00 49.53 388 MET A C 1
ATOM 2992 O O . MET A 1 388 ? 6.692 -15.282 4.299 1.00 49.53 388 MET A O 1
ATOM 2996 N N . GLY A 1 389 ? 7.716 -17.279 4.177 1.00 50.22 389 GLY A N 1
ATOM 2997 C CA . GLY A 1 389 ? 6.655 -17.914 3.383 1.00 50.22 389 GLY A CA 1
ATOM 2998 C C . GLY A 1 389 ? 5.279 -17.857 4.070 1.00 50.22 389 GLY A C 1
ATOM 2999 O O . GLY A 1 389 ? 4.254 -17.928 3.399 1.00 50.22 389 GLY A O 1
ATOM 3000 N N . ASN A 1 390 ? 5.245 -17.624 5.389 1.00 49.75 390 ASN A N 1
ATOM 3001 C CA . ASN A 1 390 ? 4.028 -17.501 6.188 1.00 49.75 390 ASN A CA 1
ATOM 3002 C C . ASN A 1 390 ? 3.385 -16.103 6.200 1.00 49.75 390 ASN A C 1
ATOM 3004 O O . ASN A 1 390 ? 2.243 -16.014 6.629 1.00 49.75 390 ASN A O 1
ATOM 3008 N N . LEU A 1 391 ? 4.018 -15.029 5.706 1.00 54.09 391 LEU A N 1
ATOM 3009 C CA . LEU A 1 391 ? 3.302 -13.747 5.504 1.00 54.09 391 LEU A CA 1
ATOM 3010 C C . LEU A 1 391 ? 2.157 -13.914 4.490 1.00 54.09 391 LEU A C 1
ATOM 3012 O O . LEU A 1 391 ? 1.106 -13.293 4.596 1.00 54.09 391 LEU A O 1
ATOM 3016 N N . ALA A 1 392 ? 2.391 -14.800 3.523 1.00 45.56 392 ALA A N 1
ATOM 3017 C CA . ALA A 1 392 ? 1.498 -15.164 2.437 1.00 45.56 392 ALA A CA 1
ATOM 3018 C C . ALA A 1 392 ? 0.705 -16.457 2.704 1.00 45.56 392 ALA A C 1
ATOM 3020 O O . ALA A 1 392 ? -0.468 -16.538 2.349 1.00 45.56 392 ALA A O 1
ATOM 3021 N N . ALA A 1 393 ? 1.338 -17.471 3.310 1.00 39.94 393 ALA A N 1
ATOM 3022 C CA . ALA A 1 393 ? 0.720 -18.774 3.585 1.00 39.94 393 ALA A CA 1
ATOM 3023 C C . ALA A 1 393 ? 0.040 -18.863 4.965 1.00 39.94 393 ALA A C 1
ATOM 3025 O O . ALA A 1 393 ? -0.801 -19.731 5.185 1.00 39.94 393 ALA A O 1
ATOM 3026 N N . GLY A 1 394 ? 0.364 -17.960 5.893 1.00 40.41 394 GLY A N 1
ATOM 3027 C CA . GLY A 1 394 ? -0.199 -17.871 7.240 1.00 40.41 394 GLY A CA 1
ATOM 3028 C C . GLY A 1 394 ? -1.528 -17.125 7.279 1.00 40.41 394 GLY A C 1
ATOM 3029 O O . GLY A 1 394 ? -1.743 -16.303 8.166 1.00 40.41 394 GLY A O 1
ATOM 3030 N N . VAL A 1 395 ? -2.426 -17.423 6.332 1.00 40.41 395 VAL A N 1
ATOM 3031 C CA . VAL A 1 395 ? -3.847 -17.039 6.368 1.00 40.41 395 VAL A CA 1
ATOM 3032 C C . VAL A 1 395 ? -4.534 -17.856 7.466 1.00 40.41 395 VAL A C 1
ATOM 3034 O O . VAL A 1 395 ? -5.372 -18.719 7.226 1.00 40.41 395 VAL A O 1
ATOM 3037 N N . LEU A 1 396 ? -4.127 -17.631 8.709 1.00 37.75 396 LEU A N 1
ATOM 3038 C CA . LEU A 1 396 ? -4.927 -17.950 9.871 1.00 37.75 396 LEU A CA 1
ATOM 3039 C C . LEU A 1 396 ? -5.481 -16.621 10.345 1.00 37.75 396 LEU A C 1
ATOM 3041 O O . LEU A 1 396 ? -4.735 -15.699 10.661 1.00 37.75 396 LEU A O 1
ATOM 3045 N N . ILE A 1 397 ? -6.809 -16.549 10.343 1.00 39.41 397 ILE A N 1
ATOM 3046 C CA . ILE A 1 397 ? -7.620 -15.538 11.006 1.00 39.41 397 ILE A CA 1
ATOM 3047 C C . ILE A 1 397 ? -7.241 -15.590 12.492 1.00 39.41 397 ILE A C 1
ATOM 3049 O O . ILE A 1 397 ? -7.909 -16.232 13.296 1.00 39.41 397 ILE A O 1
ATOM 3053 N N . SER A 1 398 ? -6.114 -14.998 12.871 1.00 39.81 398 SER A N 1
ATOM 3054 C CA . SER A 1 398 ? -5.934 -14.571 14.239 1.00 39.81 398 SER A CA 1
ATOM 3055 C C . SER A 1 398 ? -6.673 -13.248 14.315 1.00 39.81 398 SER A C 1
ATOM 3057 O O . SER A 1 398 ? -6.295 -12.255 13.696 1.00 39.81 398 SER A O 1
ATOM 3059 N N . GLU A 1 399 ? -7.794 -13.237 15.031 1.00 44.53 399 GLU A N 1
ATOM 3060 C CA . GLU A 1 399 ? -8.289 -11.992 15.592 1.00 44.53 399 GLU A CA 1
ATOM 3061 C C . GLU A 1 399 ? -7.176 -11.461 16.492 1.00 44.53 399 GLU A C 1
ATOM 3063 O O . GLU A 1 399 ? -7.061 -11.826 17.664 1.00 44.53 399 GLU A O 1
ATOM 3068 N N . ILE A 1 400 ? -6.286 -10.641 15.935 1.00 49.16 400 ILE A N 1
ATOM 3069 C CA . ILE A 1 400 ? -5.305 -9.955 16.754 1.00 49.16 400 ILE A CA 1
ATOM 3070 C C . ILE A 1 400 ? -6.097 -8.892 17.503 1.00 49.16 400 ILE A C 1
ATOM 3072 O O . ILE A 1 400 ? -6.427 -7.833 16.962 1.00 49.16 400 ILE A O 1
ATOM 3076 N N . SER A 1 401 ? -6.463 -9.217 18.744 1.00 47.19 401 SER A N 1
ATOM 3077 C CA . SER A 1 401 ? -7.110 -8.277 19.646 1.00 47.19 401 SER A CA 1
ATOM 3078 C C . SER A 1 401 ? -6.212 -7.052 19.777 1.00 47.19 401 SER A C 1
ATOM 3080 O O . SER A 1 401 ? -5.120 -7.099 20.346 1.00 47.19 401 SER A O 1
ATOM 3082 N N . THR A 1 402 ? -6.676 -5.932 19.231 1.00 50.97 402 THR A N 1
ATOM 3083 C CA . THR A 1 402 ? -5.956 -4.649 19.242 1.00 50.97 402 THR A CA 1
ATOM 3084 C C . THR A 1 402 ? -5.625 -4.151 20.645 1.00 50.97 402 THR A C 1
ATOM 3086 O O . THR A 1 402 ? -4.670 -3.390 20.810 1.00 50.97 402 THR A O 1
ATOM 3089 N N . ALA A 1 403 ? -6.342 -4.631 21.668 1.00 48.28 403 ALA A N 1
ATOM 3090 C CA . ALA A 1 403 ? -6.021 -4.373 23.066 1.00 48.28 403 ALA A CA 1
ATOM 3091 C C . ALA A 1 403 ? -4.608 -4.854 23.442 1.00 48.28 403 ALA A C 1
ATOM 3093 O O . ALA A 1 403 ? -3.961 -4.195 24.247 1.00 48.28 403 ALA A O 1
ATOM 3094 N N . HIS A 1 404 ? -4.111 -5.934 22.822 1.00 52.19 404 HIS A N 1
ATOM 3095 C CA . HIS A 1 404 ? -2.762 -6.465 23.047 1.00 52.19 404 HIS A CA 1
ATOM 3096 C C . HIS A 1 404 ? -1.686 -5.812 22.156 1.00 52.19 404 HIS A C 1
ATOM 3098 O O . HIS A 1 404 ? -0.488 -5.938 22.399 1.00 52.19 404 HIS A O 1
ATOM 3104 N N . LEU A 1 405 ? -2.098 -5.111 21.096 1.00 47.84 405 LEU A N 1
ATOM 3105 C CA . LEU A 1 405 ? -1.194 -4.402 20.185 1.00 47.84 405 LEU A CA 1
ATOM 3106 C C . LEU A 1 405 ? -0.855 -2.987 20.672 1.00 47.84 405 LEU A C 1
ATOM 3108 O O . LEU A 1 405 ? 0.210 -2.473 20.338 1.00 47.84 405 LEU A O 1
ATOM 3112 N N . LEU A 1 406 ? -1.760 -2.357 21.428 1.00 49.31 406 LEU A N 1
ATOM 3113 C CA . LEU A 1 406 ? -1.593 -0.999 21.962 1.00 49.31 406 LEU A CA 1
ATOM 3114 C C . LEU A 1 406 ? -1.173 -0.957 23.442 1.00 49.31 406 LEU A C 1
ATOM 3116 O O . LEU A 1 406 ? -0.832 0.123 23.931 1.00 49.31 406 LEU A O 1
ATOM 3120 N N . SER A 1 407 ? -1.230 -2.092 24.148 1.00 44.22 407 SER A N 1
ATOM 3121 C CA . SER A 1 407 ? -0.607 -2.305 25.465 1.00 44.22 407 SER A CA 1
ATOM 3122 C C . SER A 1 407 ? 0.865 -2.645 25.303 1.00 44.22 407 SER A C 1
ATOM 3124 O O . SER A 1 407 ? 1.674 -2.057 26.050 1.00 44.22 407 SER A O 1
#

Secondary structure (DSSP, 8-state):
-PPPPHHHHHHHHHHHHHHHHHHHHHHHHHHHHHHHTT--PPPSS-HHHHHHHHT----------THHHHTGGGS-----S---HHHHTSHHHHHHHHHHHHHHHHHHHHHHHHHHT-B--TTSHHHHHHHHHHHHHTT-EEEE-TT-BEEEE--SEEEEEE---HHHHHHHHHHGGGS-------------------------PPPP---GGGHHHHHHHHHHHHHH--S-EEEEESS-HHHHHHHHHHHHGGG----HHHHHHHHHHHTSSS-S-EEEEEEETTEEEEEEEEEEEGGGTEEEEEEEEE--STTTGGG-HHHHHHHHHHHHHHHTT--EEEEEE--SSGGGHHHHHHH-SPEEHHHHHHHHHHHHHTTTTS--TTTTHHHHH------EEHHHHH-